Protein AF-A0A016TBE2-F1 (afdb_monomer_lite)

Structure (mmCIF, N/CA/C/O backbone):
data_AF-A0A016TBE2-F1
#
_entry.id   AF-A0A016TBE2-F1
#
loop_
_atom_site.group_PDB
_atom_site.id
_atom_site.type_symbol
_atom_site.label_atom_id
_atom_site.label_alt_id
_atom_site.label_comp_id
_atom_site.label_asym_id
_atom_site.label_entity_id
_atom_site.label_seq_id
_atom_site.pdbx_PDB_ins_code
_atom_site.Cartn_x
_atom_site.Cartn_y
_atom_site.Cartn_z
_atom_site.occupancy
_atom_site.B_iso_or_equiv
_atom_site.auth_seq_id
_atom_site.auth_comp_id
_atom_site.auth_asym_id
_atom_site.auth_atom_id
_atom_site.pdbx_PDB_model_num
ATOM 1 N N . MET A 1 1 ? -23.961 20.433 48.826 1.00 43.41 1 MET A N 1
ATOM 2 C CA . MET A 1 1 ? -22.671 21.119 48.580 1.00 43.41 1 MET A CA 1
ATOM 3 C C . MET A 1 1 ? -21.741 20.121 47.909 1.00 43.41 1 MET A C 1
ATOM 5 O O . MET A 1 1 ? -21.790 18.956 48.281 1.00 43.41 1 MET A O 1
ATOM 9 N N . ALA A 1 2 ? -20.971 20.507 46.887 1.00 52.72 2 ALA A N 1
ATOM 10 C CA . ALA A 1 2 ? -19.989 19.587 46.312 1.00 52.72 2 ALA A CA 1
ATOM 11 C C . ALA A 1 2 ? -18.922 19.296 47.379 1.00 52.72 2 ALA A C 1
ATOM 13 O O . ALA A 1 2 ? -18.329 20.234 47.903 1.00 52.72 2 ALA A O 1
ATOM 14 N N . ASN A 1 3 ? -18.729 18.026 47.743 1.00 71.00 3 ASN A N 1
ATOM 15 C CA . ASN A 1 3 ? -17.717 17.625 48.718 1.00 71.00 3 ASN A CA 1
ATOM 16 C C . ASN A 1 3 ? -16.329 17.760 48.063 1.00 71.00 3 ASN A C 1
ATOM 18 O O . ASN A 1 3 ? -15.950 16.919 47.237 1.00 71.00 3 ASN A O 1
ATOM 22 N N . VAL A 1 4 ? -15.658 18.886 48.324 1.00 76.12 4 VAL A N 1
ATOM 23 C CA . VAL A 1 4 ? -14.344 19.240 47.766 1.00 76.12 4 VAL A CA 1
ATOM 24 C C . VAL A 1 4 ? -13.253 18.628 48.637 1.00 76.12 4 VAL A C 1
ATOM 26 O O . VAL A 1 4 ? -13.302 18.733 49.856 1.00 76.12 4 VAL A O 1
ATOM 29 N N . ILE A 1 5 ? -12.263 18.017 47.994 1.00 81.62 5 ILE A N 1
ATOM 30 C CA . ILE A 1 5 ? -11.104 17.381 48.618 1.00 81.62 5 ILE A CA 1
ATOM 31 C C . ILE A 1 5 ? -9.812 18.018 48.101 1.00 81.62 5 ILE A C 1
ATOM 33 O O . ILE A 1 5 ? -9.724 18.401 46.927 1.00 81.62 5 ILE A O 1
ATOM 37 N N . SER A 1 6 ? -8.810 18.091 48.975 1.00 83.62 6 SER A N 1
ATOM 38 C CA . SER A 1 6 ? -7.465 18.580 48.664 1.00 83.62 6 SER A CA 1
ATOM 39 C C . SER A 1 6 ? -6.491 17.404 48.554 1.00 83.62 6 SER A C 1
ATOM 41 O O . SER A 1 6 ? -6.481 16.520 49.407 1.00 83.62 6 SER A O 1
ATOM 43 N N . LEU A 1 7 ? -5.665 17.392 47.510 1.00 86.62 7 LEU A N 1
ATOM 44 C CA . LEU A 1 7 ? -4.663 16.364 47.216 1.00 86.62 7 LEU A CA 1
ATOM 45 C C . LEU A 1 7 ? -3.291 17.020 47.092 1.00 86.62 7 LEU A C 1
ATOM 47 O O . LEU A 1 7 ? -3.152 17.977 46.340 1.00 86.62 7 LEU A O 1
ATOM 51 N N . ASN A 1 8 ? -2.277 16.507 47.774 1.00 87.19 8 ASN A N 1
ATOM 52 C CA . ASN A 1 8 ? -0.891 16.929 47.616 1.00 87.19 8 ASN A CA 1
ATOM 53 C C . ASN A 1 8 ? -0.120 15.842 46.857 1.00 87.19 8 ASN A C 1
ATOM 55 O O . ASN A 1 8 ? 0.224 14.822 47.440 1.00 87.19 8 ASN A O 1
ATOM 59 N N . VAL A 1 9 ? 0.135 16.055 45.567 1.00 89.94 9 VAL A N 1
ATOM 60 C CA . VAL A 1 9 ? 0.862 15.116 44.701 1.00 89.94 9 VAL A CA 1
ATOM 61 C C . VAL A 1 9 ? 2.299 15.605 44.568 1.00 89.94 9 VAL A C 1
ATOM 63 O O . VAL A 1 9 ? 2.527 16.668 43.989 1.00 89.94 9 VAL A O 1
ATOM 66 N N . GLY A 1 10 ? 3.255 14.894 45.167 1.00 86.25 10 GLY A N 1
ATOM 67 C CA . GLY A 1 10 ? 4.686 15.212 45.067 1.00 86.25 10 GLY A CA 1
ATOM 68 C C . GLY A 1 10 ? 5.055 16.637 45.497 1.00 86.25 10 GLY A C 1
ATOM 69 O O . GLY A 1 10 ? 5.975 17.230 44.942 1.00 86.25 10 GLY A O 1
ATOM 70 N N . GLY A 1 11 ? 4.303 17.228 46.433 1.00 82.88 11 GLY A N 1
ATOM 71 C CA . GLY A 1 11 ? 4.500 18.601 46.913 1.00 82.88 11 GLY A CA 1
ATOM 72 C C . GLY A 1 11 ? 3.591 19.656 46.268 1.00 82.88 11 GLY A C 1
ATOM 73 O O . GLY A 1 11 ? 3.589 20.804 46.717 1.00 82.88 11 GLY A O 1
ATOM 74 N N . LYS A 1 12 ? 2.793 19.308 45.246 1.00 89.38 12 LYS A N 1
ATOM 75 C CA . LYS A 1 12 ? 1.852 20.227 44.585 1.00 89.38 12 LYS A CA 1
ATOM 76 C C . LYS A 1 12 ? 0.410 19.954 45.007 1.00 89.38 12 LYS A C 1
ATOM 78 O O . LYS A 1 12 ? -0.087 18.839 44.876 1.00 89.38 12 LYS A O 1
ATOM 83 N N . ILE A 1 13 ? -0.280 20.998 45.469 1.00 89.31 13 ILE A N 1
ATOM 84 C CA . ILE A 1 13 ? -1.655 20.901 45.974 1.00 89.31 13 ILE A CA 1
ATOM 85 C C . ILE A 1 13 ? -2.671 21.075 44.834 1.00 89.31 13 ILE A C 1
ATOM 87 O O . ILE A 1 13 ? -2.607 22.029 44.057 1.00 89.31 13 ILE A O 1
ATOM 91 N N . PHE A 1 14 ? -3.640 20.168 44.769 1.00 88.69 14 PHE A N 1
ATOM 92 C CA . PHE A 1 14 ? -4.756 20.135 43.832 1.00 88.69 14 PHE A CA 1
ATOM 93 C C . PHE A 1 14 ? -6.081 20.039 44.589 1.00 88.69 14 PHE A C 1
ATOM 95 O O . PHE A 1 14 ? -6.171 19.343 45.593 1.00 88.69 14 PHE A O 1
ATOM 102 N N . ALA A 1 15 ? -7.130 20.685 44.078 1.00 87.44 15 ALA A N 1
ATOM 103 C CA . ALA A 1 15 ? -8.483 20.578 44.621 1.00 87.44 15 ALA A CA 1
ATOM 104 C C . ALA A 1 15 ? -9.436 19.955 43.591 1.00 87.44 15 ALA A C 1
ATOM 106 O O . ALA A 1 15 ? -9.433 20.314 42.406 1.00 87.44 15 ALA A O 1
ATOM 107 N N . THR A 1 16 ? -10.260 19.004 44.029 1.00 86.19 16 THR A N 1
ATOM 108 C CA . THR A 1 16 ? -11.259 18.334 43.182 1.00 86.19 16 THR A CA 1
ATOM 109 C C . THR A 1 16 ? -12.462 17.873 44.008 1.00 86.19 16 THR A C 1
ATOM 111 O O . THR A 1 16 ? -12.522 18.143 45.200 1.00 86.19 16 THR A O 1
ATOM 114 N N . THR A 1 17 ? -13.452 17.217 43.400 1.00 82.50 17 THR A N 1
ATOM 115 C CA . THR A 1 17 ? -14.609 16.667 44.131 1.00 82.50 17 THR A CA 1
ATOM 116 C C . THR A 1 17 ? -14.521 15.150 44.245 1.00 82.50 17 THR A C 1
ATOM 118 O O . THR A 1 17 ? -13.990 14.496 43.346 1.00 82.50 17 THR A O 1
ATOM 121 N N . VAL A 1 18 ? -15.114 14.574 45.297 1.00 75.06 18 VAL A N 1
ATOM 122 C CA . VAL A 1 18 ? -15.222 13.106 45.449 1.00 75.06 18 VAL A CA 1
ATOM 123 C C . VAL A 1 18 ? -15.906 12.465 44.234 1.00 75.06 18 VAL A C 1
ATOM 125 O O . VAL A 1 18 ? -15.514 11.389 43.794 1.00 75.06 18 VAL A O 1
ATOM 128 N N . GLY A 1 19 ? -16.894 13.148 43.639 1.00 76.31 19 GLY A N 1
ATOM 129 C CA . GLY A 1 19 ? -17.583 12.683 42.431 1.00 76.31 19 GLY A CA 1
ATOM 130 C C . GLY A 1 19 ? -16.652 12.519 41.227 1.00 76.31 19 GLY A C 1
ATOM 131 O O . GLY A 1 19 ? -16.790 11.552 40.488 1.00 76.31 19 GLY A O 1
ATOM 132 N N . THR A 1 20 ? -15.669 13.410 41.072 1.00 79.69 20 THR A N 1
ATOM 133 C CA . THR A 1 20 ? -14.668 13.356 39.993 1.00 79.69 20 THR A CA 1
ATOM 134 C C . THR A 1 20 ? -13.714 12.167 40.139 1.00 79.69 20 THR A C 1
ATOM 136 O O . THR A 1 20 ? -13.262 11.630 39.138 1.00 79.69 20 THR A O 1
ATOM 139 N N . LEU A 1 21 ? -13.405 11.730 41.364 1.00 77.44 21 LEU A N 1
ATOM 140 C CA . LEU A 1 21 ? -12.461 10.628 41.596 1.00 77.44 21 LEU A CA 1
ATOM 141 C C . LEU A 1 21 ? -13.093 9.231 41.550 1.00 77.44 21 LEU A C 1
ATOM 143 O O . LEU A 1 21 ? -12.370 8.247 41.670 1.00 77.44 21 LEU A O 1
ATOM 147 N N . ARG A 1 22 ? -14.416 9.116 41.365 1.00 72.56 22 ARG A N 1
ATOM 148 C CA . ARG A 1 22 ? -15.119 7.818 41.360 1.00 72.56 22 ARG A CA 1
ATOM 149 C C . ARG A 1 22 ? -14.589 6.843 40.308 1.00 72.56 22 ARG A C 1
ATOM 151 O O . ARG A 1 22 ? -14.518 5.651 40.579 1.00 72.56 22 ARG A O 1
ATOM 158 N N . GLU A 1 23 ? -14.183 7.361 39.153 1.00 66.31 23 GLU A N 1
ATOM 159 C CA . GLU A 1 23 ? -13.631 6.575 38.040 1.00 66.31 23 GLU A CA 1
ATOM 160 C C . GLU A 1 23 ? -12.141 6.224 38.229 1.00 66.31 23 GLU A C 1
ATOM 162 O O . GLU A 1 23 ? -11.585 5.423 37.481 1.00 66.31 23 GLU A O 1
ATOM 167 N N . ALA A 1 24 ? -11.473 6.799 39.236 1.00 76.38 24 ALA A N 1
ATOM 168 C CA . ALA A 1 24 ? -10.087 6.500 39.577 1.00 76.38 24 ALA A CA 1
ATOM 169 C C . ALA A 1 24 ? -10.041 5.423 40.672 1.00 76.38 24 ALA A C 1
ATOM 171 O O . ALA A 1 24 ? -9.925 5.704 41.864 1.00 76.38 24 ALA A O 1
ATOM 172 N N . THR A 1 25 ? -10.173 4.165 40.256 1.00 68.94 25 THR A N 1
ATOM 173 C CA . THR A 1 25 ? -10.414 3.011 41.143 1.00 68.94 25 THR A CA 1
ATOM 174 C C . THR A 1 25 ? -9.348 2.789 42.221 1.00 68.94 25 THR A C 1
ATOM 176 O O . THR A 1 25 ? -9.684 2.334 43.315 1.00 68.94 25 THR A O 1
ATOM 179 N N . LYS A 1 26 ? -8.080 3.140 41.960 1.00 71.50 26 LYS A N 1
ATOM 180 C CA . LYS A 1 26 ? -6.995 3.033 42.951 1.00 71.50 26 LYS A CA 1
ATOM 181 C C . LYS A 1 26 ? -6.896 4.276 43.832 1.00 71.50 26 LYS A C 1
ATOM 183 O O . LYS A 1 26 ? -6.633 4.139 45.022 1.00 71.50 26 LYS A O 1
ATOM 188 N N . LEU A 1 27 ? -7.208 5.465 43.301 1.00 68.62 27 LEU A N 1
ATOM 189 C CA . LEU A 1 27 ? -7.395 6.662 44.131 1.00 68.62 27 LEU A CA 1
ATOM 190 C C . LEU A 1 27 ? -8.544 6.470 45.120 1.00 68.62 27 LEU A C 1
ATOM 192 O O . LEU A 1 27 ? -8.386 6.809 46.284 1.00 68.62 27 LEU A O 1
ATOM 196 N N . ALA A 1 28 ? -9.648 5.847 44.701 1.00 61.91 28 ALA A N 1
ATOM 197 C CA . ALA A 1 28 ? -10.775 5.507 45.567 1.00 61.91 28 ALA A CA 1
ATOM 198 C C . ALA A 1 28 ? -10.374 4.636 46.776 1.00 61.91 28 ALA A C 1
ATOM 200 O O . ALA A 1 28 ? -11.021 4.714 47.818 1.00 61.91 28 ALA A O 1
ATOM 201 N N . HIS A 1 29 ? -9.305 3.837 46.664 1.00 60.16 29 HIS A N 1
ATOM 202 C CA . HIS A 1 29 ? -8.814 2.986 47.751 1.00 60.16 29 HIS A CA 1
ATOM 203 C C . HIS A 1 29 ? -8.109 3.781 48.860 1.00 60.16 29 HIS A C 1
ATOM 205 O O . HIS A 1 29 ? -8.282 3.457 50.032 1.00 60.16 29 HIS A O 1
ATOM 211 N N . TYR A 1 30 ? -7.419 4.877 48.519 1.00 60.06 30 TYR A N 1
ATOM 212 C CA . TYR A 1 30 ? -6.847 5.805 49.507 1.00 60.06 30 TYR A CA 1
ATOM 213 C C . TYR A 1 30 ? -7.919 6.475 50.385 1.00 60.06 30 TYR A C 1
ATOM 215 O O . TYR A 1 30 ? -7.615 6.913 51.491 1.00 60.06 30 TYR A O 1
ATOM 223 N N . PHE A 1 31 ? -9.173 6.506 49.920 1.00 58.25 31 PHE A N 1
ATOM 224 C CA . PHE A 1 31 ? -10.325 7.024 50.666 1.00 58.25 31 PHE A CA 1
ATOM 225 C C . PHE A 1 31 ? -11.161 5.933 51.355 1.00 58.25 31 PHE A C 1
ATOM 227 O O . PHE A 1 31 ? -12.145 6.266 52.010 1.00 58.25 31 PHE A O 1
ATOM 234 N N . LYS A 1 32 ? -10.824 4.643 51.186 1.00 49.00 32 LYS A N 1
ATOM 235 C CA . LYS A 1 32 ? -11.495 3.527 51.880 1.00 49.00 32 LYS A CA 1
ATOM 236 C C . LYS A 1 32 ? -10.867 3.203 53.237 1.00 49.00 32 LYS A C 1
ATOM 238 O O . LYS A 1 32 ? -11.600 2.784 54.124 1.00 49.00 32 LYS A O 1
ATOM 243 N N . ASP A 1 33 ? -9.555 3.404 53.384 1.00 43.91 33 ASP A N 1
ATOM 244 C CA . ASP A 1 33 ? -8.801 3.087 54.612 1.00 43.91 33 ASP A CA 1
ATOM 245 C C . ASP A 1 33 ? -8.558 4.299 55.526 1.00 43.91 33 ASP A C 1
ATOM 247 O O . ASP A 1 33 ? -8.036 4.158 56.631 1.00 43.91 33 ASP A O 1
ATOM 251 N N . THR A 1 34 ? -8.967 5.502 55.114 1.00 44.91 34 THR A N 1
ATOM 252 C CA . THR A 1 34 ? -9.189 6.588 56.073 1.00 44.91 34 THR A CA 1
ATOM 253 C C . THR A 1 34 ? -10.508 6.303 56.778 1.00 44.91 34 THR A C 1
ATOM 255 O O . THR A 1 34 ? -11.500 6.019 56.115 1.00 44.91 34 THR A O 1
ATOM 258 N N . SER A 1 35 ? -10.527 6.377 58.105 1.00 43.69 35 SER A N 1
ATOM 259 C CA . SER A 1 35 ? -11.679 6.212 59.002 1.00 43.69 35 SER A CA 1
ATOM 260 C C . SER A 1 35 ? -12.803 7.236 58.739 1.00 43.69 35 SER A C 1
ATOM 262 O O . SER A 1 35 ? -13.146 8.043 59.594 1.00 43.69 35 SER A O 1
ATOM 264 N N . LEU A 1 36 ? -13.368 7.242 57.534 1.00 43.12 36 LEU A N 1
ATOM 265 C CA . LEU A 1 36 ? -14.383 8.163 57.038 1.00 43.12 36 LEU A CA 1
ATOM 266 C C . LEU A 1 36 ? -15.653 7.366 56.774 1.00 43.12 36 LEU A C 1
ATOM 268 O O . LEU A 1 36 ? -16.112 7.198 55.643 1.00 43.12 36 LEU A O 1
ATOM 272 N N . ASN A 1 37 ? -16.237 6.875 57.862 1.00 39.12 37 ASN A N 1
ATOM 273 C CA . ASN A 1 37 ? -17.635 6.501 57.862 1.00 39.12 37 ASN A CA 1
ATOM 274 C C . ASN A 1 37 ? -18.431 7.763 57.457 1.00 39.12 37 ASN A C 1
ATOM 276 O O . ASN A 1 37 ? -18.272 8.807 58.094 1.00 39.12 37 ASN A O 1
ATOM 280 N N . PRO A 1 38 ? -19.274 7.742 56.408 1.00 42.81 38 PRO A N 1
ATOM 281 C CA . PRO A 1 38 ? -19.990 8.941 55.963 1.00 42.81 38 PRO A CA 1
ATOM 282 C C . PRO A 1 38 ? -20.936 9.532 57.024 1.00 42.81 38 PRO A C 1
ATOM 284 O O . PRO A 1 38 ? -21.397 10.659 56.846 1.00 42.81 38 PRO A O 1
ATOM 287 N N . PHE A 1 39 ? -21.186 8.796 58.112 1.00 42.41 39 PHE A N 1
ATOM 288 C CA . PHE A 1 39 ? -22.150 9.088 59.171 1.00 42.41 39 PHE A CA 1
ATOM 289 C C . PHE A 1 39 ? -21.576 9.726 60.450 1.00 42.41 39 PHE A C 1
ATOM 291 O O . PHE A 1 39 ? -22.379 10.122 61.287 1.00 42.41 39 PHE A O 1
ATOM 298 N N . ASP A 1 40 ? -20.256 9.902 60.595 1.00 39.84 40 ASP A N 1
ATOM 299 C CA . ASP A 1 40 ? -19.678 10.488 61.821 1.00 39.84 40 ASP A CA 1
ATOM 300 C C . ASP A 1 40 ? -19.294 11.967 61.633 1.00 39.84 40 ASP A C 1
ATOM 302 O O . ASP A 1 40 ? -18.354 12.294 60.913 1.00 39.84 40 ASP A O 1
ATOM 306 N N . ASP A 1 41 ? -20.101 12.848 62.234 1.00 41.38 41 ASP A N 1
ATOM 307 C CA . ASP A 1 41 ? -19.972 14.299 62.476 1.00 41.38 41 ASP A CA 1
ATOM 308 C C . ASP A 1 41 ? -19.501 15.238 61.342 1.00 41.38 41 ASP A C 1
ATOM 310 O O . ASP A 1 41 ? -18.435 15.105 60.736 1.00 41.38 41 ASP A O 1
ATOM 314 N N . GLU A 1 42 ? -20.331 16.248 61.058 1.00 46.59 42 GLU A N 1
ATOM 315 C CA . GLU A 1 42 ? -20.157 17.236 59.980 1.00 46.59 42 GLU A CA 1
ATOM 316 C C . GLU A 1 42 ? -19.047 18.276 60.237 1.00 46.59 42 GLU A C 1
ATOM 318 O O . GLU A 1 42 ? -18.653 18.974 59.302 1.00 46.59 42 GLU A O 1
ATOM 323 N N . ASP A 1 43 ? -18.491 18.364 61.451 1.00 44.41 43 ASP A N 1
ATOM 324 C CA . ASP A 1 43 ? -17.727 19.553 61.872 1.00 44.41 43 ASP A CA 1
ATOM 325 C C . ASP A 1 43 ? -16.194 19.404 61.920 1.00 44.41 43 ASP A C 1
ATOM 327 O O . ASP A 1 43 ? -15.486 20.387 62.123 1.00 44.41 43 ASP A O 1
ATOM 331 N N . SER A 1 44 ? -15.635 18.214 61.658 1.00 45.19 44 SER A N 1
ATOM 332 C CA . SER A 1 44 ? -14.165 18.010 61.617 1.00 45.19 44 SER A CA 1
ATOM 333 C C . SER A 1 44 ? -13.587 17.806 60.205 1.00 45.19 44 SER A C 1
ATOM 335 O O . SER A 1 44 ? -12.377 17.714 60.023 1.00 45.19 44 SER A O 1
ATOM 337 N N . ARG A 1 45 ? -14.430 17.767 59.166 1.00 48.75 45 ARG A N 1
ATOM 338 C CA . ARG A 1 45 ? -14.080 17.218 57.837 1.00 48.75 45 ARG A CA 1
ATOM 339 C C . ARG A 1 45 ? -13.620 18.235 56.785 1.00 48.75 45 ARG A C 1
ATOM 341 O O . ARG A 1 45 ? -13.787 17.987 55.593 1.00 48.75 45 ARG A O 1
ATOM 348 N N . ARG A 1 46 ? -13.077 19.397 57.167 1.00 45.31 46 ARG A N 1
ATOM 349 C CA . ARG A 1 46 ? -12.850 20.478 56.184 1.00 45.31 46 ARG A CA 1
ATOM 350 C C . ARG A 1 46 ? -11.465 20.621 55.566 1.00 45.31 46 ARG A C 1
ATOM 352 O O . ARG A 1 46 ? -11.409 21.340 54.582 1.00 45.31 46 ARG A O 1
ATOM 359 N N . ASN A 1 47 ? -10.389 19.984 56.038 1.00 49.28 47 ASN A N 1
ATOM 360 C CA . ASN A 1 47 ? -9.050 20.343 55.529 1.00 49.28 47 ASN A CA 1
ATOM 361 C C . ASN A 1 47 ? -7.962 19.248 55.566 1.00 49.28 47 ASN A C 1
ATOM 363 O O . ASN A 1 47 ? -6.779 19.583 55.514 1.00 49.28 47 ASN A O 1
ATOM 367 N N . GLU A 1 48 ? -8.290 17.955 55.615 1.00 62.31 48 GLU A N 1
ATOM 368 C CA . GLU A 1 48 ? -7.237 16.940 55.459 1.00 62.31 48 GLU A CA 1
ATOM 369 C C . GLU A 1 48 ? -6.836 16.804 53.984 1.00 62.31 48 GLU A C 1
ATOM 371 O O . GLU A 1 48 ? -7.620 16.402 53.124 1.00 62.31 48 GLU A O 1
ATOM 376 N N . THR A 1 49 ? -5.604 17.220 53.686 1.00 73.25 49 THR A N 1
ATOM 377 C CA . THR A 1 49 ? -5.016 17.128 52.348 1.00 73.25 49 THR A CA 1
ATOM 378 C C . THR A 1 49 ? -4.343 15.768 52.199 1.00 73.25 49 THR A C 1
ATOM 380 O O . THR A 1 49 ? -3.375 15.484 52.899 1.00 73.25 49 THR A O 1
ATOM 383 N N . VAL A 1 50 ? -4.828 14.933 51.279 1.00 80.25 50 VAL A N 1
ATOM 384 C CA . VAL A 1 50 ? -4.280 13.585 51.055 1.00 80.25 50 VAL A CA 1
ATOM 385 C C . VAL A 1 50 ? -2.961 13.686 50.298 1.00 80.25 50 VAL A C 1
ATOM 387 O O . VAL A 1 50 ? -2.932 14.205 49.182 1.00 80.25 50 VAL A O 1
ATOM 390 N N . PHE A 1 51 ? -1.875 13.194 50.891 1.00 80.56 51 PHE A N 1
ATOM 391 C CA . PHE A 1 51 ? -0.562 13.167 50.249 1.00 80.56 51 PHE A CA 1
ATOM 392 C C . PHE A 1 51 ? -0.394 11.938 49.347 1.00 80.56 51 PHE A C 1
ATOM 394 O O . PHE A 1 51 ? -0.747 10.822 49.723 1.00 80.56 51 PHE A O 1
ATOM 401 N N . ILE A 1 52 ? 0.166 12.153 48.160 1.00 84.50 52 ILE A N 1
ATOM 402 C CA . ILE A 1 52 ? 0.445 11.148 47.139 1.00 84.50 52 ILE A CA 1
ATOM 403 C C . ILE A 1 52 ? 1.898 11.334 46.701 1.00 84.50 52 ILE A C 1
ATOM 405 O O . ILE A 1 52 ? 2.266 12.373 46.150 1.00 84.50 52 ILE A O 1
ATOM 409 N N . ASP A 1 53 ? 2.711 10.304 46.907 1.00 84.06 53 ASP A N 1
ATOM 410 C CA . ASP A 1 53 ? 4.131 10.301 46.553 1.00 84.06 53 ASP A CA 1
ATOM 411 C C . ASP A 1 53 ? 4.345 9.961 45.066 1.00 84.06 53 ASP A C 1
ATOM 413 O O . ASP A 1 53 ? 4.743 8.856 44.693 1.00 84.06 53 ASP A O 1
ATOM 417 N N . ARG A 1 54 ? 3.966 10.896 44.189 1.00 84.38 54 ARG A N 1
ATOM 418 C CA . ARG A 1 54 ? 4.114 10.798 42.729 1.00 84.38 54 ARG A CA 1
ATOM 419 C C . ARG A 1 54 ? 4.468 12.150 42.134 1.00 84.38 54 ARG A C 1
ATOM 421 O O . ARG A 1 54 ? 4.181 13.192 42.717 1.00 84.38 54 ARG A O 1
ATOM 428 N N . ASP A 1 55 ? 5.048 12.125 40.941 1.00 86.62 55 ASP A N 1
ATOM 429 C CA . ASP A 1 55 ? 5.330 13.335 40.178 1.00 86.62 55 ASP A CA 1
ATOM 430 C C . ASP A 1 55 ? 4.010 14.048 39.788 1.00 86.62 55 ASP A C 1
ATOM 432 O O . ASP A 1 55 ? 3.104 13.419 39.235 1.00 86.62 55 ASP A O 1
ATOM 436 N N . PRO A 1 56 ? 3.852 15.357 40.064 1.00 90.69 56 PRO A N 1
ATOM 437 C CA . PRO A 1 56 ? 2.623 16.085 39.756 1.00 90.69 56 PRO A CA 1
ATOM 438 C C . PRO A 1 56 ? 2.455 16.481 38.281 1.00 90.69 56 PRO A C 1
ATOM 440 O O . PRO A 1 56 ? 1.468 17.147 37.955 1.00 90.69 56 PRO A O 1
ATOM 443 N N . THR A 1 57 ? 3.402 16.154 37.400 1.00 89.94 57 THR A N 1
ATOM 444 C CA . THR A 1 57 ? 3.470 16.651 36.015 1.00 89.94 57 THR A CA 1
ATOM 445 C C . THR A 1 57 ? 2.207 16.333 35.210 1.00 89.94 57 THR A C 1
ATOM 447 O O . THR A 1 57 ? 1.622 17.242 34.613 1.00 89.94 57 THR A O 1
ATOM 450 N N . TYR A 1 58 ? 1.727 15.085 35.235 1.00 90.81 58 TYR A N 1
ATOM 451 C CA . TYR A 1 58 ? 0.583 14.641 34.419 1.00 90.81 58 TYR A CA 1
ATOM 452 C C . TYR A 1 58 ? -0.757 14.634 35.166 1.00 90.81 58 TYR A C 1
ATOM 454 O O . TYR A 1 58 ? -1.827 14.558 34.552 1.00 90.81 58 TYR A O 1
ATOM 462 N N . PHE A 1 59 ? -0.729 14.833 36.484 1.00 90.94 59 PHE A N 1
ATOM 463 C CA . PHE A 1 59 ? -1.919 14.869 37.333 1.00 90.94 59 PHE A CA 1
ATOM 464 C C . PHE A 1 59 ? -3.015 15.874 36.892 1.00 90.94 59 PHE A C 1
ATOM 466 O O . PHE A 1 59 ? -4.199 15.523 36.929 1.00 90.94 59 PHE A O 1
ATOM 473 N N . PRO A 1 60 ? -2.699 17.097 36.404 1.00 90.19 60 PRO A N 1
ATOM 474 C CA . PRO A 1 60 ? -3.715 18.021 35.892 1.00 90.19 60 PRO A CA 1
ATOM 475 C C . PRO A 1 60 ? -4.487 17.474 34.684 1.00 90.19 60 PRO A C 1
ATOM 477 O O . PRO A 1 60 ? -5.690 17.713 34.558 1.00 90.19 60 PRO A O 1
ATOM 480 N N . LEU A 1 61 ? -3.803 16.753 33.789 1.00 88.31 61 LEU A N 1
ATOM 481 C CA . LEU A 1 61 ? -4.412 16.163 32.595 1.00 88.31 61 LEU A CA 1
ATOM 482 C C . LEU A 1 61 ? -5.342 15.013 32.973 1.00 88.31 61 LEU A C 1
ATOM 484 O O . LEU A 1 61 ? -6.436 14.899 32.421 1.00 88.31 61 LEU A O 1
ATOM 488 N N . LEU A 1 62 ? -4.949 14.228 33.973 1.00 88.62 62 LEU A N 1
ATOM 489 C CA . LEU A 1 62 ? -5.768 13.163 34.532 1.00 88.62 62 LEU A CA 1
ATOM 490 C C . LEU A 1 62 ? -7.043 13.713 35.188 1.00 88.62 62 LEU A C 1
ATOM 492 O O . LEU A 1 62 ? -8.140 13.240 34.894 1.00 88.62 62 LEU A O 1
ATOM 496 N N . LEU A 1 63 ? -6.940 14.779 35.992 1.00 88.44 63 LEU A N 1
ATOM 497 C CA . LEU A 1 63 ? -8.118 15.457 36.550 1.00 88.44 63 LEU A CA 1
ATOM 498 C C . LEU A 1 63 ? -9.028 16.036 35.464 1.00 88.44 63 LEU A C 1
ATOM 500 O O . LEU A 1 63 ? -10.251 15.995 35.601 1.00 88.44 63 LEU A O 1
ATOM 504 N N . LYS A 1 64 ? -8.454 16.577 34.387 1.00 88.31 64 LYS A N 1
ATOM 505 C CA . LYS A 1 64 ? -9.232 17.074 33.250 1.00 88.31 64 LYS A CA 1
ATOM 506 C C . LYS A 1 64 ? -10.004 15.945 32.569 1.00 88.31 64 LYS A C 1
ATOM 508 O O . LYS A 1 64 ? -11.197 16.104 32.314 1.00 88.31 64 LYS A O 1
ATOM 513 N N . TYR A 1 65 ? -9.359 14.803 32.341 1.00 88.56 65 TYR A N 1
ATOM 514 C CA . TYR A 1 65 ? -10.018 13.626 31.785 1.00 88.56 65 TYR A CA 1
ATOM 515 C C . TYR A 1 65 ? -11.169 13.147 32.677 1.00 88.56 65 TYR A C 1
ATOM 517 O O . TYR A 1 65 ? -12.275 12.953 32.185 1.00 88.56 65 TYR A O 1
ATOM 525 N N . LEU A 1 66 ? -10.958 13.052 33.991 1.00 85.94 66 LEU A N 1
ATOM 526 C CA . LEU A 1 66 ? -12.001 12.649 34.941 1.00 85.94 66 LEU A CA 1
ATOM 527 C C . LEU A 1 66 ? -13.205 13.613 34.986 1.00 85.94 66 LEU A C 1
ATOM 529 O O . LEU A 1 66 ? -14.305 13.208 35.352 1.00 85.94 66 LEU A O 1
ATOM 533 N N . ARG A 1 67 ? -13.018 14.891 34.630 1.00 85.88 67 ARG A N 1
ATOM 534 C CA . ARG A 1 67 ? -14.097 15.898 34.585 1.00 85.88 67 ARG A CA 1
ATOM 535 C C . ARG A 1 67 ? -14.843 15.920 33.255 1.00 85.88 67 ARG A C 1
ATOM 537 O O . ARG A 1 67 ? -16.054 16.107 33.243 1.00 85.88 67 ARG A O 1
ATOM 544 N N . GLU A 1 68 ? -14.117 15.803 32.146 1.00 84.50 68 GLU A N 1
ATOM 545 C CA . GLU A 1 68 ? -14.633 16.088 30.798 1.00 84.50 68 GLU A CA 1
ATOM 546 C C . GLU A 1 68 ? -14.762 14.840 29.911 1.00 84.50 68 GLU A C 1
ATOM 548 O O . GLU A 1 68 ? -15.353 14.918 28.833 1.00 84.50 68 GLU A O 1
ATOM 553 N N . GLY A 1 69 ? -14.176 13.710 30.318 1.00 80.69 69 GLY A N 1
ATOM 554 C CA . GLY A 1 69 ? -14.082 12.481 29.523 1.00 80.69 69 GLY A CA 1
ATOM 555 C C . GLY A 1 69 ? -13.220 12.624 28.264 1.00 80.69 69 GLY A C 1
ATOM 556 O O . GLY A 1 69 ? -13.379 11.860 27.317 1.00 80.69 69 GLY A O 1
ATOM 557 N N . LYS A 1 70 ? -12.355 13.646 28.197 1.00 74.56 70 LYS A N 1
ATOM 558 C CA . LYS A 1 70 ? -11.566 13.984 27.004 1.00 74.56 70 LYS A CA 1
ATOM 559 C C . LYS A 1 70 ? -10.104 14.221 27.356 1.00 74.56 70 LYS A C 1
ATOM 561 O O . LYS A 1 70 ? -9.793 14.943 28.300 1.00 74.56 70 LYS A O 1
ATOM 566 N N . VAL A 1 71 ? -9.213 13.685 26.528 1.00 77.75 71 VAL A N 1
ATOM 567 C CA . VAL A 1 71 ? -7.768 13.942 26.558 1.00 77.75 71 VAL A CA 1
ATOM 568 C C . VAL A 1 71 ? -7.309 14.381 25.166 1.00 77.75 71 VAL A C 1
ATOM 570 O O . VAL A 1 71 ? -7.884 13.977 24.155 1.00 77.75 71 VAL A O 1
ATOM 573 N N . ARG A 1 72 ? -6.311 15.266 25.090 1.00 70.50 72 ARG A N 1
ATOM 574 C CA . ARG A 1 72 ? -5.711 15.653 23.806 1.00 70.50 72 ARG A CA 1
ATOM 575 C C . ARG A 1 72 ? -4.639 14.634 23.436 1.00 70.50 72 ARG A C 1
ATOM 577 O O . ARG A 1 72 ? -3.626 14.558 24.112 1.00 70.50 72 ARG A O 1
ATOM 584 N N . LEU A 1 73 ? -4.837 13.924 22.330 1.00 64.69 73 LEU A N 1
ATOM 585 C CA . LEU A 1 73 ? -3.911 12.895 21.838 1.00 64.69 73 LEU A CA 1
ATOM 586 C C . LEU A 1 73 ? -2.793 13.442 20.940 1.00 64.69 73 LEU A C 1
ATOM 588 O O . LEU A 1 73 ? -2.113 12.679 20.272 1.00 64.69 73 LEU A O 1
ATOM 592 N N . SER A 1 74 ? -2.574 14.758 20.907 1.00 58.22 74 SER A N 1
ATOM 593 C CA . SER A 1 74 ? -1.496 15.391 20.130 1.00 58.22 74 SER A CA 1
ATOM 594 C C . SER A 1 74 ? -0.169 15.497 20.900 1.00 58.22 74 SER A C 1
ATOM 596 O O . SER A 1 74 ? 0.677 16.303 20.528 1.00 58.22 74 SER A O 1
ATOM 598 N N . MET A 1 75 ? -0.021 14.763 22.007 1.00 66.31 75 MET A N 1
ATOM 599 C CA . MET A 1 75 ? 1.152 14.793 22.893 1.00 66.31 75 MET A CA 1
ATOM 600 C C . MET A 1 75 ? 2.302 13.942 22.330 1.00 66.31 75 MET A C 1
ATOM 602 O O . MET A 1 75 ? 2.074 13.056 21.495 1.00 66.31 75 MET A O 1
ATOM 606 N N . SER A 1 76 ? 3.531 14.212 22.772 1.00 64.50 76 SER A N 1
ATOM 607 C CA . SER A 1 76 ? 4.715 13.404 22.442 1.00 64.50 76 SER A CA 1
ATOM 608 C C . SER A 1 76 ? 4.600 11.981 23.016 1.00 64.50 76 SER A C 1
ATOM 610 O O . SER A 1 76 ? 3.804 11.737 23.922 1.00 64.50 76 SER A O 1
ATOM 612 N N . ALA A 1 77 ? 5.371 11.020 22.492 1.00 62.50 77 ALA A N 1
ATOM 613 C CA . ALA A 1 77 ? 5.340 9.633 22.975 1.00 62.50 77 ALA A CA 1
ATOM 614 C C . ALA A 1 77 ? 5.705 9.526 24.467 1.00 62.50 77 ALA A C 1
ATOM 616 O O . ALA A 1 77 ? 5.013 8.849 25.217 1.00 62.50 77 ALA A O 1
ATOM 617 N N . ARG A 1 78 ? 6.724 10.274 24.915 1.00 70.50 78 ARG A N 1
ATOM 618 C CA . ARG A 1 78 ? 7.140 10.337 26.325 1.00 70.50 78 ARG A CA 1
ATOM 619 C C . ARG A 1 78 ? 6.047 10.891 27.240 1.00 70.50 78 ARG A C 1
ATOM 621 O O . ARG A 1 78 ? 5.878 10.416 28.357 1.00 70.50 78 ARG A O 1
ATOM 628 N N . GLU A 1 79 ? 5.310 11.896 26.775 1.00 75.88 79 GLU A N 1
ATOM 629 C CA . GLU A 1 79 ? 4.205 12.471 27.544 1.00 75.88 79 GLU A CA 1
ATOM 630 C C . GLU A 1 79 ? 2.971 11.556 27.569 1.00 75.88 79 GLU A C 1
ATOM 632 O O . GLU A 1 79 ? 2.251 11.549 28.566 1.00 75.88 79 GLU A O 1
ATOM 637 N N . LEU A 1 80 ? 2.714 10.789 26.499 1.00 78.38 80 LEU A N 1
ATOM 638 C CA . LEU A 1 80 ? 1.659 9.769 26.486 1.00 78.38 80 LEU A CA 1
ATOM 639 C C . LEU A 1 80 ? 1.984 8.622 27.439 1.00 78.38 80 LEU A C 1
ATOM 641 O O . LEU A 1 80 ? 1.128 8.277 28.247 1.00 78.38 80 LEU A O 1
ATOM 645 N N . GLU A 1 81 ? 3.216 8.114 27.390 1.00 80.25 81 GLU A N 1
ATOM 646 C CA . GLU A 1 81 ? 3.694 7.050 28.273 1.00 80.25 81 GLU A CA 1
ATOM 647 C C . GLU A 1 81 ? 3.625 7.497 29.739 1.00 80.25 81 GLU A C 1
ATOM 649 O O . GLU A 1 81 ? 3.024 6.823 30.572 1.00 80.25 81 GLU A O 1
ATOM 654 N N . GLY A 1 82 ? 4.134 8.695 30.054 1.00 84.81 82 GLY A N 1
ATOM 655 C CA . GLY A 1 82 ? 4.059 9.243 31.410 1.00 84.81 82 GLY A CA 1
ATOM 656 C C . GLY A 1 82 ? 2.620 9.441 31.905 1.00 84.81 82 GLY A C 1
ATOM 657 O O . GLY A 1 82 ? 2.307 9.140 33.057 1.00 84.81 82 GLY A O 1
ATOM 658 N N . LEU A 1 83 ? 1.707 9.884 31.032 1.00 88.69 83 LEU A N 1
ATOM 659 C CA . LEU A 1 83 ? 0.286 9.992 31.369 1.00 88.69 83 LEU A CA 1
ATOM 660 C C . LEU A 1 83 ? -0.386 8.614 31.513 1.00 88.69 83 LEU A C 1
ATOM 662 O O . LEU A 1 83 ? -1.282 8.468 32.348 1.00 88.69 83 LEU A O 1
ATOM 666 N N . ARG A 1 84 ? 0.025 7.613 30.725 1.00 90.50 84 ARG A N 1
ATOM 667 C CA . ARG A 1 84 ? -0.466 6.229 30.787 1.00 90.50 84 ARG A CA 1
ATOM 668 C C . ARG A 1 84 ? -0.052 5.569 32.097 1.00 90.50 84 ARG A C 1
ATOM 670 O O . ARG A 1 84 ? -0.912 5.010 32.777 1.00 90.50 84 ARG A O 1
ATOM 677 N N . GLU A 1 85 ? 1.220 5.671 32.476 1.00 88.81 85 GLU A N 1
ATOM 678 C CA . GLU A 1 85 ? 1.732 5.166 33.754 1.00 88.81 85 GLU A CA 1
ATOM 679 C C . GLU A 1 85 ? 0.972 5.769 34.941 1.00 88.81 85 GLU A C 1
ATOM 681 O O . GLU A 1 85 ? 0.560 5.050 35.854 1.00 88.81 85 GLU A O 1
ATOM 686 N N . ASP A 1 86 ? 0.711 7.078 34.908 1.00 90.00 86 ASP A N 1
ATOM 687 C CA . ASP A 1 86 ? -0.104 7.735 35.925 1.00 90.00 86 ASP A CA 1
ATOM 688 C C . ASP A 1 86 ? -1.559 7.251 35.894 1.00 90.00 86 ASP A C 1
ATOM 690 O O . ASP A 1 86 ? -2.115 6.909 36.939 1.00 90.00 86 ASP A O 1
ATOM 694 N N . ALA A 1 87 ? -2.187 7.137 34.721 1.00 90.06 87 ALA A N 1
ATOM 695 C CA . ALA A 1 87 ? -3.544 6.603 34.606 1.00 90.06 87 ALA A CA 1
ATOM 696 C C . ALA A 1 87 ? -3.661 5.186 35.203 1.00 90.06 87 ALA A C 1
ATOM 698 O O . ALA A 1 87 ? -4.633 4.886 35.900 1.00 90.06 87 ALA A O 1
ATOM 699 N N . GLU A 1 88 ? -2.657 4.331 35.007 1.00 88.38 88 GLU A N 1
ATOM 700 C CA . GLU A 1 88 ? -2.586 2.986 35.590 1.00 88.38 88 GLU A CA 1
ATOM 701 C C . GLU A 1 88 ? -2.339 2.995 37.099 1.00 88.38 88 GLU A C 1
ATOM 703 O O . GLU A 1 88 ? -2.928 2.186 37.833 1.00 88.38 88 GLU A O 1
ATOM 708 N N . PHE A 1 89 ? -1.489 3.906 37.572 1.00 88.38 89 PHE A N 1
ATOM 709 C CA . PHE A 1 89 ? -1.205 4.095 38.990 1.00 88.38 89 PHE A CA 1
ATOM 710 C C . PHE A 1 89 ? -2.458 4.546 39.749 1.00 88.38 89 PHE A C 1
ATOM 712 O O . PHE A 1 89 ? -2.823 3.945 40.757 1.00 88.38 89 PHE A O 1
ATOM 719 N N . TYR A 1 90 ? -3.172 5.544 39.227 1.00 87.44 90 TYR A N 1
ATOM 720 C CA . TYR A 1 90 ? -4.387 6.088 39.839 1.00 87.44 90 TYR A CA 1
ATOM 721 C C . TYR A 1 90 ? -5.647 5.247 39.563 1.00 87.44 90 TYR A C 1
ATOM 723 O O . TYR A 1 90 ? -6.699 5.468 40.172 1.00 87.44 90 TYR A O 1
ATOM 731 N N . GLY A 1 91 ? -5.544 4.233 38.698 1.00 84.81 91 GLY A N 1
ATOM 732 C CA . GLY A 1 91 ? -6.624 3.292 38.395 1.00 84.81 91 GLY A CA 1
ATOM 733 C C . GLY A 1 91 ? -7.716 3.874 37.496 1.00 84.81 91 GLY A C 1
ATOM 734 O O . GLY A 1 91 ? -8.876 3.483 37.615 1.00 84.81 91 GLY A O 1
ATOM 735 N N . VAL A 1 92 ? -7.354 4.800 36.607 1.00 88.94 92 VAL A N 1
ATOM 736 C CA . VAL A 1 92 ? -8.218 5.363 35.559 1.00 88.94 92 VAL A CA 1
ATOM 737 C C . VAL A 1 92 ? -8.110 4.480 34.311 1.00 88.94 92 VAL A C 1
ATOM 739 O O . VAL A 1 92 ? -7.560 4.875 33.283 1.00 88.94 92 VAL A O 1
ATOM 742 N N . LEU A 1 93 ? -8.605 3.244 34.416 1.00 84.75 93 LEU A N 1
ATOM 743 C CA . LEU A 1 93 ? -8.427 2.210 33.386 1.00 84.75 93 LEU A CA 1
ATOM 744 C C . LEU A 1 93 ? -8.919 2.627 31.987 1.00 84.75 93 LEU A C 1
ATOM 746 O O . LEU A 1 93 ? -8.170 2.414 31.038 1.00 84.75 93 LEU A O 1
ATOM 750 N N . PRO A 1 94 ? -10.074 3.310 31.824 1.00 84.56 94 PRO A N 1
ATOM 751 C CA . PRO A 1 94 ? -10.515 3.749 30.498 1.00 84.56 94 PRO A CA 1
ATOM 752 C C . PRO A 1 94 ? -9.529 4.700 29.804 1.00 84.56 94 PRO A C 1
ATOM 754 O O . PRO A 1 94 ? -9.391 4.661 28.586 1.00 84.56 94 PRO A O 1
ATOM 757 N N . LEU A 1 95 ? -8.827 5.547 30.571 1.00 85.06 95 LEU A N 1
ATOM 758 C CA . LEU A 1 95 ? -7.789 6.423 30.025 1.00 85.06 95 LEU A CA 1
ATOM 759 C C . LEU A 1 95 ? -6.525 5.632 29.690 1.00 85.06 95 LEU A C 1
ATOM 761 O O . LEU A 1 95 ? -5.951 5.843 28.628 1.00 85.06 95 LEU A O 1
ATOM 765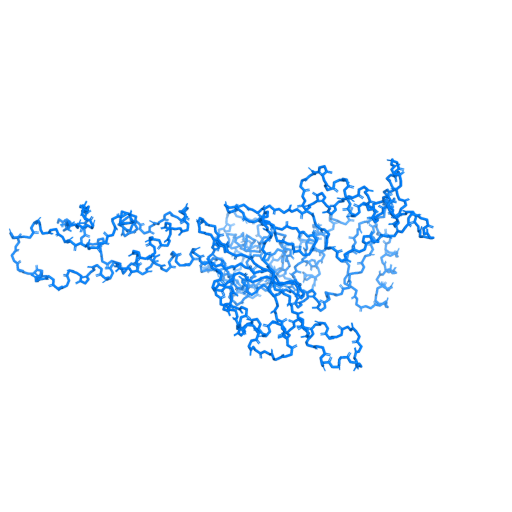 N N . ALA A 1 96 ? -6.108 4.720 30.571 1.00 85.69 96 ALA A N 1
ATOM 766 C CA . ALA A 1 96 ? -4.945 3.870 30.333 1.00 85.69 96 ALA A CA 1
ATOM 767 C C . ALA A 1 96 ? -5.113 3.029 29.058 1.00 85.69 96 ALA A C 1
ATOM 769 O O . ALA A 1 96 ? -4.213 2.994 28.224 1.00 85.69 96 ALA A O 1
ATOM 770 N N . ASP A 1 97 ? -6.282 2.417 28.861 1.00 82.81 97 ASP A N 1
ATOM 771 C CA . ASP A 1 97 ? -6.569 1.607 27.676 1.00 82.81 97 ASP A CA 1
ATOM 772 C C . ASP A 1 97 ? -6.636 2.456 26.399 1.00 82.81 97 ASP A C 1
ATOM 774 O O . ASP A 1 97 ? -6.101 2.056 25.367 1.00 82.81 97 ASP A O 1
ATOM 778 N N . LEU A 1 98 ? -7.208 3.663 26.471 1.00 80.75 98 LEU A N 1
ATOM 779 C CA . LEU A 1 98 ? -7.208 4.616 25.359 1.00 80.75 98 LEU A CA 1
ATOM 780 C C . LEU A 1 98 ? -5.780 5.035 24.972 1.00 80.75 98 LEU A C 1
ATOM 782 O O . LEU A 1 98 ? -5.453 5.064 23.787 1.00 80.75 98 LEU A O 1
ATOM 786 N N . LEU A 1 99 ? -4.919 5.324 25.951 1.00 80.75 99 LEU A N 1
ATOM 787 C CA . LEU A 1 99 ? -3.525 5.713 25.710 1.00 80.75 99 LEU A CA 1
ATOM 788 C C . LEU A 1 99 ? -2.696 4.549 25.146 1.00 80.75 99 LEU A C 1
ATOM 790 O O . LEU A 1 99 ? -1.970 4.755 24.179 1.00 80.75 99 LEU A O 1
ATOM 794 N N . ARG 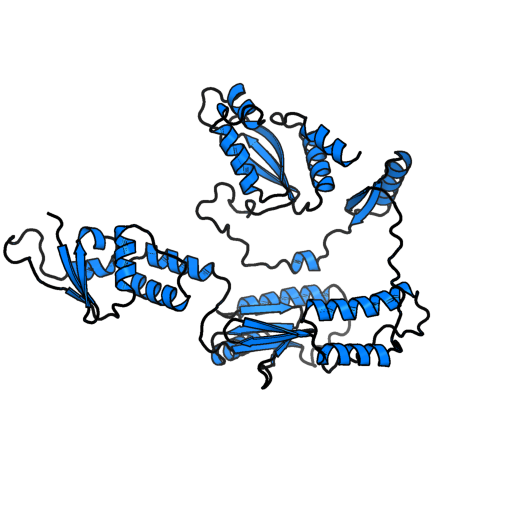A 1 100 ? -2.890 3.319 25.646 1.00 76.56 100 ARG A N 1
ATOM 795 C CA . ARG A 1 100 ? -2.289 2.094 25.078 1.00 76.56 100 ARG A CA 1
ATOM 796 C C . ARG A 1 100 ? -2.709 1.857 23.627 1.00 76.56 100 ARG A C 1
ATOM 798 O O . ARG A 1 100 ? -1.900 1.451 22.796 1.00 76.56 100 ARG A O 1
ATOM 805 N N . LEU A 1 101 ? -3.985 2.087 23.311 1.00 68.31 101 LEU A N 1
ATOM 806 C CA . LEU A 1 101 ? -4.498 1.971 21.944 1.00 68.31 101 LEU A CA 1
ATOM 807 C C . LEU A 1 101 ? -3.883 3.031 21.027 1.00 68.31 101 LEU A C 1
ATOM 809 O O . LEU A 1 101 ? -3.548 2.723 19.886 1.00 68.31 101 LEU A O 1
ATOM 813 N N . GLU A 1 102 ? -3.716 4.260 21.514 1.00 64.31 102 GLU A N 1
ATOM 814 C CA . GLU A 1 102 ? -3.082 5.336 20.752 1.00 64.31 102 GLU A CA 1
ATOM 815 C C . GLU A 1 102 ? -1.582 5.077 20.528 1.00 64.31 102 GLU A C 1
ATOM 817 O O . GLU A 1 102 ? -1.087 5.284 19.421 1.00 64.31 102 GLU A O 1
ATOM 822 N N . GLU A 1 103 ? -0.869 4.544 21.525 1.00 59.34 103 GLU A N 1
ATOM 823 C CA . GLU A 1 103 ? 0.513 4.058 21.387 1.00 59.34 103 GLU A CA 1
ATOM 824 C C . GLU A 1 103 ? 0.627 2.942 20.345 1.00 59.34 103 GLU A C 1
ATOM 826 O O . GLU A 1 103 ? 1.545 2.957 19.530 1.00 59.34 103 GLU A O 1
ATOM 831 N N . GLY A 1 104 ? -0.332 2.012 20.316 1.00 50.03 104 GLY A N 1
ATOM 832 C CA . GLY A 1 104 ? -0.380 0.936 19.323 1.00 50.03 104 GLY A CA 1
ATOM 833 C C . GLY A 1 104 ? -0.793 1.381 17.913 1.00 50.03 104 GLY A C 1
ATOM 834 O O . GLY A 1 104 ? -0.500 0.678 16.945 1.00 50.03 104 GLY A O 1
ATOM 835 N N . ARG A 1 105 ? -1.485 2.523 17.775 1.00 50.81 105 ARG A N 1
ATOM 836 C CA . ARG A 1 105 ? -1.908 3.108 16.485 1.00 50.81 105 ARG A CA 1
ATOM 837 C C . ARG A 1 105 ? -0.846 4.004 15.856 1.00 50.81 105 ARG A C 1
ATOM 839 O O . ARG A 1 105 ? -0.860 4.191 14.638 1.00 50.81 105 ARG A O 1
ATOM 846 N N . ARG A 1 106 ? 0.050 4.580 16.657 1.00 44.28 106 ARG A N 1
ATOM 847 C CA . ARG A 1 106 ? 1.193 5.336 16.145 1.00 44.28 106 ARG A CA 1
ATOM 848 C C . ARG A 1 106 ? 2.170 4.343 15.510 1.00 44.28 106 ARG A C 1
ATOM 850 O O . ARG A 1 106 ? 2.541 3.350 16.128 1.00 44.28 106 ARG A O 1
ATOM 857 N N . GLU A 1 107 ? 2.546 4.583 14.250 1.00 34.44 107 GLU A N 1
ATOM 858 C CA . GLU A 1 107 ? 3.640 3.846 13.600 1.00 34.44 107 GLU A CA 1
ATOM 859 C C . GLU A 1 107 ? 4.862 3.796 14.539 1.00 34.44 107 GLU A C 1
ATOM 861 O O . GLU A 1 107 ? 5.031 4.715 15.347 1.00 34.44 107 GLU A O 1
ATOM 866 N N . PRO A 1 108 ? 5.702 2.745 14.475 1.00 35.72 108 PRO A N 1
ATOM 867 C CA . PRO A 1 108 ? 6.721 2.504 15.484 1.00 35.72 108 PRO A CA 1
ATOM 868 C C . PRO A 1 108 ? 7.664 3.706 15.586 1.00 35.72 108 PRO A C 1
ATOM 870 O O . PRO A 1 108 ? 8.467 3.945 14.691 1.00 35.72 108 PRO A O 1
ATOM 873 N N . PHE A 1 109 ? 7.553 4.399 16.717 1.00 36.25 109 PHE A N 1
ATOM 874 C CA . PHE A 1 109 ? 8.553 5.247 17.358 1.00 36.25 109 PHE A CA 1
ATOM 875 C C . PHE A 1 109 ? 9.053 6.490 16.608 1.00 36.25 109 PHE A C 1
ATOM 877 O O . PHE A 1 109 ? 9.865 6.430 15.692 1.00 36.25 109 PHE A O 1
ATOM 884 N N . PHE A 1 110 ? 8.724 7.646 17.186 1.00 42.31 110 PHE A N 1
ATOM 885 C CA . PHE A 1 110 ? 9.588 8.822 17.180 1.00 42.31 110 PHE A CA 1
ATOM 886 C C . PHE A 1 110 ? 9.590 9.396 18.597 1.00 42.31 110 PHE A C 1
ATOM 888 O O . PHE A 1 110 ? 8.507 9.674 19.110 1.00 42.31 110 PHE A O 1
ATOM 895 N N . ILE A 1 111 ? 10.777 9.521 19.211 1.00 30.98 111 ILE A N 1
ATOM 896 C CA . ILE A 1 111 ? 11.244 10.607 20.105 1.00 30.98 111 ILE A CA 1
ATOM 897 C C . ILE A 1 111 ? 12.416 10.111 20.991 1.00 30.98 111 ILE A C 1
ATOM 899 O O . ILE A 1 111 ? 12.255 9.266 21.862 1.00 30.98 111 ILE A O 1
ATOM 903 N N . GLU A 1 112 ? 13.589 10.688 20.711 1.00 30.05 112 GLU A N 1
ATOM 904 C CA . GLU A 1 112 ? 14.690 11.075 21.620 1.00 30.05 112 GLU A CA 1
ATOM 905 C C . GLU A 1 112 ? 15.551 10.078 22.414 1.00 30.05 112 GLU A C 1
ATOM 907 O O . GLU A 1 112 ? 16.549 10.534 22.969 1.00 30.05 112 GLU A O 1
ATOM 912 N N . ASP A 1 113 ? 15.335 8.764 22.388 1.00 28.88 113 ASP A N 1
ATOM 913 C CA . ASP A 1 113 ? 16.356 7.835 22.908 1.00 28.88 113 ASP A CA 1
ATOM 914 C C . ASP A 1 113 ? 17.168 7.186 21.785 1.00 28.88 113 ASP A C 1
ATOM 916 O O . ASP A 1 113 ? 16.660 6.944 20.692 1.00 28.88 113 ASP A O 1
ATOM 920 N N . LYS A 1 114 ? 18.465 6.951 22.036 1.00 39.19 114 LYS A N 1
ATOM 921 C CA . LYS A 1 114 ? 19.443 6.376 21.094 1.00 39.19 114 LYS A CA 1
ATOM 922 C C . LYS A 1 114 ? 18.952 5.037 20.532 1.00 39.19 114 LYS A C 1
ATOM 924 O O . LYS A 1 114 ? 19.257 3.976 21.070 1.00 39.19 114 LYS A O 1
ATOM 929 N N . VAL A 1 115 ? 18.217 5.098 19.430 1.00 32.81 115 VAL A N 1
ATOM 930 C CA . VAL A 1 115 ? 17.756 3.929 18.690 1.00 32.81 115 VAL A CA 1
ATOM 931 C C . VAL A 1 115 ? 18.967 3.223 18.087 1.00 32.81 115 VAL A C 1
ATOM 933 O O . VAL A 1 115 ? 19.871 3.870 17.560 1.00 32.81 115 VAL A O 1
ATOM 936 N N . VAL A 1 116 ? 18.990 1.894 18.150 1.00 39.41 116 VAL A N 1
ATOM 937 C CA . VAL A 1 116 ? 20.017 1.080 17.495 1.00 39.41 116 VAL A CA 1
ATOM 938 C C . VAL A 1 116 ? 19.348 0.354 16.336 1.00 39.41 116 VAL A C 1
ATOM 940 O O . VAL A 1 116 ? 18.289 -0.249 16.500 1.00 39.41 116 VAL A O 1
ATOM 943 N N . TRP A 1 117 ? 19.941 0.419 15.148 1.00 38.06 117 TRP A N 1
ATOM 944 C CA . TRP A 1 117 ? 19.430 -0.245 13.946 1.00 38.06 117 TRP A CA 1
ATOM 945 C C . TRP A 1 117 ? 20.538 -1.037 13.266 1.00 38.06 117 TRP A C 1
ATOM 947 O O . TRP A 1 117 ? 21.696 -0.619 13.266 1.00 38.06 117 TRP A O 1
ATOM 957 N N . ARG A 1 118 ? 20.194 -2.205 12.720 1.00 42.88 118 ARG A N 1
ATOM 958 C CA . ARG A 1 118 ? 21.147 -3.161 12.146 1.00 42.88 118 ARG A CA 1
ATOM 959 C C . ARG A 1 118 ? 20.508 -3.968 11.011 1.00 42.88 118 ARG A C 1
ATOM 961 O O . ARG A 1 118 ? 19.283 -4.072 10.932 1.00 42.88 118 ARG A O 1
ATOM 968 N N . ILE A 1 119 ? 21.325 -4.543 10.129 1.00 37.44 119 ILE A N 1
ATOM 969 C CA . ILE A 1 119 ? 20.855 -5.439 9.058 1.00 37.44 119 ILE A CA 1
ATOM 970 C C . ILE A 1 119 ? 21.137 -6.880 9.429 1.00 37.44 119 ILE A C 1
ATOM 972 O O . ILE A 1 119 ? 22.245 -7.156 9.871 1.00 37.44 119 ILE A O 1
ATOM 976 N N . LEU A 1 120 ? 20.177 -7.786 9.215 1.00 39.88 120 LEU A N 1
ATOM 977 C CA . LEU A 1 120 ? 20.428 -9.225 9.298 1.00 39.88 120 LEU A CA 1
ATOM 978 C C . LEU A 1 120 ? 20.543 -9.856 7.908 1.00 39.88 120 LEU A C 1
ATOM 980 O O . LEU A 1 120 ? 19.723 -9.572 7.037 1.00 39.88 120 LEU A O 1
ATOM 984 N N . LEU A 1 121 ? 21.533 -10.731 7.722 1.00 42.44 121 LEU A N 1
ATOM 985 C CA . LEU A 1 121 ? 21.679 -11.579 6.534 1.00 4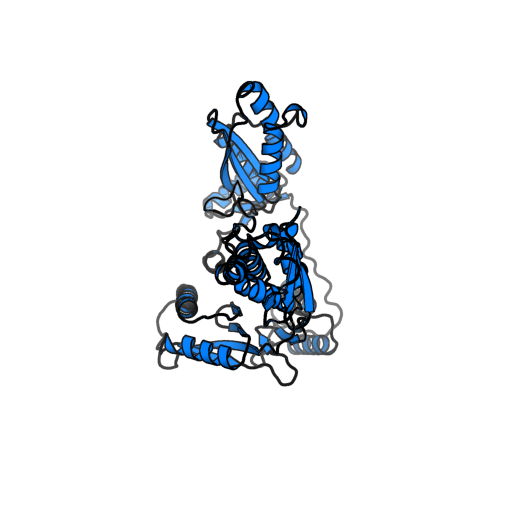2.44 121 LEU A CA 1
ATOM 986 C C . LEU A 1 121 ? 21.515 -13.042 6.935 1.00 42.44 121 LEU A C 1
ATOM 988 O O . LEU A 1 121 ? 22.240 -13.510 7.810 1.00 42.44 121 LEU A O 1
ATOM 992 N N . GLY A 1 122 ? 20.590 -13.760 6.299 1.00 43.22 122 GLY A N 1
ATOM 993 C CA . GLY A 1 122 ? 20.475 -15.213 6.434 1.00 43.22 122 GLY A CA 1
ATOM 994 C C . GLY A 1 122 ? 21.429 -15.929 5.476 1.00 43.22 122 GLY A C 1
ATOM 995 O O . GLY A 1 122 ? 21.305 -15.782 4.262 1.00 43.22 122 GLY A O 1
ATOM 996 N N . ILE A 1 123 ? 22.376 -16.709 5.999 1.00 47.12 123 ILE A N 1
ATOM 997 C CA . ILE A 1 123 ? 23.295 -17.543 5.215 1.00 47.12 123 ILE A CA 1
ATOM 998 C C . ILE A 1 123 ? 23.046 -19.012 5.578 1.00 47.12 123 ILE A C 1
ATOM 1000 O O . ILE A 1 123 ? 23.015 -19.372 6.756 1.00 47.12 123 ILE A O 1
ATOM 1004 N N . PHE A 1 124 ? 22.869 -19.864 4.565 1.00 46.16 124 PHE A N 1
ATOM 1005 C CA . PHE A 1 124 ? 22.821 -21.317 4.743 1.00 46.16 124 PHE A CA 1
ATOM 1006 C C . PHE A 1 124 ? 24.235 -21.866 4.964 1.00 46.16 124 PHE A C 1
ATOM 1008 O O . PHE A 1 124 ? 25.166 -21.486 4.249 1.00 46.16 124 PHE A O 1
ATOM 1015 N N . SER A 1 125 ? 24.396 -22.755 5.947 1.00 36.75 125 SER A N 1
ATOM 1016 C CA . SER A 1 125 ? 25.683 -23.398 6.243 1.00 36.75 125 SER A CA 1
ATOM 1017 C C . SER A 1 125 ? 26.260 -24.123 5.005 1.00 36.75 125 SER A C 1
ATOM 1019 O O . SER A 1 125 ? 25.491 -24.743 4.263 1.00 36.75 125 SER A O 1
ATOM 1021 N N . PRO A 1 126 ? 27.593 -24.103 4.770 1.00 39.12 126 PRO A N 1
ATOM 1022 C CA . PRO A 1 126 ? 28.223 -24.685 3.576 1.00 39.12 126 PRO A CA 1
ATOM 1023 C C . PRO A 1 126 ? 28.008 -26.195 3.383 1.00 39.12 126 PRO A C 1
ATOM 1025 O O . PRO A 1 126 ? 28.260 -26.709 2.295 1.00 39.12 126 PRO A O 1
ATOM 1028 N N . GLU A 1 127 ? 27.570 -26.911 4.421 1.00 40.16 127 GLU A N 1
ATOM 1029 C CA . GLU A 1 127 ? 27.392 -28.369 4.403 1.00 40.16 127 GLU A CA 1
ATOM 1030 C C . GLU A 1 127 ? 26.022 -28.820 3.868 1.00 40.16 127 GLU A C 1
ATOM 1032 O O . GLU A 1 127 ? 25.833 -29.999 3.568 1.00 40.16 127 GLU A O 1
ATOM 1037 N N . ALA A 1 128 ? 25.073 -27.900 3.670 1.00 40.44 128 ALA A N 1
ATOM 1038 C CA . ALA A 1 128 ? 23.776 -28.233 3.094 1.00 40.44 128 ALA A CA 1
ATOM 1039 C C . ALA A 1 128 ? 23.901 -28.414 1.571 1.00 40.44 128 ALA A C 1
ATOM 1041 O O . ALA A 1 128 ? 23.883 -27.454 0.796 1.00 40.44 128 ALA A O 1
ATOM 1042 N N . SER A 1 129 ? 24.032 -29.663 1.116 1.00 36.09 129 SER A N 1
ATOM 1043 C CA . SER A 1 129 ? 24.094 -30.008 -0.305 1.00 36.09 129 SER A CA 1
ATOM 1044 C C . SER A 1 129 ? 22.754 -29.743 -1.005 1.00 36.09 129 SER A C 1
ATOM 1046 O O . SER A 1 129 ? 21.945 -30.643 -1.210 1.00 36.09 129 SER A O 1
ATOM 1048 N N . PHE A 1 130 ? 22.532 -28.502 -1.433 1.00 44.34 130 PHE A N 1
ATOM 1049 C CA . PHE A 1 130 ? 21.430 -28.106 -2.315 1.00 44.34 130 PHE A CA 1
ATOM 1050 C C . PHE A 1 130 ? 21.766 -28.398 -3.789 1.00 44.34 130 PHE A C 1
ATOM 1052 O O . PHE A 1 130 ? 21.687 -27.536 -4.664 1.00 44.34 130 PHE A O 1
ATOM 1059 N N . LYS A 1 131 ? 22.198 -29.629 -4.076 1.00 35.72 131 LYS A N 1
ATOM 1060 C CA . LYS A 1 131 ? 22.284 -30.131 -5.449 1.00 35.72 131 LYS A CA 1
ATOM 1061 C C . LYS A 1 131 ? 21.026 -30.953 -5.702 1.00 35.72 131 LYS A C 1
ATOM 1063 O O . LYS A 1 131 ? 20.723 -31.840 -4.920 1.00 35.72 131 LYS A O 1
ATOM 1068 N N . ASP A 1 132 ? 20.315 -30.605 -6.771 1.00 34.97 132 ASP A N 1
ATOM 1069 C CA . ASP A 1 132 ? 19.232 -31.378 -7.403 1.00 34.97 132 ASP A CA 1
ATOM 1070 C C . ASP A 1 132 ? 17.780 -30.929 -7.188 1.00 34.97 132 ASP A C 1
ATOM 1072 O O . ASP A 1 132 ? 16.900 -31.774 -7.230 1.00 34.97 132 ASP A O 1
ATOM 1076 N N . PHE A 1 133 ? 17.445 -29.633 -7.091 1.00 35.84 133 PHE A N 1
ATOM 1077 C CA . PHE A 1 133 ? 16.040 -29.228 -7.312 1.00 35.84 133 PHE A CA 1
ATOM 1078 C C . PHE A 1 133 ? 15.874 -27.915 -8.097 1.00 35.84 133 PHE A C 1
ATOM 1080 O O . PHE A 1 133 ? 16.503 -26.894 -7.836 1.00 35.84 133 PHE A O 1
ATOM 1087 N N . LEU A 1 134 ? 15.007 -27.990 -9.110 1.00 33.19 134 LEU A N 1
ATOM 1088 C CA . LEU A 1 134 ? 14.691 -26.979 -10.122 1.00 33.19 134 LEU A CA 1
ATOM 1089 C C . LEU A 1 134 ? 14.335 -25.600 -9.518 1.00 33.19 134 LEU A C 1
ATOM 1091 O O . LEU A 1 134 ? 13.611 -25.481 -8.535 1.00 33.19 134 LEU A O 1
ATOM 1095 N N . TYR A 1 135 ? 14.815 -24.541 -10.165 1.00 40.12 135 TYR A N 1
ATOM 1096 C CA . TYR A 1 135 ? 15.150 -23.226 -9.592 1.00 40.12 135 TYR A CA 1
ATOM 1097 C C . TYR A 1 135 ? 13.998 -22.222 -9.319 1.00 40.12 135 TYR A C 1
ATOM 1099 O O . TYR A 1 135 ? 14.245 -21.021 -9.275 1.00 40.12 135 TYR A O 1
ATOM 1107 N N . TYR A 1 136 ? 12.741 -22.644 -9.140 1.00 40.47 136 TYR A N 1
ATOM 1108 C CA . TYR A 1 136 ? 11.618 -21.697 -8.923 1.00 40.47 136 TYR A CA 1
ATOM 1109 C C . TYR A 1 136 ? 10.676 -21.993 -7.736 1.00 40.47 136 TYR A C 1
ATOM 1111 O O . TYR A 1 136 ? 10.237 -21.031 -7.104 1.00 40.47 136 TYR A O 1
ATOM 1119 N N . PRO A 1 137 ? 10.368 -23.250 -7.357 1.00 45.72 137 PRO A N 1
ATOM 1120 C CA . PRO A 1 137 ? 9.519 -23.523 -6.191 1.00 45.72 137 PRO A CA 1
ATOM 1121 C C . PRO A 1 137 ? 10.222 -23.253 -4.852 1.00 45.72 137 PRO A C 1
ATOM 1123 O O . PRO A 1 137 ? 9.584 -22.801 -3.905 1.00 45.72 137 PRO A O 1
ATOM 1126 N N . LEU A 1 138 ? 11.537 -23.486 -4.783 1.00 49.22 138 LEU A N 1
ATOM 1127 C CA . LEU A 1 138 ? 12.331 -23.429 -3.547 1.00 49.22 138 LEU A CA 1
ATOM 1128 C C . LEU A 1 138 ? 12.355 -22.046 -2.894 1.00 49.22 138 LEU A C 1
ATOM 1130 O O . LEU A 1 138 ? 12.332 -21.932 -1.675 1.00 49.22 138 LEU A O 1
ATOM 1134 N N . TYR A 1 139 ? 12.341 -20.992 -3.701 1.00 54.22 139 TYR A N 1
ATOM 1135 C CA . TYR A 1 139 ? 12.396 -19.621 -3.212 1.00 54.22 139 TYR A CA 1
ATOM 1136 C C . TYR A 1 139 ? 11.160 -19.238 -2.379 1.00 54.22 139 TYR A C 1
ATOM 1138 O O . TYR A 1 139 ? 11.271 -18.593 -1.340 1.00 54.22 139 TYR A O 1
ATOM 1146 N N . ASN A 1 140 ? 9.971 -19.683 -2.798 1.00 54.84 140 ASN A N 1
ATOM 1147 C CA . ASN A 1 140 ? 8.746 -19.435 -2.038 1.00 54.84 140 ASN A CA 1
ATOM 1148 C C . ASN A 1 140 ? 8.722 -20.253 -0.741 1.00 54.84 140 ASN A C 1
ATOM 1150 O O . ASN A 1 140 ? 8.270 -19.747 0.282 1.00 54.84 140 ASN A O 1
ATOM 1154 N N . PHE A 1 141 ? 9.244 -21.485 -0.769 1.00 60.62 141 PHE A N 1
ATOM 1155 C CA . PHE A 1 141 ? 9.412 -22.288 0.443 1.00 60.62 141 PHE A CA 1
ATOM 1156 C C . PHE A 1 141 ? 10.389 -21.635 1.422 1.00 60.62 141 PHE A C 1
ATOM 1158 O O . PHE A 1 141 ? 10.072 -21.560 2.603 1.00 60.62 141 PHE A O 1
ATOM 1165 N N . ALA A 1 142 ? 11.504 -21.076 0.945 1.00 64.62 142 ALA A N 1
ATOM 1166 C CA . ALA A 1 142 ? 12.440 -20.327 1.781 1.00 64.62 142 ALA A CA 1
ATOM 1167 C C . ALA A 1 142 ? 11.779 -19.097 2.430 1.00 64.62 142 ALA A C 1
ATOM 1169 O O . ALA A 1 142 ? 11.971 -18.856 3.617 1.00 64.62 142 ALA A O 1
ATOM 1170 N N . ILE A 1 143 ? 10.934 -18.356 1.698 1.00 66.88 143 ILE A N 1
ATOM 1171 C CA . ILE A 1 143 ? 10.186 -17.219 2.264 1.00 66.88 143 ILE A CA 1
ATOM 1172 C C . ILE A 1 143 ? 9.264 -17.659 3.403 1.00 66.88 143 ILE A C 1
ATOM 1174 O O . ILE A 1 143 ? 9.241 -16.989 4.435 1.00 66.88 143 ILE A O 1
ATOM 1178 N N . VAL A 1 144 ? 8.507 -18.743 3.202 1.00 66.88 144 VAL A N 1
ATOM 1179 C CA . VAL A 1 144 ? 7.569 -19.283 4.201 1.00 66.88 144 VAL A CA 1
ATOM 1180 C C . VAL A 1 144 ? 8.320 -19.854 5.404 1.00 66.88 144 VAL A C 1
ATOM 1182 O O . VAL A 1 144 ? 7.887 -19.682 6.538 1.00 66.88 144 VAL A O 1
ATOM 1185 N N . TYR A 1 145 ? 9.459 -20.500 5.167 1.00 75.38 145 TYR A N 1
ATOM 1186 C CA . TYR A 1 145 ? 10.295 -21.049 6.226 1.00 75.38 145 TYR A CA 1
ATOM 1187 C C . TYR A 1 145 ? 10.911 -19.950 7.098 1.00 75.38 145 TYR A C 1
ATOM 1189 O O . TYR A 1 145 ? 10.835 -20.017 8.321 1.00 75.38 145 TYR A O 1
ATOM 1197 N N . LEU A 1 146 ? 11.432 -18.885 6.478 1.00 75.62 146 LEU A N 1
ATOM 1198 C CA . LEU A 1 146 ? 11.921 -17.710 7.201 1.00 75.62 146 LEU A CA 1
ATOM 1199 C C . LEU A 1 146 ? 10.800 -17.030 8.007 1.00 75.62 146 LEU A C 1
ATOM 1201 O O . LEU A 1 146 ? 11.018 -16.699 9.166 1.00 75.62 146 LEU A O 1
ATOM 1205 N N . ASP A 1 147 ? 9.579 -16.922 7.465 1.00 76.69 147 ASP A N 1
ATOM 1206 C CA . ASP A 1 147 ? 8.412 -16.396 8.203 1.00 76.69 147 ASP A CA 1
ATOM 1207 C C . ASP A 1 147 ? 8.072 -17.235 9.454 1.00 76.69 147 ASP A C 1
ATOM 1209 O O . ASP A 1 147 ? 7.688 -16.686 10.488 1.00 76.69 147 ASP A O 1
ATOM 1213 N N . HIS A 1 148 ? 8.253 -18.559 9.401 1.00 77.06 148 HIS A N 1
ATOM 1214 C CA . HIS A 1 148 ? 8.076 -19.430 10.567 1.00 77.06 148 HIS A CA 1
ATOM 1215 C C . HIS A 1 148 ? 9.134 -19.182 11.654 1.00 77.06 148 HIS A C 1
ATOM 1217 O O . HIS A 1 148 ? 8.790 -19.078 12.836 1.00 77.06 148 HIS A O 1
ATOM 1223 N N . ILE A 1 149 ? 10.402 -19.041 11.256 1.00 80.50 149 ILE A N 1
ATOM 1224 C CA . ILE A 1 149 ? 11.508 -18.715 12.170 1.00 80.50 149 ILE A CA 1
ATOM 1225 C C . ILE A 1 149 ? 11.275 -17.346 12.818 1.00 80.50 149 ILE A C 1
ATOM 1227 O O . ILE A 1 149 ? 11.373 -17.207 14.037 1.00 80.50 149 ILE A O 1
ATOM 1231 N N . GLU A 1 150 ? 10.896 -16.351 12.016 1.00 80.38 150 GLU A N 1
ATOM 1232 C CA . GLU A 1 150 ? 10.597 -14.987 12.456 1.00 80.38 150 GLU A CA 1
ATOM 1233 C C . GLU A 1 150 ? 9.487 -14.963 13.512 1.00 80.38 150 GLU A C 1
ATOM 1235 O O . GLU A 1 150 ? 9.681 -14.441 14.609 1.00 80.38 150 GLU A O 1
ATOM 1240 N N . LYS A 1 151 ? 8.339 -15.590 13.238 1.00 75.12 151 LYS A N 1
ATOM 1241 C CA . LYS A 1 151 ? 7.207 -15.629 14.182 1.00 75.12 151 LYS A CA 1
ATOM 1242 C C . LYS A 1 151 ? 7.545 -16.278 15.520 1.00 75.12 151 LYS A C 1
ATOM 1244 O O . LYS A 1 151 ? 6.925 -15.941 16.523 1.00 75.12 151 LYS A O 1
ATOM 1249 N N . SER A 1 152 ? 8.496 -17.204 15.521 1.00 74.12 152 SER A N 1
ATOM 1250 C CA . SER A 1 152 ? 8.909 -17.934 16.720 1.00 74.12 152 SER A CA 1
ATOM 1251 C C . SER A 1 152 ? 9.967 -17.185 17.539 1.00 74.12 152 SER A C 1
ATOM 1253 O O . SER A 1 152 ? 10.178 -17.528 18.698 1.00 74.12 152 SER A O 1
ATOM 1255 N N . SER A 1 153 ? 10.617 -16.168 16.957 1.00 75.50 153 SER A N 1
ATOM 1256 C CA . SER A 1 153 ? 11.823 -15.540 17.526 1.00 75.50 153 SER A CA 1
ATOM 1257 C C . SER A 1 153 ? 11.692 -14.046 17.823 1.00 75.50 153 SER A C 1
ATOM 1259 O O . SER A 1 153 ? 12.441 -13.524 18.649 1.00 75.50 153 SER A O 1
ATOM 1261 N N . LEU A 1 154 ? 10.816 -13.330 17.109 1.00 75.81 154 LEU A N 1
ATOM 1262 C CA . LEU A 1 154 ? 10.765 -11.868 17.156 1.00 75.81 154 LEU A CA 1
ATOM 1263 C C . LEU A 1 154 ? 10.011 -11.342 18.385 1.00 75.81 154 LEU A C 1
ATOM 1265 O O . LEU A 1 154 ? 8.891 -11.758 18.676 1.00 75.81 154 LEU A O 1
ATOM 1269 N N . THR A 1 155 ? 10.625 -10.375 19.068 1.00 67.19 155 THR A N 1
ATOM 1270 C CA . THR A 1 155 ? 10.068 -9.639 20.215 1.00 67.19 155 THR A CA 1
ATOM 1271 C C . THR A 1 155 ? 9.712 -8.195 19.806 1.00 67.19 155 THR A C 1
ATOM 1273 O O . THR A 1 155 ? 9.365 -7.964 18.649 1.00 67.19 155 THR A O 1
ATOM 1276 N N . LYS A 1 156 ? 9.744 -7.211 20.721 1.00 69.50 156 LYS A N 1
ATOM 1277 C CA . LYS A 1 156 ? 9.280 -5.813 20.539 1.00 69.50 156 LYS A CA 1
ATOM 1278 C C . LYS A 1 156 ? 10.139 -4.956 19.575 1.00 69.50 156 LYS A C 1
ATOM 1280 O O . LYS A 1 156 ? 10.203 -3.741 19.722 1.00 69.50 156 LYS A O 1
ATOM 1285 N N . VAL A 1 157 ? 10.752 -5.557 18.556 1.00 75.56 157 VAL A N 1
ATOM 1286 C CA . VAL A 1 157 ? 11.589 -4.878 17.556 1.00 75.56 157 VAL A CA 1
ATOM 1287 C C . VAL A 1 157 ? 10.820 -4.579 16.267 1.00 75.56 157 VAL A C 1
ATOM 1289 O O . VAL A 1 157 ? 9.935 -5.331 15.849 1.00 75.56 157 VAL A O 1
ATOM 1292 N N . LEU A 1 158 ? 11.193 -3.505 15.569 1.00 76.06 158 LEU A N 1
ATOM 1293 C CA . LEU A 1 158 ? 10.748 -3.300 14.194 1.00 76.06 158 LEU A CA 1
ATOM 1294 C C . LEU A 1 158 ? 11.572 -4.197 13.276 1.00 76.06 158 LEU A C 1
ATOM 1296 O O . LEU A 1 158 ? 12.751 -3.943 13.051 1.00 76.06 158 LEU A O 1
ATOM 1300 N N . TYR A 1 159 ? 10.930 -5.205 12.700 1.00 78.88 159 TYR A N 1
ATOM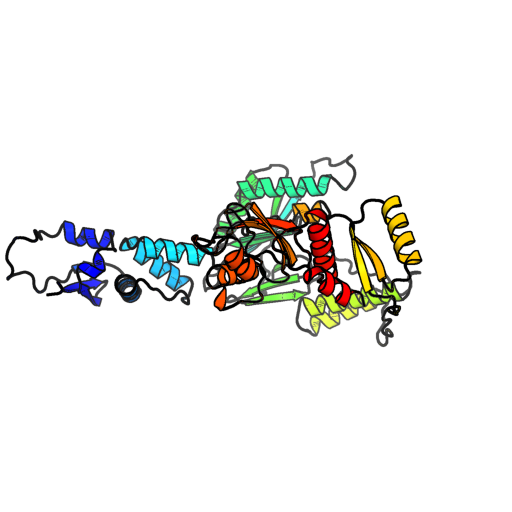 1301 C CA . TYR A 1 159 ? 11.558 -6.146 11.781 1.00 78.88 159 TYR A CA 1
ATOM 1302 C C . TYR A 1 159 ? 10.947 -6.018 10.382 1.00 78.88 159 TYR A C 1
ATOM 1304 O O . TYR A 1 159 ? 9.734 -6.159 10.199 1.00 78.88 159 TYR A O 1
ATOM 1312 N N . LYS A 1 160 ? 11.774 -5.730 9.372 1.00 78.12 160 LYS A N 1
ATOM 1313 C CA . LYS A 1 160 ? 11.360 -5.638 7.964 1.00 78.12 160 LYS A CA 1
ATOM 1314 C C . LYS A 1 160 ? 12.301 -6.448 7.088 1.00 78.12 160 LYS A C 1
ATOM 1316 O O . LYS A 1 160 ? 13.460 -6.091 6.937 1.00 78.12 160 LYS A O 1
ATOM 1321 N N . ARG A 1 161 ? 11.793 -7.496 6.443 1.00 77.94 161 ARG A N 1
ATOM 1322 C CA . ARG A 1 161 ? 12.581 -8.328 5.529 1.00 77.94 161 ARG A CA 1
ATOM 1323 C C . ARG A 1 161 ? 12.242 -8.064 4.068 1.00 77.94 161 ARG A C 1
ATOM 1325 O O . ARG A 1 161 ? 11.076 -7.990 3.684 1.00 77.94 161 ARG A O 1
ATOM 1332 N N . TYR A 1 162 ? 13.278 -7.980 3.245 1.00 72.12 162 TYR A N 1
ATOM 1333 C CA . TYR A 1 162 ? 13.210 -8.073 1.798 1.00 72.12 162 TYR A CA 1
ATOM 1334 C C . TYR A 1 162 ? 14.003 -9.299 1.348 1.00 72.12 162 TYR A C 1
ATOM 1336 O O . TYR A 1 162 ? 15.221 -9.251 1.202 1.00 72.12 162 TYR A O 1
ATOM 1344 N N . ILE A 1 163 ? 13.291 -10.391 1.065 1.00 73.25 163 ILE A N 1
ATOM 1345 C CA . ILE A 1 163 ? 13.906 -11.656 0.647 1.00 73.25 163 ILE A CA 1
ATOM 1346 C C . ILE A 1 163 ? 14.845 -12.181 1.743 1.00 73.25 163 ILE A C 1
ATOM 1348 O O . ILE A 1 163 ? 14.333 -12.639 2.757 1.00 73.25 163 ILE A O 1
ATOM 1352 N N . ASP A 1 164 ? 16.160 -12.077 1.572 1.00 71.88 164 ASP A N 1
ATOM 1353 C CA . ASP A 1 164 ? 17.172 -12.548 2.524 1.00 71.88 164 ASP A CA 1
ATOM 1354 C C . ASP A 1 164 ? 17.779 -11.381 3.328 1.00 71.88 164 ASP A C 1
ATOM 1356 O O . ASP A 1 164 ? 18.418 -11.606 4.353 1.00 71.88 164 ASP A O 1
ATOM 1360 N N . ASP A 1 165 ? 17.564 -10.135 2.876 1.00 75.19 165 ASP A N 1
ATOM 1361 C CA . ASP A 1 165 ? 18.062 -8.914 3.513 1.00 75.19 165 ASP A CA 1
ATOM 1362 C C . ASP A 1 165 ? 17.022 -8.416 4.536 1.00 75.19 165 ASP A C 1
ATOM 1364 O O . ASP A 1 165 ? 15.875 -8.119 4.188 1.00 75.19 165 ASP A O 1
ATOM 1368 N N . VAL A 1 166 ? 17.412 -8.272 5.800 1.00 81.56 166 VAL A N 1
ATOM 1369 C CA . VAL A 1 166 ? 16.530 -7.811 6.882 1.00 81.56 166 VAL A CA 1
ATOM 1370 C C . VAL A 1 166 ? 16.995 -6.459 7.399 1.00 81.56 166 VAL A C 1
ATOM 1372 O O . VAL A 1 166 ? 18.173 -6.270 7.667 1.00 81.56 166 VAL A O 1
ATOM 1375 N N . PHE A 1 167 ? 16.064 -5.538 7.606 1.00 81.69 167 PHE A N 1
ATOM 1376 C CA . PHE A 1 167 ? 16.262 -4.285 8.318 1.00 81.69 167 PHE A CA 1
ATOM 1377 C C . PHE A 1 167 ? 15.591 -4.371 9.692 1.00 81.69 167 PHE A C 1
ATOM 1379 O O . PHE A 1 167 ? 14.377 -4.593 9.770 1.00 81.69 167 PHE A O 1
ATOM 1386 N N . VAL A 1 168 ? 16.368 -4.214 10.766 1.00 81.19 168 VAL A N 1
ATOM 1387 C CA . VAL A 1 168 ? 15.872 -4.309 12.146 1.00 81.19 168 VAL A CA 1
ATOM 1388 C C . VAL A 1 168 ? 16.184 -3.033 12.918 1.00 81.19 168 VAL A C 1
ATOM 1390 O O . VAL A 1 168 ? 17.299 -2.513 12.851 1.00 81.19 168 VAL A O 1
ATOM 1393 N N . ILE A 1 169 ? 15.203 -2.546 13.677 1.00 81.06 169 ILE A N 1
ATOM 1394 C CA . ILE A 1 169 ? 15.347 -1.426 14.609 1.00 81.06 169 ILE A CA 1
ATOM 1395 C C . ILE A 1 169 ? 14.890 -1.880 15.996 1.00 81.06 169 ILE A C 1
ATOM 1397 O O . ILE A 1 169 ? 13.804 -2.444 16.130 1.00 81.06 169 ILE A O 1
ATOM 1401 N N . GLY A 1 170 ? 15.713 -1.628 17.013 1.00 75.69 170 GLY A N 1
ATOM 1402 C CA . GLY A 1 170 ? 15.414 -1.923 18.414 1.00 75.69 170 GLY A CA 1
ATOM 1403 C C . GLY A 1 170 ? 15.696 -0.725 19.317 1.00 75.69 170 GLY A C 1
ATOM 1404 O O . GLY A 1 170 ? 16.385 0.224 18.931 1.00 75.69 170 GLY A O 1
ATOM 1405 N N . SER A 1 171 ? 15.175 -0.779 20.538 1.00 71.44 171 SER A N 1
ATOM 1406 C CA . SER A 1 171 ? 15.367 0.251 21.561 1.00 71.44 171 SER A CA 1
ATOM 1407 C C . SER A 1 171 ? 16.765 0.208 22.182 1.00 71.44 171 SER A C 1
ATOM 1409 O O . SER A 1 171 ? 17.203 1.190 22.775 1.00 71.44 171 SER A O 1
ATOM 1411 N N . SER A 1 172 ? 17.493 -0.908 22.057 1.00 76.62 172 SER A N 1
ATOM 1412 C CA . SER A 1 172 ? 18.875 -1.021 22.538 1.00 76.62 172 SER A CA 1
ATOM 1413 C C . SER A 1 172 ? 19.709 -2.038 21.748 1.00 76.62 172 SER A C 1
ATOM 1415 O O . SER A 1 172 ? 19.180 -2.950 21.112 1.00 76.62 172 SER A O 1
ATOM 1417 N N . CYS A 1 173 ? 21.043 -1.936 21.839 1.00 79.75 173 CYS A N 1
ATOM 1418 C CA . CYS A 1 173 ? 21.954 -2.953 21.295 1.00 79.75 173 CYS A CA 1
ATOM 1419 C C . CYS A 1 173 ? 21.706 -4.341 21.909 1.00 79.75 173 CYS A C 1
ATOM 1421 O O . CYS A 1 173 ? 21.856 -5.348 21.215 1.00 79.75 173 CYS A O 1
ATOM 1423 N N . ALA A 1 174 ? 21.357 -4.399 23.199 1.00 82.19 174 ALA A N 1
ATOM 1424 C CA . ALA A 1 174 ? 21.128 -5.653 23.913 1.00 82.19 174 ALA A CA 1
ATOM 1425 C C . ALA A 1 174 ? 19.912 -6.395 23.344 1.00 82.19 174 ALA A C 1
ATOM 1427 O O . ALA A 1 174 ? 20.024 -7.569 23.009 1.00 82.19 174 ALA A O 1
ATOM 1428 N N . GLU A 1 175 ? 18.809 -5.678 23.119 1.00 82.31 175 GLU A N 1
ATOM 1429 C CA . GLU A 1 175 ? 17.583 -6.225 22.524 1.00 82.31 175 GLU A CA 1
ATOM 1430 C C . GLU A 1 175 ? 17.820 -6.785 21.111 1.00 82.31 175 GLU A C 1
ATOM 1432 O O . GLU A 1 175 ? 17.35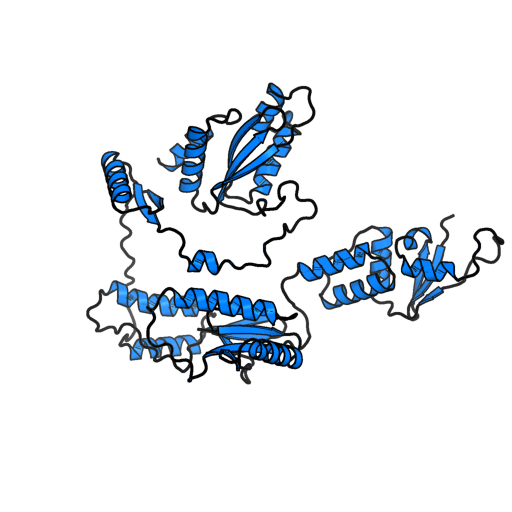2 -7.873 20.771 1.00 82.31 175 GLU A O 1
ATOM 1437 N N . LEU A 1 176 ? 18.600 -6.083 20.282 1.00 83.56 176 LEU A N 1
ATOM 1438 C CA . LEU A 1 176 ? 18.959 -6.581 18.950 1.00 83.56 176 LEU A CA 1
ATOM 1439 C C . LEU A 1 176 ? 19.854 -7.822 19.007 1.00 83.56 176 LEU A C 1
ATOM 1441 O O . LEU A 1 176 ? 19.723 -8.716 18.172 1.00 83.56 176 LEU A O 1
ATOM 1445 N N . THR A 1 177 ? 20.765 -7.877 19.978 1.00 85.94 177 THR A N 1
ATOM 1446 C CA . THR A 1 177 ? 21.667 -9.021 20.168 1.00 85.94 177 THR A CA 1
ATOM 1447 C C . THR A 1 177 ? 20.897 -10.246 20.657 1.00 85.94 177 THR A C 1
ATOM 1449 O O . THR A 1 177 ? 21.125 -11.348 20.165 1.00 85.94 177 THR A O 1
ATOM 1452 N N . GLU A 1 178 ? 19.943 -10.053 21.567 1.00 87.44 178 GLU A N 1
ATOM 1453 C CA . GLU A 1 178 ? 19.021 -11.095 22.021 1.00 87.44 178 GLU A CA 1
ATOM 1454 C C . GLU A 1 178 ? 18.141 -11.595 20.869 1.00 87.44 178 GLU A C 1
ATOM 1456 O O . GLU A 1 178 ? 18.058 -12.797 20.632 1.00 87.44 178 GLU A O 1
ATOM 1461 N N . THR A 1 179 ? 17.571 -10.684 20.075 1.00 85.38 179 THR A N 1
ATOM 1462 C CA . THR A 1 179 ? 16.785 -11.043 18.882 1.00 85.38 179 THR A CA 1
ATOM 1463 C C . THR A 1 179 ? 17.609 -11.880 17.899 1.00 85.38 179 THR A C 1
ATOM 1465 O O . THR A 1 179 ? 17.122 -12.876 17.364 1.00 85.38 179 THR A O 1
ATOM 1468 N N . LEU A 1 180 ? 18.874 -11.510 17.673 1.00 88.44 180 LEU A N 1
ATOM 1469 C CA . LEU A 1 180 ? 19.794 -12.270 16.828 1.00 88.44 180 LEU A CA 1
ATOM 1470 C C . LEU A 1 180 ? 20.077 -13.670 17.386 1.00 88.44 180 LEU A C 1
ATOM 1472 O O . LEU A 1 180 ? 20.110 -14.636 16.623 1.00 88.44 180 LEU A O 1
ATOM 1476 N N . ALA A 1 181 ? 20.292 -13.781 18.697 1.00 89.31 181 ALA A N 1
ATOM 1477 C CA . ALA A 1 181 ? 20.512 -15.062 19.358 1.00 89.31 181 ALA A CA 1
ATOM 1478 C C . ALA A 1 181 ? 19.280 -15.969 19.227 1.00 89.31 181 ALA A C 1
ATOM 1480 O O . ALA A 1 181 ? 19.426 -17.130 18.852 1.00 89.31 181 ALA A O 1
ATOM 1481 N N . ASN A 1 182 ? 18.079 -15.419 19.432 1.00 88.81 182 ASN A N 1
ATOM 1482 C CA . ASN A 1 182 ? 16.817 -16.145 19.290 1.00 88.81 182 ASN A CA 1
ATOM 1483 C C . ASN A 1 182 ? 16.628 -16.667 17.861 1.00 88.81 182 ASN A C 1
ATOM 1485 O O . ASN A 1 182 ? 16.376 -17.853 17.674 1.00 88.81 182 ASN A O 1
ATOM 1489 N N . LEU A 1 183 ? 16.835 -15.816 16.849 1.00 86.44 183 LEU A N 1
ATOM 1490 C CA . LEU A 1 183 ? 16.736 -16.212 15.438 1.00 86.44 183 LEU A CA 1
ATOM 1491 C C . LEU A 1 183 ? 17.710 -17.346 15.080 1.00 86.44 183 LEU A C 1
ATOM 1493 O O . LEU A 1 183 ? 17.348 -18.271 14.357 1.00 86.44 183 LEU A O 1
ATOM 1497 N N . ASN A 1 184 ? 18.935 -17.292 15.605 1.00 89.38 184 ASN A N 1
ATOM 1498 C CA . ASN A 1 184 ? 19.968 -18.306 15.379 1.00 89.38 184 ASN A CA 1
ATOM 1499 C C . ASN A 1 184 ? 19.785 -19.596 16.193 1.00 89.38 184 ASN A C 1
ATOM 1501 O O . ASN A 1 184 ? 20.500 -20.568 15.932 1.00 89.38 184 ASN A O 1
ATOM 1505 N N . ALA A 1 185 ? 18.879 -19.600 17.175 1.00 89.06 185 ALA A N 1
ATOM 1506 C CA . ALA A 1 185 ? 18.577 -20.757 18.012 1.00 89.06 185 ALA A CA 1
ATOM 1507 C C . ALA A 1 185 ? 17.483 -21.659 17.420 1.00 89.06 185 ALA A C 1
ATOM 1509 O O . ALA A 1 185 ? 17.390 -22.820 17.807 1.00 89.06 185 ALA A O 1
ATOM 1510 N N . VAL A 1 186 ? 16.660 -21.149 16.494 1.00 85.06 186 VAL A N 1
ATOM 1511 C CA . VAL A 1 186 ? 15.537 -21.914 15.921 1.00 85.06 186 VAL A CA 1
ATOM 1512 C C . VAL A 1 186 ? 16.000 -23.014 14.969 1.00 85.06 186 VAL A C 1
ATOM 1514 O O . VAL A 1 186 ? 15.410 -24.091 14.957 1.00 85.06 186 VAL A O 1
ATOM 1517 N N . ASP A 1 187 ? 17.036 -22.759 14.168 1.00 81.56 187 ASP A N 1
ATOM 1518 C CA . ASP A 1 187 ? 17.528 -23.711 13.170 1.00 81.56 187 ASP A CA 1
ATOM 1519 C C . ASP A 1 187 ? 19.062 -23.728 13.124 1.00 81.56 187 ASP A C 1
ATOM 1521 O O . ASP A 1 187 ? 19.733 -22.693 13.089 1.00 81.56 187 ASP A O 1
ATOM 1525 N N . GLU A 1 188 ? 19.641 -24.925 13.111 1.00 82.50 188 GLU A N 1
ATOM 1526 C CA . GLU A 1 188 ? 21.091 -25.115 13.071 1.00 82.50 188 GLU A CA 1
ATOM 1527 C C . GLU A 1 188 ? 21.700 -24.769 11.700 1.00 82.50 188 GLU A C 1
ATOM 1529 O O . GLU A 1 188 ? 22.842 -24.308 11.634 1.00 82.50 188 GLU A O 1
ATOM 1534 N N . ASN A 1 189 ? 20.932 -24.928 10.618 1.00 78.38 189 ASN A N 1
ATOM 1535 C CA . ASN A 1 189 ? 21.364 -24.773 9.227 1.00 78.38 189 ASN A CA 1
ATOM 1536 C C . ASN A 1 189 ? 21.247 -23.338 8.701 1.00 78.38 189 ASN A C 1
ATOM 1538 O O . ASN A 1 189 ? 21.848 -23.020 7.668 1.00 78.38 189 ASN A O 1
ATOM 1542 N N . ILE A 1 190 ? 20.481 -22.480 9.381 1.00 79.31 190 ILE A N 1
ATOM 1543 C CA . ILE A 1 190 ? 20.291 -21.073 9.015 1.00 79.31 190 ILE A CA 1
ATOM 1544 C C . ILE A 1 190 ? 21.003 -20.193 10.031 1.00 79.31 190 ILE A C 1
ATOM 1546 O O . ILE A 1 190 ? 20.750 -20.274 11.231 1.00 79.31 190 ILE A O 1
ATOM 1550 N N . LYS A 1 191 ? 21.888 -19.324 9.538 1.00 80.31 191 LYS A N 1
ATOM 1551 C CA . LYS A 1 191 ? 22.599 -18.357 10.372 1.00 80.31 191 LYS A CA 1
ATOM 1552 C C . LYS A 1 191 ? 22.301 -16.935 9.932 1.00 80.31 191 LYS A C 1
ATOM 1554 O O . LYS A 1 191 ? 22.588 -16.550 8.805 1.00 80.31 191 LYS A O 1
ATOM 1559 N N . PHE A 1 192 ? 21.746 -16.160 10.850 1.00 83.38 192 PHE A N 1
ATOM 1560 C CA . PHE A 1 192 ? 21.575 -14.723 10.755 1.00 83.38 192 PHE A CA 1
ATOM 1561 C C . PHE A 1 192 ? 22.859 -14.035 11.227 1.00 83.38 192 PHE A C 1
ATOM 1563 O O . PHE A 1 192 ? 23.351 -14.295 12.328 1.00 83.38 192 PHE A O 1
ATOM 1570 N N . THR A 1 193 ? 23.396 -13.136 10.409 1.00 81.50 193 THR A N 1
ATOM 1571 C CA . THR A 1 193 ? 24.547 -12.283 10.747 1.00 81.50 193 THR A CA 1
ATOM 1572 C C . THR A 1 193 ? 24.129 -10.832 10.782 1.00 81.50 193 THR A C 1
ATOM 1574 O O . THR A 1 193 ? 23.241 -10.468 10.024 1.00 81.50 193 THR A O 1
ATOM 1577 N N . ILE A 1 194 ? 24.790 -10.000 11.584 1.00 82.44 194 ILE A N 1
ATOM 1578 C CA . ILE A 1 194 ? 24.379 -8.614 11.792 1.00 82.44 194 ILE A CA 1
ATOM 1579 C C . ILE A 1 194 ? 25.393 -7.598 11.258 1.00 82.44 194 ILE A C 1
ATOM 1581 O O . ILE A 1 194 ? 26.584 -7.713 11.535 1.00 82.44 194 ILE A O 1
ATOM 1585 N N . GLU A 1 195 ? 24.922 -6.595 10.519 1.00 83.69 195 GLU A N 1
ATOM 1586 C CA . GLU A 1 195 ? 25.715 -5.439 10.092 1.00 83.69 195 GLU A CA 1
ATOM 1587 C C . GLU A 1 195 ? 25.299 -4.191 10.875 1.00 83.69 195 GLU A C 1
ATOM 1589 O O . GLU A 1 195 ? 24.109 -3.896 11.026 1.00 83.69 195 GLU A O 1
ATOM 1594 N N . GLU A 1 196 ? 26.291 -3.451 11.366 1.00 83.25 196 GLU A N 1
ATOM 1595 C CA . GLU A 1 196 ? 26.101 -2.213 12.120 1.00 83.25 196 GLU A CA 1
ATOM 1596 C C . GLU A 1 196 ? 26.274 -0.974 11.227 1.00 83.25 196 GLU A C 1
ATOM 1598 O O . GLU A 1 196 ? 26.971 -1.036 10.205 1.00 83.25 196 GLU A O 1
ATOM 1603 N N . PRO A 1 197 ? 25.654 0.167 11.585 1.00 83.69 197 PRO A N 1
ATOM 1604 C CA . PRO A 1 197 ? 25.861 1.417 10.871 1.00 83.69 197 PRO A CA 1
ATOM 1605 C C . PRO A 1 197 ? 27.344 1.790 10.870 1.00 83.69 197 PRO A C 1
ATOM 1607 O O . PRO A 1 197 ? 28.059 1.594 11.852 1.00 83.69 197 PRO A O 1
ATOM 1610 N N . SER A 1 198 ? 27.811 2.339 9.752 1.00 82.69 198 SER A N 1
ATOM 1611 C CA . SER A 1 198 ? 29.175 2.855 9.644 1.00 82.69 198 SER A CA 1
ATOM 1612 C C . SER A 1 198 ? 29.373 4.082 10.545 1.00 82.69 198 SER A C 1
ATOM 1614 O O . SER A 1 198 ? 28.419 4.645 11.080 1.00 82.69 198 SER A O 1
ATOM 1616 N N . SER A 1 199 ? 30.619 4.533 10.705 1.00 81.56 199 SER A N 1
ATOM 1617 C CA . SER A 1 199 ? 30.964 5.694 11.545 1.00 81.56 199 SER A CA 1
ATOM 1618 C C . SER A 1 199 ? 30.285 7.008 11.127 1.00 81.56 199 SER A C 1
ATOM 1620 O O . SER A 1 199 ? 30.174 7.922 11.936 1.00 81.56 199 SER A O 1
ATOM 1622 N N . ASP A 1 200 ? 29.810 7.102 9.883 1.00 81.19 200 ASP A N 1
ATOM 1623 C CA . ASP A 1 200 ? 29.010 8.210 9.342 1.00 81.19 200 ASP A CA 1
ATOM 1624 C C . ASP A 1 200 ? 27.507 8.122 9.703 1.00 81.19 200 ASP A C 1
ATOM 1626 O O . ASP A 1 200 ? 26.717 8.999 9.334 1.00 81.19 200 ASP A O 1
ATOM 1630 N N . GLY A 1 201 ? 27.107 7.067 10.423 1.00 82.50 201 GLY A N 1
ATOM 1631 C CA . GLY A 1 201 ? 25.733 6.757 10.812 1.00 82.50 201 GLY A CA 1
ATOM 1632 C C . GLY A 1 201 ? 24.908 6.079 9.715 1.00 82.50 201 GLY A C 1
ATOM 1633 O O . GLY A 1 201 ? 23.725 5.811 9.929 1.00 82.50 201 GLY A O 1
ATOM 1634 N N . PHE A 1 202 ? 25.491 5.796 8.543 1.00 84.88 202 PHE A N 1
ATOM 1635 C CA . PHE A 1 202 ? 24.779 5.155 7.440 1.00 84.88 202 PHE A CA 1
ATOM 1636 C C . PHE A 1 202 ? 24.911 3.636 7.475 1.00 84.88 202 PHE A C 1
ATOM 1638 O O . PHE A 1 202 ? 26.001 3.077 7.605 1.00 84.88 202 PHE A O 1
ATOM 1645 N N . LEU A 1 203 ? 23.789 2.963 7.243 1.00 86.56 203 LEU A N 1
ATOM 1646 C CA . LEU A 1 203 ? 23.702 1.519 7.102 1.00 86.56 203 LEU A CA 1
ATOM 1647 C C . LEU A 1 203 ? 23.301 1.155 5.659 1.00 86.56 203 LEU A C 1
ATOM 1649 O O . LEU A 1 203 ? 22.260 1.623 5.183 1.00 86.56 203 LEU A O 1
ATOM 1653 N N . PRO A 1 204 ? 24.106 0.372 4.917 1.00 86.25 204 PRO A N 1
ATOM 1654 C CA . PRO A 1 204 ? 23.777 -0.004 3.545 1.00 86.25 204 PRO A CA 1
ATOM 1655 C C . PRO A 1 204 ? 22.653 -1.043 3.471 1.00 86.25 204 PRO A C 1
ATOM 1657 O O . PRO A 1 204 ? 22.871 -2.194 3.806 1.00 86.25 204 PRO A O 1
ATOM 1660 N N . PHE A 1 205 ? 21.484 -0.689 2.937 1.00 84.31 205 PHE A N 1
ATOM 1661 C CA . PHE A 1 205 ? 20.370 -1.611 2.699 1.00 84.31 205 PHE A CA 1
ATOM 1662 C C . PHE A 1 205 ? 19.989 -1.629 1.212 1.00 84.31 205 PHE A C 1
ATOM 1664 O O . PHE A 1 205 ? 19.582 -0.612 0.642 1.00 84.31 205 PHE A O 1
ATOM 1671 N N . LEU A 1 206 ? 20.106 -2.791 0.560 1.00 83.50 206 LEU A N 1
ATOM 1672 C CA . LEU A 1 206 ? 19.870 -2.962 -0.882 1.00 83.50 206 LEU A CA 1
ATOM 1673 C C . LEU A 1 206 ? 20.686 -1.970 -1.741 1.00 83.50 206 LEU A C 1
ATOM 1675 O O . LEU A 1 206 ? 21.915 -1.991 -1.715 1.00 83.50 206 LEU A O 1
ATOM 1679 N N . ASN A 1 207 ? 20.002 -1.129 -2.525 1.00 82.94 207 ASN A N 1
ATOM 1680 C CA . ASN A 1 207 ? 20.597 -0.087 -3.369 1.00 82.94 207 ASN A CA 1
ATOM 1681 C C . ASN A 1 207 ? 20.591 1.289 -2.678 1.00 82.94 207 ASN A C 1
ATOM 1683 O O . ASN A 1 207 ? 20.582 2.330 -3.341 1.00 82.94 207 ASN A O 1
ATOM 1687 N N . THR A 1 208 ? 20.515 1.301 -1.349 1.00 85.81 208 THR A N 1
ATOM 1688 C CA . THR A 1 208 ? 20.434 2.517 -0.541 1.00 85.81 208 THR A CA 1
ATOM 1689 C C . THR A 1 208 ? 21.359 2.438 0.665 1.00 85.81 208 THR A C 1
ATOM 1691 O O . THR A 1 208 ? 21.774 1.362 1.086 1.00 85.81 208 THR A O 1
ATOM 1694 N N . LYS A 1 209 ? 21.709 3.594 1.207 1.00 87.25 209 LYS A N 1
ATOM 1695 C CA . LYS A 1 209 ? 22.296 3.771 2.527 1.00 87.25 209 LYS A CA 1
ATOM 1696 C C . LYS A 1 209 ? 21.310 4.588 3.337 1.00 87.25 209 LYS A C 1
ATOM 1698 O O . LYS A 1 209 ? 20.901 5.658 2.892 1.00 87.25 209 LYS A O 1
ATOM 1703 N N . VAL A 1 210 ? 20.931 4.079 4.498 1.00 85.38 210 VAL A N 1
ATOM 1704 C CA . VAL A 1 210 ? 19.930 4.697 5.363 1.00 85.38 210 VAL A CA 1
ATOM 1705 C C . VAL A 1 210 ? 20.617 5.176 6.629 1.00 85.38 210 VAL A C 1
ATOM 1707 O O . VAL A 1 210 ? 21.368 4.424 7.248 1.00 85.38 210 VAL A O 1
ATOM 1710 N N . ARG A 1 211 ? 20.366 6.424 7.006 1.00 83.62 211 ARG A N 1
ATOM 1711 C CA . ARG A 1 211 ? 20.759 6.996 8.290 1.00 83.62 211 ARG A CA 1
ATOM 1712 C C . ARG A 1 211 ? 19.516 7.519 8.982 1.00 83.62 211 ARG A C 1
ATOM 1714 O O . ARG A 1 211 ? 18.696 8.183 8.353 1.00 83.62 211 ARG A O 1
ATOM 1721 N N . ILE A 1 212 ? 19.387 7.217 10.264 1.00 78.44 212 ILE A N 1
ATOM 1722 C CA . ILE A 1 212 ? 18.290 7.701 11.092 1.00 78.44 212 ILE A CA 1
ATOM 1723 C C . ILE A 1 212 ? 18.918 8.587 12.163 1.00 78.44 212 ILE A C 1
ATOM 1725 O O . ILE A 1 212 ? 19.712 8.117 12.970 1.00 78.44 212 ILE A O 1
ATOM 1729 N N . CYS A 1 213 ? 18.615 9.881 12.144 1.00 70.06 213 CYS A N 1
ATOM 1730 C CA . CYS A 1 213 ? 19.103 10.839 13.137 1.00 70.06 213 CYS A CA 1
ATOM 1731 C C . CYS A 1 213 ? 17.940 11.718 13.585 1.00 70.06 213 CYS A C 1
ATOM 1733 O O . CYS A 1 213 ? 17.233 12.267 12.742 1.00 70.06 213 CYS A O 1
ATOM 1735 N N . ASP A 1 214 ? 17.731 11.835 14.896 1.00 61.78 214 ASP A N 1
ATOM 1736 C CA . ASP A 1 214 ? 16.735 12.731 15.503 1.00 61.78 214 ASP A CA 1
ATOM 1737 C C . ASP A 1 214 ? 15.324 12.590 14.899 1.00 61.78 214 ASP A C 1
ATOM 1739 O O . ASP A 1 214 ? 14.628 13.561 14.615 1.00 61.78 214 ASP A O 1
ATOM 1743 N N . GLY A 1 215 ? 14.916 11.346 14.626 1.00 58.88 215 GLY A N 1
ATOM 1744 C CA . GLY A 1 215 ? 13.621 11.029 14.014 1.00 58.88 215 GLY A CA 1
ATOM 1745 C C . GLY A 1 215 ? 13.507 11.357 12.521 1.00 58.88 215 GLY A C 1
ATOM 1746 O O . GLY A 1 215 ? 12.472 11.100 11.911 1.00 58.88 215 GLY A O 1
ATOM 1747 N N . THR A 1 216 ? 14.564 11.870 11.895 1.00 67.25 216 THR A N 1
ATOM 1748 C CA . THR A 1 216 ? 14.628 12.080 10.447 1.00 67.25 216 THR A CA 1
ATOM 1749 C C . THR A 1 216 ? 15.371 10.936 9.770 1.00 67.25 216 THR A C 1
ATOM 1751 O O . THR A 1 216 ? 16.406 10.463 10.244 1.00 67.25 216 THR A O 1
ATOM 1754 N N . THR A 1 217 ? 14.819 10.460 8.653 1.00 77.38 217 THR A N 1
ATOM 1755 C CA . THR A 1 217 ? 15.470 9.442 7.825 1.00 77.38 217 THR A CA 1
ATOM 1756 C C . THR A 1 217 ? 16.151 10.122 6.651 1.00 77.38 217 THR A C 1
ATOM 1758 O O . THR A 1 217 ? 15.498 10.762 5.829 1.00 77.38 217 THR A O 1
ATOM 1761 N N . GLU A 1 218 ? 17.458 9.936 6.542 1.00 82.25 218 GLU A N 1
ATOM 1762 C CA . GLU A 1 218 ? 18.225 10.318 5.369 1.00 82.25 218 GLU A CA 1
ATOM 1763 C C . GLU A 1 218 ? 18.549 9.076 4.538 1.00 82.25 218 GLU A C 1
ATOM 1765 O O . GLU A 1 218 ? 19.135 8.107 5.028 1.00 82.25 218 GLU A O 1
ATOM 1770 N N . ILE A 1 219 ? 18.167 9.108 3.261 1.00 85.69 219 ILE A N 1
ATOM 1771 C CA . ILE A 1 219 ? 18.355 7.997 2.328 1.00 85.69 219 ILE A CA 1
ATOM 1772 C C . ILE A 1 219 ? 19.271 8.451 1.199 1.00 85.69 219 ILE A C 1
ATOM 1774 O O . ILE A 1 219 ? 18.983 9.404 0.473 1.00 85.69 219 ILE A O 1
ATOM 1778 N N . ARG A 1 220 ? 20.377 7.730 1.029 1.00 85.88 220 ARG A N 1
ATOM 1779 C CA . ARG A 1 220 ? 21.346 7.943 -0.045 1.00 85.88 220 ARG A CA 1
ATOM 1780 C C . ARG A 1 220 ? 21.337 6.775 -1.016 1.00 85.88 220 ARG A C 1
ATOM 1782 O O . ARG A 1 220 ? 21.276 5.620 -0.601 1.00 85.88 220 ARG A O 1
ATOM 1789 N N . TRP A 1 221 ? 21.428 7.054 -2.309 1.00 87.56 221 TRP A N 1
ATOM 1790 C CA . TRP A 1 221 ? 21.638 6.025 -3.314 1.00 87.56 221 TRP A CA 1
ATOM 1791 C C . TRP A 1 221 ? 22.983 5.340 -3.066 1.00 87.56 221 TRP A C 1
ATOM 1793 O O . TRP A 1 221 ? 23.998 5.995 -2.828 1.00 87.56 221 TRP A O 1
ATOM 1803 N N . TYR A 1 222 ? 22.990 4.011 -3.097 1.00 85.31 222 TYR A N 1
ATOM 1804 C CA . TYR A 1 222 ? 24.177 3.222 -2.802 1.00 85.31 222 TYR A CA 1
ATOM 1805 C C . TYR A 1 222 ? 24.287 2.022 -3.735 1.00 85.31 222 TYR A C 1
ATOM 1807 O O . TYR A 1 222 ? 23.305 1.359 -4.066 1.00 85.31 222 TYR A O 1
ATOM 1815 N N . ARG A 1 223 ? 25.518 1.698 -4.127 1.00 82.31 223 ARG A N 1
ATOM 1816 C CA . ARG A 1 223 ? 25.846 0.449 -4.814 1.00 82.31 223 ARG A CA 1
ATOM 1817 C C . ARG A 1 223 ? 26.673 -0.423 -3.883 1.00 82.31 223 ARG A C 1
ATOM 1819 O O . ARG A 1 223 ? 27.739 0.003 -3.441 1.00 82.31 223 ARG A O 1
ATOM 1826 N N . LYS A 1 224 ? 26.199 -1.651 -3.626 1.00 78.69 224 LYS A N 1
ATOM 1827 C CA . LYS A 1 224 ? 26.962 -2.670 -2.885 1.00 78.69 224 LYS A CA 1
ATOM 1828 C C . LYS A 1 224 ? 28.363 -2.786 -3.496 1.00 78.69 224 LYS A C 1
ATOM 1830 O O . LYS A 1 224 ? 28.492 -2.807 -4.718 1.00 78.69 224 LYS A O 1
ATOM 1835 N N . ARG A 1 225 ? 29.406 -2.899 -2.665 1.00 76.38 225 ARG A N 1
ATOM 1836 C CA . ARG A 1 225 ? 30.806 -3.006 -3.138 1.00 76.38 225 ARG A CA 1
ATOM 1837 C C . ARG A 1 225 ? 31.035 -4.195 -4.079 1.00 76.38 225 ARG A C 1
ATOM 1839 O O . ARG A 1 225 ? 31.896 -4.133 -4.944 1.00 76.38 225 ARG A O 1
ATOM 1846 N N . SER A 1 226 ? 30.243 -5.256 -3.932 1.00 72.75 226 SER A N 1
ATOM 1847 C CA . SER A 1 226 ? 30.247 -6.434 -4.808 1.00 72.75 226 SER A CA 1
ATOM 1848 C C . SER A 1 226 ? 29.620 -6.191 -6.189 1.00 72.75 226 SER A C 1
ATOM 1850 O O . SER A 1 226 ? 29.766 -7.021 -7.088 1.00 72.75 226 SER A O 1
ATOM 1852 N N . SER A 1 227 ? 28.923 -5.068 -6.391 1.00 79.75 227 SER A N 1
ATOM 1853 C CA . SER A 1 227 ? 28.370 -4.687 -7.689 1.00 79.75 227 SER A CA 1
ATOM 1854 C C . SER A 1 227 ? 29.505 -4.404 -8.665 1.00 79.75 227 SER A C 1
ATOM 1856 O O . SER A 1 227 ? 30.236 -3.430 -8.519 1.00 79.75 227 SER A O 1
ATOM 1858 N N . LYS A 1 228 ? 29.589 -5.199 -9.735 1.00 81.19 228 LYS A N 1
ATOM 1859 C CA . LYS A 1 228 ? 30.530 -4.953 -10.841 1.00 81.19 228 LYS A CA 1
ATOM 1860 C C . LYS A 1 228 ? 30.164 -3.729 -11.690 1.00 81.19 228 LYS A C 1
ATOM 1862 O O . LYS A 1 228 ? 30.876 -3.418 -12.633 1.00 81.19 228 LYS A O 1
ATOM 1867 N N . ASN A 1 229 ? 29.032 -3.079 -11.397 1.00 85.56 229 ASN A N 1
ATOM 1868 C CA . ASN A 1 229 ? 28.501 -1.926 -12.134 1.00 85.56 229 ASN A CA 1
ATOM 1869 C C . ASN A 1 229 ? 28.361 -2.164 -13.648 1.00 85.56 229 ASN A C 1
ATOM 1871 O O . ASN A 1 229 ? 28.401 -1.231 -14.445 1.00 85.56 229 ASN A O 1
ATOM 1875 N N . ILE A 1 230 ? 28.153 -3.421 -14.041 1.00 84.69 230 ILE A N 1
ATOM 1876 C CA . ILE A 1 230 ? 27.959 -3.813 -15.434 1.00 84.69 230 ILE A CA 1
ATOM 1877 C C . ILE A 1 230 ? 26.537 -3.436 -15.850 1.00 84.69 230 ILE A C 1
ATOM 1879 O O . ILE A 1 230 ? 25.557 -3.858 -15.231 1.00 84.69 230 ILE A O 1
ATOM 1883 N N . LEU A 1 231 ? 26.439 -2.651 -16.914 1.00 87.12 231 LEU A N 1
ATOM 1884 C CA . LEU A 1 231 ? 25.210 -2.323 -17.620 1.00 87.12 231 LEU A CA 1
ATOM 1885 C C . LEU A 1 231 ? 25.236 -2.971 -19.007 1.00 87.12 231 LEU A C 1
ATOM 1887 O O . LEU A 1 231 ? 26.231 -3.548 -19.446 1.00 87.12 231 LEU A O 1
ATOM 1891 N N . LEU A 1 232 ? 24.129 -2.848 -19.737 1.00 87.12 232 LEU A N 1
ATOM 1892 C CA . LEU A 1 232 ? 24.137 -3.150 -21.161 1.00 87.12 232 LEU A CA 1
ATOM 1893 C C . LEU A 1 232 ? 25.126 -2.207 -21.856 1.00 87.12 232 LEU A C 1
ATOM 1895 O O . LEU A 1 232 ? 24.883 -1.004 -21.887 1.00 87.12 232 LEU A O 1
ATOM 1899 N N . HIS A 1 233 ? 26.216 -2.728 -22.416 1.00 87.62 233 HIS A N 1
ATOM 1900 C CA . HIS A 1 233 ? 27.227 -1.889 -23.060 1.00 87.62 233 HIS A CA 1
ATOM 1901 C C . HIS A 1 233 ? 26.643 -1.161 -24.282 1.00 87.62 233 HIS A C 1
ATOM 1903 O O . HIS A 1 233 ? 25.898 -1.747 -25.080 1.00 87.62 233 HIS A O 1
ATOM 1909 N N . SER A 1 234 ? 27.036 0.099 -24.480 1.00 85.12 234 SER A N 1
ATOM 1910 C CA . SER A 1 234 ? 26.631 0.932 -25.626 1.00 85.12 234 SER A CA 1
ATOM 1911 C C . SER A 1 234 ? 26.854 0.285 -27.009 1.00 85.12 234 SER A C 1
ATOM 1913 O O . SER A 1 234 ? 26.040 0.461 -27.920 1.00 85.12 234 SER A O 1
ATOM 1915 N N . ARG A 1 235 ? 27.906 -0.533 -27.163 1.00 81.94 235 ARG A N 1
ATOM 1916 C CA . ARG A 1 235 ? 28.289 -1.228 -28.406 1.00 81.94 235 ARG A CA 1
ATOM 1917 C C . ARG A 1 235 ? 27.583 -2.568 -28.625 1.00 81.94 235 ARG A C 1
ATOM 1919 O O . ARG A 1 235 ? 27.826 -3.223 -29.631 1.00 81.94 235 ARG A O 1
ATOM 1926 N N . SER A 1 236 ? 26.723 -2.996 -27.703 1.00 85.44 236 SER A N 1
ATOM 1927 C CA . SER A 1 236 ? 25.986 -4.256 -27.846 1.00 85.44 236 SER A CA 1
ATOM 1928 C C . SER A 1 236 ? 25.045 -4.237 -29.061 1.00 85.44 236 SER A C 1
ATOM 1930 O O . SER A 1 236 ? 24.555 -3.181 -29.458 1.00 85.44 236 SER A O 1
ATOM 1932 N N . ALA A 1 237 ? 24.719 -5.401 -29.627 1.00 85.88 237 ALA A N 1
ATOM 1933 C CA . ALA A 1 237 ? 23.807 -5.525 -30.776 1.00 85.88 237 ALA A CA 1
ATOM 1934 C C . ALA A 1 237 ? 22.313 -5.300 -30.431 1.00 85.88 237 ALA A C 1
ATOM 1936 O O . ALA A 1 237 ? 21.426 -5.650 -31.204 1.00 85.88 237 ALA A O 1
ATOM 1937 N N . HIS A 1 238 ? 22.015 -4.735 -29.259 1.00 83.38 238 HIS A N 1
ATOM 1938 C CA . HIS A 1 238 ? 20.647 -4.488 -28.811 1.00 83.38 238 HIS A CA 1
ATOM 1939 C C . HIS A 1 238 ? 20.069 -3.212 -29.444 1.00 83.38 238 HIS A C 1
ATOM 1941 O O . HIS A 1 238 ? 20.827 -2.284 -29.754 1.00 83.38 238 HIS A O 1
ATOM 1947 N N . PRO A 1 239 ? 18.734 -3.108 -29.574 1.00 84.69 239 PRO A N 1
ATOM 1948 C CA . PRO A 1 239 ? 18.082 -1.886 -30.030 1.00 84.69 239 PRO A CA 1
ATOM 1949 C C . PRO A 1 239 ? 18.476 -0.665 -29.190 1.00 84.69 239 PRO A C 1
ATOM 1951 O O . PRO A 1 239 ? 18.571 -0.743 -27.961 1.00 84.69 239 PRO A O 1
ATOM 1954 N N . THR A 1 240 ? 18.634 0.489 -29.842 1.00 78.38 240 THR A N 1
ATOM 1955 C CA . THR A 1 240 ? 18.980 1.760 -29.180 1.00 78.38 240 THR A CA 1
ATOM 1956 C C . THR A 1 240 ? 18.001 2.111 -28.057 1.00 78.38 240 THR A C 1
ATOM 1958 O O . THR A 1 240 ? 18.418 2.598 -27.010 1.00 78.38 240 THR A O 1
ATOM 1961 N N . SER A 1 241 ? 16.716 1.778 -28.214 1.00 76.50 241 SER A N 1
ATOM 1962 C CA . SER A 1 241 ? 15.684 1.997 -27.193 1.00 76.50 241 SER A CA 1
ATOM 1963 C C . SER A 1 241 ? 15.978 1.281 -25.870 1.00 76.50 241 SER A C 1
ATOM 1965 O O . SER A 1 241 ? 15.765 1.856 -24.804 1.00 76.50 241 SER A O 1
ATOM 1967 N N . MET A 1 242 ? 16.516 0.056 -25.909 1.00 78.44 242 MET A N 1
ATOM 1968 C CA . MET A 1 242 ? 16.900 -0.680 -24.700 1.00 78.44 242 MET A CA 1
ATOM 1969 C C . MET A 1 242 ? 18.099 -0.026 -24.012 1.00 78.44 242 MET A C 1
ATOM 1971 O O . MET A 1 242 ? 18.070 0.161 -22.798 1.00 78.44 242 MET A O 1
ATOM 1975 N N . LYS A 1 243 ? 19.113 0.386 -24.781 1.00 84.19 243 LYS A N 1
ATOM 1976 C CA . LYS A 1 243 ? 20.312 1.068 -24.261 1.00 84.19 243 LYS A CA 1
ATOM 1977 C C . LYS A 1 243 ? 19.951 2.386 -23.574 1.00 84.19 243 LYS A C 1
ATOM 1979 O O . LYS A 1 243 ? 20.315 2.600 -22.422 1.00 84.19 243 LYS A O 1
ATOM 1984 N N . VAL A 1 244 ? 19.138 3.217 -24.232 1.00 82.75 244 VAL A N 1
ATOM 1985 C CA . VAL A 1 244 ? 18.638 4.484 -23.668 1.00 82.75 244 VAL A CA 1
ATOM 1986 C C . VAL A 1 244 ? 17.807 4.237 -22.405 1.00 82.75 244 VAL A C 1
ATOM 1988 O O . VAL A 1 244 ? 17.949 4.962 -21.422 1.00 82.75 244 VAL A O 1
ATOM 1991 N N . ASN A 1 245 ? 16.964 3.199 -22.388 1.00 82.94 245 ASN A N 1
ATOM 1992 C CA . ASN A 1 245 ? 16.160 2.860 -21.212 1.00 82.94 245 ASN A CA 1
ATOM 1993 C C . ASN A 1 245 ? 17.002 2.407 -20.016 1.00 82.94 245 ASN A C 1
ATOM 1995 O O . ASN A 1 245 ? 16.675 2.778 -18.893 1.00 82.94 245 ASN A O 1
ATOM 1999 N N . VAL A 1 246 ? 18.075 1.640 -20.231 1.00 85.56 246 VAL A N 1
ATOM 2000 C CA . VAL A 1 246 ? 18.984 1.219 -19.151 1.00 85.56 246 VAL A CA 1
ATOM 2001 C C . VAL A 1 246 ? 19.607 2.438 -18.471 1.00 85.56 246 VAL A C 1
ATOM 2003 O O . VAL A 1 246 ? 19.546 2.548 -17.247 1.00 85.56 246 VAL A O 1
ATOM 2006 N N . VAL A 1 247 ? 20.121 3.385 -19.259 1.00 85.88 247 VAL A N 1
ATOM 2007 C CA . VAL A 1 247 ? 20.700 4.632 -18.739 1.00 85.88 247 VAL A CA 1
ATOM 2008 C C . VAL A 1 247 ? 19.644 5.469 -18.015 1.00 85.88 247 VAL A C 1
ATOM 2010 O O . VAL A 1 247 ? 19.839 5.863 -16.867 1.00 85.88 247 VAL A O 1
ATOM 2013 N N . ARG A 1 248 ? 18.481 5.675 -18.643 1.00 84.12 248 ARG A N 1
ATOM 2014 C CA . ARG A 1 248 ? 17.368 6.435 -18.057 1.00 84.12 248 ARG A CA 1
ATOM 2015 C C . ARG A 1 248 ? 16.908 5.843 -16.727 1.00 84.12 248 ARG A C 1
ATOM 2017 O O . ARG A 1 248 ? 16.639 6.588 -15.793 1.00 84.12 248 ARG A O 1
ATOM 2024 N N . ASN A 1 249 ? 16.795 4.521 -16.638 1.00 84.88 249 ASN A N 1
ATOM 2025 C CA . ASN A 1 249 ? 16.360 3.850 -15.419 1.00 84.88 249 ASN A CA 1
ATOM 2026 C C . ASN A 1 249 ? 17.380 3.996 -14.290 1.00 84.88 249 ASN A C 1
ATOM 2028 O O . ASN A 1 249 ? 16.963 4.112 -13.141 1.00 84.88 249 ASN A O 1
ATOM 2032 N N . LEU A 1 250 ? 18.681 4.012 -14.596 1.00 86.81 250 LEU A N 1
ATOM 2033 C CA . LEU A 1 250 ? 19.721 4.253 -13.598 1.00 86.81 250 LEU A CA 1
ATOM 2034 C C . LEU A 1 250 ? 19.580 5.657 -12.994 1.00 86.81 250 LEU A C 1
ATOM 2036 O O . LEU A 1 250 ? 19.406 5.765 -11.782 1.00 86.81 250 LEU A O 1
ATOM 2040 N N . VAL A 1 251 ? 19.550 6.687 -13.847 1.00 84.06 251 VAL A N 1
ATOM 2041 C CA . VAL A 1 251 ? 19.432 8.102 -13.446 1.00 84.06 251 VAL A CA 1
ATOM 2042 C C . VAL A 1 251 ? 18.123 8.359 -12.696 1.00 84.06 251 VAL A C 1
ATOM 2044 O O . VAL A 1 251 ? 18.118 8.834 -11.568 1.00 84.06 251 VAL A O 1
ATOM 2047 N N . LYS A 1 252 ? 16.985 7.920 -13.244 1.00 83.19 252 LYS A N 1
ATOM 2048 C CA . LYS A 1 252 ? 15.689 8.095 -12.568 1.00 83.19 252 LYS A CA 1
ATOM 2049 C C . LYS A 1 252 ? 15.581 7.333 -11.251 1.00 83.19 252 LYS A C 1
ATOM 2051 O O . LYS A 1 252 ? 14.705 7.620 -10.438 1.00 83.19 252 LYS A O 1
ATOM 2056 N N . THR A 1 253 ? 16.360 6.273 -11.056 1.00 81.44 253 THR A N 1
ATOM 2057 C CA . THR A 1 253 ? 16.322 5.520 -9.797 1.00 81.44 253 THR A CA 1
ATOM 2058 C C . THR A 1 253 ? 17.148 6.209 -8.725 1.00 81.44 253 THR A C 1
ATOM 2060 O O . THR A 1 253 ? 16.685 6.251 -7.592 1.00 81.44 253 THR A O 1
ATOM 2063 N N . SER A 1 254 ? 18.298 6.798 -9.061 1.00 83.44 254 SER A N 1
ATOM 2064 C CA . SER A 1 254 ? 19.057 7.607 -8.103 1.00 83.44 254 SER A CA 1
ATOM 2065 C C . SER A 1 254 ? 18.302 8.876 -7.708 1.00 83.44 254 SER A C 1
ATOM 2067 O O . SER A 1 254 ? 18.142 9.112 -6.516 1.00 83.44 254 SER A O 1
ATOM 2069 N N . GLU A 1 255 ? 17.738 9.611 -8.673 1.00 82.62 255 GLU A N 1
ATOM 2070 C CA . GLU A 1 255 ? 16.960 10.842 -8.428 1.00 82.62 255 GLU A CA 1
ATOM 2071 C C . GLU A 1 255 ? 15.737 10.614 -7.529 1.00 82.62 255 GLU A C 1
ATOM 2073 O O . GLU A 1 255 ? 15.350 11.478 -6.749 1.00 82.62 255 GLU A O 1
ATOM 2078 N N . ARG A 1 256 ? 15.098 9.440 -7.632 1.00 79.44 256 ARG A N 1
ATOM 2079 C CA . ARG A 1 256 ? 13.959 9.084 -6.770 1.00 79.44 256 ARG A CA 1
ATOM 2080 C C . ARG A 1 256 ? 14.371 8.743 -5.342 1.00 79.44 256 ARG A C 1
ATOM 2082 O O . ARG A 1 256 ? 13.539 8.849 -4.448 1.00 79.44 256 ARG A O 1
ATOM 2089 N N . ILE A 1 257 ? 15.591 8.248 -5.149 1.00 79.56 257 ILE A N 1
ATOM 2090 C CA . ILE A 1 257 ? 16.082 7.763 -3.853 1.00 79.56 257 ILE A CA 1
ATOM 2091 C C . ILE A 1 257 ? 16.737 8.898 -3.063 1.00 79.56 257 ILE A C 1
ATOM 2093 O O . ILE A 1 257 ? 16.626 8.926 -1.841 1.00 79.56 257 ILE A O 1
ATOM 2097 N N . THR A 1 258 ? 17.409 9.829 -3.737 1.00 77.44 258 THR A N 1
ATOM 2098 C CA . THR A 1 258 ? 18.165 10.909 -3.095 1.00 77.44 258 THR A CA 1
ATOM 2099 C C . THR A 1 258 ? 18.043 12.180 -3.914 1.00 77.44 258 THR A C 1
ATOM 2101 O O . THR A 1 258 ? 18.056 12.131 -5.143 1.00 77.44 258 THR A O 1
ATOM 2104 N N . ALA A 1 259 ? 17.956 13.325 -3.235 1.00 66.06 259 ALA A N 1
ATOM 2105 C CA . ALA A 1 259 ? 18.093 14.617 -3.895 1.00 66.06 259 ALA A CA 1
ATOM 2106 C C . ALA A 1 259 ? 19.450 14.694 -4.618 1.00 66.06 259 ALA A C 1
ATOM 2108 O O . ALA A 1 259 ? 20.443 14.165 -4.116 1.00 66.06 259 ALA A O 1
ATOM 2109 N N . SER A 1 260 ? 19.472 15.326 -5.797 1.00 62.41 260 SER A N 1
ATOM 2110 C CA . SER A 1 260 ? 20.683 15.531 -6.606 1.00 62.41 260 SER A CA 1
ATOM 2111 C C . SER A 1 260 ? 21.877 15.926 -5.728 1.00 62.41 260 SER A C 1
ATOM 2113 O O . SER A 1 260 ? 21.817 16.910 -4.990 1.00 62.41 260 SER A O 1
ATOM 2115 N N . SER A 1 261 ? 22.938 15.123 -5.787 1.00 69.94 261 SER A N 1
ATOM 2116 C CA . SER A 1 261 ? 24.200 15.351 -5.086 1.00 69.94 261 SER A CA 1
ATOM 2117 C C . SER A 1 261 ? 25.345 15.112 -6.061 1.00 69.94 261 SER A C 1
ATOM 2119 O O . SER A 1 261 ? 25.359 14.087 -6.747 1.00 69.94 261 SER A O 1
ATOM 2121 N N . SER A 1 262 ? 26.329 16.018 -6.065 1.00 73.56 262 SER A N 1
ATOM 2122 C CA . SER A 1 262 ? 27.501 15.969 -6.954 1.00 73.56 262 SER A CA 1
ATOM 2123 C C . SER A 1 262 ? 28.210 14.610 -6.917 1.00 73.56 262 SER A C 1
ATOM 2125 O O . SER A 1 262 ? 28.607 14.083 -7.951 1.00 73.56 262 SER A O 1
ATOM 2127 N N . GLU A 1 263 ? 28.308 13.988 -5.739 1.00 75.94 263 GLU A N 1
ATOM 2128 C CA . GLU A 1 263 ? 28.972 12.688 -5.566 1.00 75.94 263 GLU A CA 1
ATOM 2129 C C . GLU A 1 263 ? 28.226 11.537 -6.264 1.00 75.94 263 GLU A C 1
ATOM 2131 O O . GLU A 1 263 ? 28.834 10.615 -6.825 1.00 75.94 263 GLU A O 1
ATOM 2136 N N . VAL A 1 264 ? 26.889 11.570 -6.227 1.00 79.12 264 VAL A N 1
ATOM 2137 C CA . VAL A 1 264 ? 26.037 10.557 -6.864 1.00 79.12 264 VAL A CA 1
ATOM 2138 C C . VAL A 1 264 ? 26.110 10.712 -8.378 1.00 79.12 264 VAL A C 1
ATOM 2140 O O . VAL A 1 264 ? 26.265 9.714 -9.086 1.00 79.12 264 VAL A O 1
ATOM 2143 N N . ASP A 1 265 ? 26.077 11.953 -8.856 1.00 80.56 265 ASP A N 1
ATOM 2144 C CA . ASP A 1 265 ? 26.145 12.274 -10.277 1.00 80.56 265 ASP A CA 1
ATOM 2145 C C . ASP A 1 265 ? 27.494 11.839 -10.871 1.00 80.56 265 ASP A C 1
ATOM 2147 O O . ASP A 1 265 ? 27.521 11.118 -11.871 1.00 80.56 265 ASP A O 1
ATOM 2151 N N . GLU A 1 266 ? 28.617 12.137 -10.209 1.00 84.50 266 GLU A N 1
ATOM 2152 C CA . GLU A 1 266 ? 29.952 11.664 -10.612 1.00 84.50 266 GLU A CA 1
ATOM 2153 C C . GLU A 1 266 ? 30.053 10.135 -10.663 1.00 84.50 266 GLU A C 1
ATOM 2155 O O . GLU A 1 266 ? 30.644 9.561 -11.586 1.00 84.50 266 GLU A O 1
ATOM 2160 N N . THR A 1 267 ? 29.463 9.453 -9.680 1.00 85.94 267 THR A N 1
ATOM 2161 C CA . THR A 1 267 ? 29.461 7.988 -9.630 1.00 85.94 267 THR A CA 1
ATOM 2162 C C . THR A 1 267 ? 28.666 7.404 -10.796 1.00 85.94 267 THR A C 1
ATOM 2164 O O . THR A 1 267 ? 29.123 6.465 -11.449 1.00 85.94 267 THR A O 1
ATOM 2167 N N . ILE A 1 268 ? 27.494 7.965 -11.099 1.00 87.12 268 ILE A N 1
ATOM 2168 C CA . ILE A 1 268 ? 26.676 7.544 -12.241 1.00 87.12 268 ILE A CA 1
ATOM 2169 C C . ILE A 1 268 ? 27.411 7.814 -13.549 1.00 87.12 268 ILE A C 1
ATOM 2171 O O . ILE A 1 268 ? 27.460 6.927 -14.400 1.00 87.12 268 ILE A O 1
ATOM 2175 N N . HIS A 1 269 ? 28.033 8.985 -13.696 1.00 85.44 269 HIS A N 1
ATOM 2176 C CA . HIS A 1 269 ? 28.836 9.319 -14.867 1.00 85.44 269 HIS A CA 1
ATOM 2177 C C . HIS A 1 269 ? 29.963 8.316 -15.095 1.00 85.44 269 HIS A C 1
ATOM 2179 O O . HIS A 1 269 ? 30.127 7.845 -16.218 1.00 85.44 269 HIS A O 1
ATOM 2185 N N . ARG A 1 270 ? 30.678 7.920 -14.038 1.00 87.81 270 ARG A N 1
ATOM 2186 C CA . ARG A 1 270 ? 31.730 6.900 -14.120 1.00 87.81 270 ARG A CA 1
ATOM 2187 C C . ARG A 1 270 ? 31.182 5.546 -14.560 1.00 87.81 270 ARG A C 1
ATOM 2189 O O . ARG A 1 270 ? 31.694 4.960 -15.503 1.00 87.81 270 ARG A O 1
ATOM 2196 N N . ILE A 1 271 ? 30.086 5.090 -13.949 1.00 88.88 271 ILE A N 1
ATOM 2197 C CA . ILE A 1 271 ? 29.434 3.826 -14.324 1.00 88.88 271 ILE A CA 1
ATOM 2198 C C . ILE A 1 271 ? 29.009 3.849 -15.797 1.00 88.88 271 ILE A C 1
ATOM 2200 O O . ILE A 1 271 ? 29.192 2.870 -16.517 1.00 88.88 271 ILE A O 1
ATOM 2204 N N . LEU A 1 272 ? 28.420 4.951 -16.258 1.00 88.25 272 LEU A N 1
ATOM 2205 C CA . LEU A 1 272 ? 28.002 5.103 -17.647 1.00 88.25 272 LEU A CA 1
ATOM 2206 C C . LEU A 1 272 ? 29.208 5.095 -18.594 1.00 88.25 272 LEU A C 1
ATOM 2208 O O . LEU A 1 272 ? 29.198 4.355 -19.579 1.00 88.25 272 LEU A O 1
ATOM 2212 N N . PHE A 1 273 ? 30.254 5.843 -18.259 1.00 86.12 273 PHE A N 1
ATOM 2213 C CA . PHE A 1 273 ? 31.498 5.905 -19.018 1.00 86.12 273 PHE A CA 1
ATOM 2214 C C . PHE A 1 273 ? 32.156 4.525 -19.161 1.00 86.12 273 PHE A C 1
ATOM 2216 O O . PHE A 1 273 ? 32.434 4.092 -20.278 1.00 86.12 273 PHE A O 1
ATOM 2223 N N . ASP A 1 274 ? 32.283 3.777 -18.062 1.00 87.50 274 ASP A N 1
ATOM 2224 C CA . ASP A 1 274 ? 32.870 2.430 -18.049 1.00 87.50 274 ASP A CA 1
ATOM 2225 C C . ASP A 1 274 ? 32.073 1.430 -18.911 1.00 87.50 274 ASP A C 1
ATOM 2227 O O . ASP A 1 274 ? 32.618 0.457 -19.428 1.00 87.50 274 ASP A O 1
ATOM 2231 N N . ASN A 1 275 ? 30.775 1.683 -19.118 1.00 88.81 275 ASN A N 1
ATOM 2232 C CA . ASN A 1 275 ? 29.903 0.894 -19.996 1.00 88.81 275 ASN A CA 1
ATOM 2233 C C . ASN A 1 275 ? 29.793 1.465 -21.431 1.00 88.81 275 ASN A C 1
ATOM 2235 O O . ASN A 1 275 ? 28.939 1.041 -22.227 1.00 88.81 275 ASN A O 1
ATOM 2239 N N . GLY A 1 276 ? 30.665 2.416 -21.774 1.00 84.44 276 GLY A N 1
ATOM 2240 C CA . GLY A 1 276 ? 30.821 3.009 -23.098 1.00 84.44 276 GLY A CA 1
ATOM 2241 C C . GLY A 1 276 ? 29.815 4.108 -23.439 1.00 84.44 276 GLY A C 1
ATOM 2242 O O . GLY A 1 276 ? 29.556 4.330 -24.625 1.00 84.44 276 GLY A O 1
ATOM 2243 N N . TYR A 1 277 ? 29.205 4.753 -22.443 1.00 83.81 277 TYR A N 1
ATOM 2244 C CA . TYR A 1 277 ? 28.276 5.872 -22.621 1.00 83.81 277 TYR A CA 1
ATOM 2245 C C . TYR A 1 277 ? 28.996 7.211 -22.379 1.00 83.81 277 TYR A C 1
ATOM 2247 O O . TYR A 1 277 ? 28.994 7.749 -21.274 1.00 83.81 277 TYR A O 1
ATOM 2255 N N . ASN A 1 278 ? 29.596 7.762 -23.436 1.00 70.62 278 ASN A N 1
ATOM 2256 C CA . ASN A 1 278 ? 30.464 8.944 -23.386 1.00 70.62 278 ASN A CA 1
ATOM 2257 C C . ASN A 1 278 ? 29.685 10.238 -23.720 1.00 70.62 278 ASN A C 1
ATOM 2259 O O . ASN A 1 278 ? 29.854 10.779 -24.802 1.00 70.62 278 ASN A O 1
ATOM 2263 N N . SER A 1 279 ? 28.807 10.684 -22.810 1.00 62.41 279 SER A N 1
ATOM 2264 C CA . SER A 1 279 ? 28.177 12.028 -22.693 1.00 62.41 279 SER A CA 1
ATOM 2265 C C . SER A 1 279 ? 27.507 12.728 -23.901 1.00 62.41 279 SER A C 1
ATOM 2267 O O . SER A 1 279 ? 28.068 12.854 -24.982 1.00 62.41 279 SER A O 1
ATOM 2269 N N . GLY A 1 280 ? 26.349 13.353 -23.633 1.00 52.94 280 GLY A N 1
ATOM 2270 C CA . GLY A 1 280 ? 25.849 14.522 -24.371 1.00 52.94 280 GLY A CA 1
ATOM 2271 C C . GLY A 1 280 ? 24.387 14.425 -24.788 1.00 52.94 280 GLY A C 1
ATOM 2272 O O . GLY A 1 280 ? 23.493 14.851 -24.067 1.00 52.94 280 GLY A O 1
ATOM 2273 N N . GLU A 1 281 ? 24.132 13.845 -25.953 1.00 47.53 281 GLU A N 1
ATOM 2274 C CA . GLU A 1 281 ? 22.808 13.862 -26.570 1.00 47.53 281 GLU A CA 1
ATOM 2275 C C . GLU A 1 281 ? 22.338 12.441 -26.848 1.00 47.53 281 GLU A C 1
ATOM 2277 O O . GLU A 1 281 ? 22.375 11.933 -27.968 1.00 47.53 281 GLU A O 1
ATOM 2282 N N . MET A 1 282 ? 21.846 11.765 -25.814 1.00 51.06 282 MET A N 1
ATOM 2283 C CA . MET A 1 282 ? 20.913 10.681 -26.086 1.00 51.06 282 MET A CA 1
ATOM 2284 C C . MET A 1 282 ? 19.596 11.336 -26.468 1.00 51.06 282 MET A C 1
ATOM 2286 O O . MET A 1 282 ? 18.800 11.688 -25.594 1.00 51.06 282 MET A O 1
ATOM 2290 N N . THR A 1 283 ? 19.393 11.537 -27.773 1.00 45.66 283 THR A N 1
ATOM 2291 C CA . THR A 1 283 ? 18.100 11.946 -28.321 1.00 45.66 283 THR A CA 1
ATOM 2292 C C . THR A 1 283 ? 17.023 11.136 -27.620 1.00 45.66 283 THR A C 1
ATOM 2294 O O . THR A 1 283 ? 17.072 9.903 -27.544 1.00 45.66 283 THR A O 1
ATOM 2297 N N . THR A 1 284 ? 16.111 11.858 -26.976 1.00 40.84 284 THR A N 1
ATOM 2298 C CA . THR A 1 284 ? 15.083 11.260 -26.139 1.00 40.84 284 THR A CA 1
ATOM 2299 C C . THR A 1 284 ? 14.187 10.451 -27.061 1.00 40.84 284 THR A C 1
ATOM 2301 O O . THR A 1 284 ? 13.242 10.975 -27.638 1.00 40.84 284 THR A O 1
ATOM 2304 N N . TRP A 1 285 ? 14.487 9.163 -27.233 1.00 41.50 285 TRP A N 1
ATOM 2305 C CA . TRP A 1 285 ? 13.559 8.259 -27.883 1.00 41.50 285 TRP A CA 1
ATOM 2306 C C . TRP A 1 285 ? 12.424 8.040 -26.888 1.00 41.50 285 TRP A C 1
ATOM 2308 O O . TRP A 1 285 ? 12.538 7.289 -25.907 1.00 41.50 285 TRP A O 1
ATOM 2318 N N . ILE A 1 286 ? 11.373 8.827 -27.081 1.00 45.31 286 ILE A N 1
ATOM 2319 C CA . ILE A 1 286 ? 10.047 8.570 -26.551 1.00 45.31 286 ILE A CA 1
ATOM 2320 C C . ILE A 1 286 ? 9.490 7.492 -27.482 1.00 45.31 286 ILE A C 1
ATOM 2322 O O . ILE A 1 286 ? 9.503 7.703 -28.698 1.00 45.31 286 ILE A O 1
ATOM 2326 N N . PRO A 1 287 ? 9.050 6.330 -26.970 1.00 39.06 287 PRO A N 1
ATOM 2327 C CA . PRO A 1 287 ? 8.291 5.410 -27.796 1.00 39.06 287 PRO A CA 1
ATOM 2328 C C . PRO A 1 287 ? 7.177 6.218 -28.442 1.00 39.06 287 PRO A C 1
ATOM 2330 O O . PRO A 1 287 ? 6.446 6.912 -27.735 1.00 39.06 287 PRO A O 1
ATOM 2333 N N . HIS A 1 288 ? 7.071 6.174 -29.767 1.00 37.19 288 HIS A N 1
ATOM 2334 C CA . HIS A 1 288 ? 5.891 6.693 -30.427 1.00 37.19 288 HIS A CA 1
ATOM 2335 C C . HIS A 1 288 ? 4.710 5.926 -29.827 1.00 37.19 288 HIS A C 1
ATOM 2337 O O . HIS A 1 288 ? 4.520 4.743 -30.110 1.00 37.19 288 HIS A O 1
ATOM 2343 N N . SER A 1 289 ? 3.976 6.560 -28.912 1.00 43.06 289 SER A N 1
ATOM 2344 C CA . SER A 1 289 ? 2.672 6.066 -28.508 1.00 43.06 289 SER A CA 1
ATOM 2345 C C . SER A 1 289 ? 1.845 6.162 -29.773 1.00 43.06 289 SER A C 1
ATOM 2347 O O . SER A 1 289 ? 1.495 7.266 -30.195 1.00 43.06 289 SER A O 1
ATOM 2349 N N . ALA A 1 290 ? 1.635 5.028 -30.438 1.00 41.06 290 ALA A N 1
ATOM 2350 C CA . ALA A 1 290 ? 0.638 4.956 -31.485 1.00 41.06 290 ALA A CA 1
ATOM 2351 C C . ALA A 1 290 ? -0.669 5.510 -30.891 1.00 41.06 290 ALA A C 1
ATOM 2353 O O . ALA A 1 290 ? -0.965 5.218 -29.722 1.00 41.06 290 ALA A O 1
ATOM 2354 N N . PRO A 1 291 ? -1.431 6.327 -31.632 1.00 48.72 291 PRO A N 1
ATOM 2355 C CA . PRO A 1 291 ? -2.759 6.760 -31.225 1.00 48.72 291 PRO A CA 1
ATOM 2356 C C . PRO A 1 291 ? -3.730 5.576 -31.350 1.00 48.72 291 PRO A C 1
ATOM 2358 O O . PRO A 1 291 ? -4.692 5.608 -32.105 1.00 48.72 291 PRO A O 1
ATOM 2361 N N . ASP A 1 292 ? -3.448 4.492 -30.636 1.00 57.91 292 ASP A N 1
ATOM 2362 C CA . ASP A 1 292 ? -4.312 3.331 -30.572 1.00 57.91 292 ASP A CA 1
ATOM 2363 C C . ASP A 1 292 ? -5.250 3.536 -29.393 1.00 57.91 292 ASP A C 1
ATOM 2365 O O . ASP A 1 292 ? -4.808 3.891 -28.298 1.00 57.91 292 ASP A O 1
ATOM 2369 N N . GLY A 1 293 ? -6.541 3.347 -29.659 1.00 62.50 293 GLY A N 1
ATOM 2370 C CA . GLY A 1 293 ? -7.649 3.713 -28.787 1.00 62.50 293 GLY A CA 1
ATOM 2371 C C . GLY A 1 293 ? -7.618 3.168 -27.351 1.00 62.50 293 GLY A C 1
ATOM 2372 O O . GLY A 1 293 ? -6.653 2.587 -26.856 1.00 62.50 293 GLY A O 1
ATOM 2373 N N . ILE A 1 294 ? -8.720 3.377 -26.640 1.00 72.12 294 ILE A N 1
ATOM 2374 C CA . ILE A 1 294 ? -8.854 3.183 -25.195 1.00 72.12 294 ILE A CA 1
ATOM 2375 C C . ILE A 1 294 ? -8.334 1.799 -24.766 1.00 72.12 294 ILE A C 1
ATOM 2377 O O . ILE A 1 294 ? -8.789 0.758 -25.243 1.00 72.12 294 ILE A O 1
ATOM 2381 N N . ALA A 1 295 ? -7.359 1.770 -23.853 1.00 75.19 295 ALA A N 1
ATOM 2382 C CA . ALA A 1 295 ? -6.785 0.523 -23.358 1.00 75.19 295 ALA A CA 1
ATOM 2383 C C . ALA A 1 295 ? -7.774 -0.208 -22.434 1.00 75.19 295 ALA A C 1
ATOM 2385 O O . ALA A 1 295 ? -8.076 0.260 -21.335 1.00 75.19 295 ALA A O 1
ATOM 2386 N N . LEU A 1 296 ? -8.230 -1.389 -22.853 1.00 76.06 296 LEU A N 1
ATOM 2387 C CA . LEU A 1 296 ? -9.072 -2.276 -22.057 1.00 76.06 296 LEU A CA 1
ATOM 2388 C C . LEU A 1 296 ? -8.235 -3.441 -21.522 1.00 76.06 296 LEU A C 1
ATOM 2390 O O . LEU A 1 296 ? -7.806 -4.322 -22.270 1.00 76.06 296 LEU A O 1
ATOM 2394 N N . VAL A 1 297 ? -8.008 -3.442 -20.208 1.00 76.81 297 VAL A N 1
ATOM 2395 C CA . VAL A 1 297 ? -7.240 -4.484 -19.517 1.00 76.81 297 VAL A CA 1
ATOM 2396 C C . VAL A 1 297 ? -8.171 -5.621 -19.099 1.00 76.81 297 VAL A C 1
ATOM 2398 O O . VAL A 1 297 ? -9.108 -5.401 -18.337 1.00 76.81 297 VAL A O 1
ATOM 2401 N N . LEU A 1 298 ? -7.898 -6.837 -19.567 1.00 76.12 298 LEU A N 1
ATOM 2402 C CA . LEU A 1 298 ? -8.644 -8.055 -19.250 1.00 76.12 298 LEU A CA 1
ATOM 2403 C C . LEU A 1 298 ? -7.736 -9.080 -18.557 1.00 76.12 298 LEU A C 1
ATOM 2405 O O . LEU A 1 298 ? -6.537 -9.107 -18.829 1.00 76.12 298 LEU A O 1
ATOM 2409 N N . PRO A 1 299 ? -8.263 -9.955 -17.686 1.00 74.06 299 PRO A N 1
ATOM 2410 C CA . PRO A 1 299 ? -7.479 -11.058 -17.142 1.00 74.06 299 PRO A CA 1
ATOM 2411 C C . PRO A 1 299 ? -7.086 -12.042 -18.253 1.00 74.06 299 PRO A C 1
ATOM 2413 O O . PRO A 1 299 ? -7.915 -12.446 -19.072 1.00 74.06 299 PRO A O 1
ATOM 2416 N N . TYR A 1 300 ? -5.818 -12.445 -18.275 1.00 83.81 300 TYR A N 1
ATOM 2417 C CA . TYR A 1 300 ? -5.342 -13.539 -19.110 1.00 83.81 300 TYR A CA 1
ATOM 2418 C C . TYR A 1 300 ? -5.774 -14.863 -18.481 1.00 83.81 300 TYR A C 1
ATOM 2420 O O . TYR A 1 300 ? -5.363 -15.191 -17.370 1.00 83.81 300 TYR A O 1
ATOM 2428 N N . LEU A 1 301 ? -6.608 -15.615 -19.197 1.00 76.62 301 LEU A N 1
ATOM 2429 C CA . LEU A 1 301 ? -7.020 -16.962 -18.795 1.00 76.62 301 LEU A CA 1
ATOM 2430 C C . LEU A 1 301 ? -6.243 -18.018 -19.582 1.00 76.62 301 LEU A C 1
ATOM 2432 O O . LEU A 1 301 ? -5.615 -18.895 -19.004 1.00 76.62 301 LEU A O 1
ATOM 2436 N N . ASN A 1 302 ? -6.291 -17.926 -20.910 1.00 82.38 302 ASN A N 1
ATOM 2437 C CA . ASN A 1 302 ? -5.502 -18.735 -21.829 1.00 82.38 302 ASN A CA 1
ATOM 2438 C C . ASN A 1 302 ? -5.471 -18.088 -23.221 1.00 82.38 302 ASN A C 1
ATOM 2440 O O . ASN A 1 302 ? -6.281 -17.212 -23.545 1.00 82.38 302 ASN A O 1
ATOM 2444 N N . GLU A 1 303 ? -4.557 -18.577 -24.055 1.00 82.50 303 GLU A N 1
ATOM 2445 C CA . GLU A 1 303 ? -4.303 -18.075 -25.405 1.00 82.50 303 GLU A CA 1
ATOM 2446 C C . GLU A 1 303 ? -5.536 -18.137 -26.319 1.00 82.50 303 GLU A C 1
ATOM 2448 O O . GLU A 1 303 ? -5.817 -17.209 -27.077 1.00 82.50 303 GLU A O 1
ATOM 2453 N N . HIS A 1 304 ? -6.310 -19.220 -26.234 1.00 88.38 304 HIS A N 1
ATOM 2454 C CA . HIS A 1 304 ? -7.476 -19.424 -27.089 1.00 88.38 304 HIS A CA 1
ATOM 2455 C C . HIS A 1 304 ? -8.588 -18.403 -26.798 1.00 88.38 304 HIS A C 1
ATOM 2457 O O . HIS A 1 304 ? -9.139 -17.795 -27.719 1.00 88.38 304 HIS A O 1
ATOM 2463 N N . LEU A 1 305 ? -8.896 -18.161 -25.519 1.00 85.50 305 LEU A N 1
ATOM 2464 C CA . LEU A 1 305 ? -9.862 -17.142 -25.104 1.00 85.50 305 LEU A CA 1
ATOM 2465 C C . LEU A 1 305 ? -9.372 -15.735 -25.451 1.00 85.50 305 LEU A C 1
ATOM 2467 O O . LEU A 1 305 ? -10.147 -14.951 -25.997 1.00 85.50 305 LEU A O 1
ATOM 2471 N N . ALA A 1 306 ? -8.092 -15.438 -25.207 1.00 85.38 306 ALA A N 1
ATOM 2472 C CA . ALA A 1 306 ? -7.504 -14.149 -25.557 1.00 85.38 306 ALA A CA 1
ATOM 2473 C C . ALA A 1 306 ? -7.653 -13.858 -27.061 1.00 85.38 306 ALA A C 1
ATOM 2475 O O . ALA A 1 306 ? -8.159 -12.799 -27.438 1.00 85.38 306 ALA A O 1
ATOM 2476 N N . LYS A 1 307 ? -7.330 -14.830 -27.929 1.00 85.56 307 LYS A N 1
ATOM 2477 C CA . LYS A 1 307 ? -7.509 -14.722 -29.389 1.00 85.56 307 LYS A CA 1
ATOM 2478 C C . LYS A 1 307 ? -8.966 -14.522 -29.800 1.00 85.56 307 LYS A C 1
ATOM 2480 O O . LYS A 1 307 ? -9.247 -13.674 -30.653 1.00 85.56 307 LYS A O 1
ATOM 2485 N N . ARG A 1 308 ? -9.905 -15.260 -29.198 1.00 90.69 308 ARG A N 1
ATOM 2486 C CA . ARG A 1 308 ? -11.345 -15.120 -29.484 1.00 90.69 308 ARG A CA 1
ATOM 2487 C C . ARG A 1 308 ? -11.857 -13.724 -29.140 1.00 90.69 308 ARG A C 1
ATOM 2489 O O . ARG A 1 308 ? -12.507 -13.102 -29.975 1.00 90.69 308 ARG A O 1
ATOM 2496 N N . VAL A 1 309 ? -11.527 -13.214 -27.954 1.00 87.38 309 VAL A N 1
ATOM 2497 C CA . VAL A 1 309 ? -11.929 -11.864 -27.525 1.00 87.38 309 VAL A CA 1
ATOM 2498 C C . VAL A 1 309 ? -11.300 -10.802 -28.428 1.00 87.38 309 VAL A C 1
ATOM 2500 O O . VAL A 1 309 ? -11.992 -9.891 -28.873 1.00 87.38 309 VAL A O 1
ATOM 2503 N N . ASN A 1 310 ? -10.025 -10.964 -28.788 1.00 83.62 310 ASN A N 1
ATOM 2504 C CA . ASN A 1 310 ? -9.332 -10.048 -29.695 1.00 83.62 310 ASN A CA 1
ATOM 2505 C C . ASN A 1 310 ? -9.965 -10.020 -31.094 1.00 83.62 310 ASN A C 1
ATOM 2507 O O . ASN A 1 310 ? -10.119 -8.961 -31.695 1.00 83.62 310 ASN A O 1
ATOM 2511 N N . THR A 1 311 ? -10.424 -11.172 -31.584 1.00 86.06 311 THR A N 1
ATOM 2512 C CA . THR A 1 311 ? -11.159 -11.264 -32.854 1.00 86.06 311 THR A CA 1
ATOM 2513 C C . THR A 1 311 ? -12.504 -10.539 -32.786 1.00 86.06 311 THR A C 1
ATOM 2515 O O . THR A 1 311 ? -12.859 -9.837 -33.728 1.00 86.06 311 THR A O 1
ATOM 2518 N N . ILE A 1 312 ? -13.243 -10.674 -31.678 1.00 87.88 312 ILE A N 1
ATOM 2519 C CA . ILE A 1 312 ? -14.525 -9.980 -31.476 1.00 87.88 312 ILE A CA 1
ATOM 2520 C C . ILE A 1 312 ? -14.308 -8.466 -31.469 1.00 87.88 312 ILE A C 1
ATOM 2522 O O . ILE A 1 312 ? -14.959 -7.768 -32.236 1.00 87.88 312 ILE A O 1
ATOM 2526 N N . VAL A 1 313 ? -13.356 -7.963 -30.678 1.00 83.56 313 VAL A N 1
ATOM 2527 C CA . VAL A 1 313 ? -13.098 -6.516 -30.572 1.00 83.56 313 VAL A CA 1
ATOM 2528 C C . VAL A 1 313 ? -12.666 -5.916 -31.910 1.00 83.56 313 VAL A C 1
ATOM 2530 O O . VAL A 1 313 ? -13.194 -4.877 -32.299 1.00 83.56 313 VAL A O 1
ATOM 2533 N N . LYS A 1 314 ? -11.794 -6.604 -32.663 1.00 80.25 314 LYS A N 1
ATOM 2534 C CA . LYS A 1 314 ? -11.402 -6.174 -34.016 1.00 80.25 314 LYS A CA 1
ATOM 2535 C C . LYS A 1 314 ? -12.589 -6.107 -34.980 1.00 80.25 314 LYS A C 1
ATOM 2537 O O . LYS A 1 314 ? -12.663 -5.185 -35.784 1.00 80.25 314 LYS A O 1
ATOM 2542 N N . ARG A 1 315 ? -13.521 -7.063 -34.901 1.00 84.81 315 ARG A N 1
ATOM 2543 C CA . ARG A 1 315 ? -14.742 -7.071 -35.729 1.00 84.81 315 ARG A CA 1
ATOM 2544 C C . ARG A 1 315 ? -15.731 -5.980 -35.331 1.00 84.81 315 ARG A C 1
ATOM 2546 O O . ARG A 1 315 ? -16.441 -5.485 -36.196 1.00 84.81 315 ARG A O 1
ATOM 2553 N N . SER A 1 316 ? -15.764 -5.597 -34.058 1.00 81.75 316 SER A N 1
ATOM 2554 C CA . SER A 1 316 ? -16.661 -4.553 -33.555 1.00 81.75 316 SER A CA 1
ATOM 2555 C C . SER A 1 316 ? -16.256 -3.130 -33.956 1.00 81.75 316 SER A C 1
ATOM 2557 O O . SER A 1 316 ? -17.008 -2.212 -33.655 1.00 81.75 316 SER A O 1
ATOM 2559 N N . GLN A 1 317 ? -15.083 -2.933 -34.581 1.00 77.88 317 GLN A N 1
ATOM 2560 C CA . GLN A 1 317 ? -14.536 -1.616 -34.963 1.00 77.88 317 GLN A CA 1
ATOM 2561 C C . GLN A 1 317 ? -14.470 -0.598 -33.808 1.00 77.88 317 GLN A C 1
ATOM 2563 O O . GLN A 1 317 ? -14.438 0.610 -34.025 1.00 77.88 317 GLN A O 1
ATOM 2568 N N . LEU A 1 318 ? -14.436 -1.080 -32.564 1.00 75.75 318 LEU A N 1
ATOM 2569 C CA . LEU A 1 318 ? -14.310 -0.216 -31.398 1.00 75.75 318 LEU A CA 1
ATOM 2570 C C . LEU A 1 318 ? -12.874 0.323 -31.322 1.00 75.75 318 LEU A C 1
ATOM 2572 O O . LEU A 1 318 ? -11.937 -0.455 -31.536 1.00 75.75 318 LEU A O 1
ATOM 2576 N N . PRO A 1 319 ? -12.667 1.602 -30.958 1.00 75.56 319 PRO A N 1
ATOM 2577 C CA . PRO A 1 319 ? -11.342 2.177 -30.750 1.00 75.56 319 PRO A CA 1
ATOM 2578 C C . PRO A 1 319 ? -10.778 1.688 -29.409 1.00 75.56 319 PRO A C 1
ATOM 2580 O O . PRO A 1 319 ? -10.590 2.463 -28.478 1.00 75.56 319 PRO A O 1
ATOM 2583 N N . VAL A 1 320 ? -10.567 0.377 -29.274 1.00 75.62 320 VAL A N 1
ATOM 2584 C CA . VAL A 1 320 ? -10.183 -0.276 -28.019 1.00 75.62 320 VAL A CA 1
ATOM 2585 C C . VAL A 1 320 ? -8.984 -1.186 -28.246 1.00 75.62 320 VAL A C 1
ATOM 2587 O O . VAL A 1 320 ? -9.022 -2.103 -29.068 1.00 75.62 320 VAL A O 1
ATOM 2590 N N . ARG A 1 321 ? -7.930 -0.984 -27.451 1.00 78.50 321 ARG A N 1
ATOM 2591 C CA . ARG A 1 321 ? -6.753 -1.856 -27.420 1.00 78.50 321 ARG A CA 1
ATOM 2592 C C . ARG A 1 321 ? -6.855 -2.828 -26.252 1.00 78.50 321 ARG A C 1
ATOM 2594 O O . ARG A 1 321 ? -6.839 -2.417 -25.095 1.00 78.50 321 ARG A O 1
ATOM 2601 N N . LEU A 1 322 ? -6.914 -4.125 -26.541 1.00 81.56 322 LEU A N 1
ATOM 2602 C CA . LEU A 1 322 ? -6.929 -5.154 -25.503 1.00 81.56 322 LEU A CA 1
ATOM 2603 C C . LEU A 1 322 ? -5.538 -5.387 -24.913 1.00 81.56 322 LEU A C 1
ATOM 2605 O O . LEU A 1 322 ? -4.568 -5.598 -25.641 1.00 81.56 322 LEU A O 1
ATOM 2609 N N . ILE A 1 323 ? -5.462 -5.420 -23.586 1.00 81.94 323 ILE A N 1
ATOM 2610 C CA . ILE A 1 323 ? -4.270 -5.805 -22.829 1.00 81.94 323 ILE A CA 1
ATOM 2611 C C . ILE A 1 323 ? -4.659 -6.965 -21.919 1.00 81.94 323 ILE A C 1
ATOM 2613 O O . ILE A 1 323 ? -5.544 -6.814 -21.084 1.00 81.94 323 ILE A O 1
ATOM 2617 N N . PHE A 1 324 ? -4.001 -8.116 -22.046 1.00 80.75 324 PHE A N 1
ATOM 2618 C CA . PHE A 1 324 ? -4.256 -9.254 -21.164 1.00 80.75 324 PHE A CA 1
ATOM 2619 C C . PHE A 1 324 ? -3.257 -9.262 -20.006 1.00 80.75 324 PHE A C 1
ATOM 2621 O O . PHE A 1 324 ? -2.054 -9.393 -20.222 1.00 80.75 324 PHE A O 1
ATOM 2628 N N . LYS A 1 325 ? -3.750 -9.100 -18.776 1.00 77.50 325 LYS A N 1
ATOM 2629 C CA . LYS A 1 325 ? -2.941 -9.117 -17.554 1.00 77.50 325 LYS A CA 1
ATOM 2630 C C . LYS A 1 325 ? -2.897 -10.542 -16.984 1.00 77.50 325 LYS A C 1
ATOM 2632 O O . LYS A 1 325 ? -3.969 -11.089 -16.721 1.00 77.50 325 LYS A O 1
ATOM 2637 N N . PRO A 1 326 ? -1.715 -11.147 -16.773 1.00 74.00 326 PRO A N 1
ATOM 2638 C CA . PRO A 1 326 ? -1.616 -12.445 -16.108 1.00 74.00 326 PRO A CA 1
ATOM 2639 C C . PRO A 1 326 ? -2.182 -12.385 -14.679 1.00 74.00 326 PRO A C 1
ATOM 2641 O O . PRO A 1 326 ? -2.214 -11.301 -14.082 1.00 74.00 326 PRO A O 1
ATOM 2644 N N . PRO A 1 327 ? -2.660 -13.517 -14.127 1.00 68.31 327 PRO A N 1
ATOM 2645 C CA . PRO A 1 327 ? -3.074 -13.577 -12.730 1.00 68.31 327 PRO A CA 1
ATOM 2646 C C . PRO A 1 327 ? -1.920 -13.161 -11.799 1.00 68.31 327 PRO A C 1
ATOM 2648 O O . PRO A 1 327 ? -0.756 -13.292 -12.194 1.00 68.31 327 PRO A O 1
ATOM 2651 N N . PRO A 1 328 ? -2.226 -12.661 -10.582 1.00 60.09 328 PRO A N 1
ATOM 2652 C CA . PRO A 1 328 ? -1.203 -12.296 -9.613 1.00 60.09 328 PRO A CA 1
ATOM 2653 C C . PRO A 1 328 ? -0.233 -13.452 -9.394 1.00 60.09 328 PRO A C 1
ATOM 2655 O O . PRO A 1 328 ? -0.644 -14.610 -9.287 1.00 60.09 328 PRO A O 1
ATOM 2658 N N . THR A 1 329 ? 1.057 -13.145 -9.347 1.00 62.91 329 THR A N 1
ATOM 2659 C CA . THR A 1 329 ? 2.063 -14.183 -9.105 1.00 62.91 329 THR A CA 1
ATOM 2660 C C . THR A 1 329 ? 1.953 -14.698 -7.670 1.00 62.91 329 THR A C 1
ATOM 2662 O O . THR A 1 329 ? 1.543 -13.965 -6.771 1.00 62.91 329 THR A O 1
ATOM 2665 N N . LEU A 1 330 ? 2.384 -15.941 -7.420 1.00 52.28 330 LEU A N 1
ATOM 2666 C CA . LEU A 1 330 ? 2.503 -16.462 -6.051 1.00 52.28 330 LEU A CA 1
ATOM 2667 C C . LEU A 1 330 ? 3.307 -15.512 -5.156 1.00 52.28 330 LEU A C 1
ATOM 2669 O O . LEU A 1 330 ? 2.935 -15.309 -4.012 1.00 52.28 330 LEU A O 1
ATOM 2673 N N . LYS A 1 331 ? 4.345 -14.860 -5.694 1.00 50.78 331 LYS A N 1
ATOM 2674 C CA . LYS A 1 331 ? 5.104 -13.828 -4.983 1.00 50.78 331 LYS A CA 1
ATOM 2675 C C . LYS A 1 331 ? 4.204 -12.678 -4.529 1.00 50.78 331 LYS A C 1
ATOM 2677 O O . LYS A 1 331 ? 4.195 -12.372 -3.350 1.00 50.78 331 LYS A O 1
ATOM 2682 N N . GLU A 1 332 ? 3.420 -12.078 -5.422 1.00 49.44 332 GLU A N 1
ATOM 2683 C CA . GLU A 1 332 ? 2.504 -10.976 -5.072 1.00 49.44 332 GLU A CA 1
ATOM 2684 C C . GLU A 1 332 ? 1.461 -11.392 -4.026 1.00 49.44 332 GLU A C 1
ATOM 2686 O O . GLU A 1 332 ? 1.148 -10.609 -3.133 1.00 49.44 332 GLU A O 1
ATOM 2691 N N . ILE A 1 333 ? 0.968 -12.631 -4.105 1.00 52.78 333 ILE A N 1
ATOM 2692 C CA . ILE A 1 333 ? 0.012 -13.190 -3.140 1.00 52.78 333 ILE A CA 1
ATOM 2693 C C . ILE A 1 333 ? 0.681 -13.410 -1.772 1.00 52.78 333 ILE A C 1
ATOM 2695 O O . ILE A 1 333 ? 0.119 -13.034 -0.747 1.00 52.78 333 ILE A O 1
ATOM 2699 N N . LEU A 1 334 ? 1.886 -13.986 -1.750 1.00 47.06 334 LEU A N 1
ATOM 2700 C CA . LEU A 1 334 ? 2.587 -14.405 -0.531 1.00 47.06 334 LEU A CA 1
ATOM 2701 C C . LEU A 1 334 ? 3.375 -13.272 0.149 1.00 47.06 334 LEU A C 1
ATOM 2703 O O . LEU A 1 334 ? 3.541 -13.297 1.361 1.00 47.06 334 LEU A O 1
ATOM 2707 N N . THR A 1 335 ? 3.822 -12.250 -0.590 1.00 43.94 335 THR A N 1
ATOM 2708 C CA . THR A 1 335 ? 4.471 -11.048 -0.016 1.00 43.94 335 THR A CA 1
ATOM 2709 C C . THR A 1 335 ? 3.474 -10.016 0.511 1.00 43.94 335 THR A C 1
ATOM 2711 O O . THR A 1 335 ? 3.870 -8.990 1.057 1.00 43.94 335 THR A O 1
ATOM 2714 N N . SER A 1 336 ? 2.172 -10.280 0.382 1.00 42.34 336 SER A N 1
ATOM 2715 C CA . SER A 1 336 ? 1.114 -9.483 1.005 1.00 42.34 336 SER A CA 1
ATOM 2716 C C . SER A 1 336 ? 0.901 -9.880 2.477 1.00 42.34 336 SER A C 1
ATOM 2718 O O . SER A 1 336 ? -0.228 -9.932 2.961 1.00 42.34 336 SER A O 1
ATOM 2720 N N . SER A 1 337 ? 1.971 -10.168 3.219 1.00 38.12 337 SER A N 1
ATOM 2721 C CA . SER A 1 337 ? 1.933 -10.433 4.660 1.00 38.12 337 SER A CA 1
ATOM 2722 C C . SER A 1 337 ? 1.960 -9.120 5.447 1.00 38.12 337 SER A C 1
ATOM 2724 O O . SER A 1 337 ? 2.870 -8.824 6.216 1.00 38.12 337 SER A O 1
ATOM 2726 N N . ARG A 1 338 ? 0.924 -8.293 5.274 1.00 47.50 338 ARG A N 1
ATOM 2727 C CA . ARG A 1 338 ? 0.683 -7.153 6.167 1.00 47.50 338 ARG A CA 1
ATOM 2728 C C . ARG A 1 338 ? -0.133 -7.624 7.369 1.00 47.50 338 ARG A C 1
ATOM 2730 O O . ARG A 1 338 ? -1.320 -7.338 7.475 1.00 47.50 338 ARG A O 1
ATOM 2737 N N . LEU A 1 339 ? 0.524 -8.357 8.272 1.00 38.16 339 LEU A N 1
ATOM 2738 C CA . LEU A 1 339 ? -0.040 -8.849 9.543 1.00 38.16 339 LEU A CA 1
ATOM 2739 C C . LEU A 1 339 ? -0.735 -7.741 10.369 1.00 38.16 339 LEU A C 1
ATOM 2741 O O . LEU A 1 339 ? -1.670 -8.027 11.109 1.00 38.16 339 LEU A O 1
ATOM 2745 N N . TYR A 1 340 ? -0.330 -6.480 10.185 1.00 42.91 340 TYR A N 1
ATOM 2746 C CA . TYR A 1 340 ? -0.800 -5.312 10.938 1.00 42.91 340 TYR A CA 1
ATOM 2747 C C . TYR A 1 340 ? -2.031 -4.597 10.349 1.00 42.91 340 TYR A C 1
ATOM 2749 O O . TYR A 1 340 ? -2.533 -3.658 10.955 1.00 42.91 340 TYR A O 1
ATOM 2757 N N . GLU A 1 341 ? -2.553 -5.007 9.187 1.00 45.78 341 GLU A N 1
ATOM 2758 C CA . GLU A 1 341 ? -3.687 -4.314 8.541 1.00 45.78 341 GLU A CA 1
ATOM 2759 C C . GLU A 1 341 ? -5.063 -4.939 8.834 1.00 45.78 341 GLU A C 1
ATOM 2761 O O . GLU A 1 341 ? -6.075 -4.459 8.321 1.00 45.78 341 GLU A O 1
ATOM 2766 N N . ASN A 1 342 ? -5.124 -5.981 9.670 1.00 48.66 342 ASN A N 1
ATOM 2767 C CA . ASN A 1 342 ? -6.339 -6.778 9.890 1.00 48.66 342 ASN A CA 1
ATOM 2768 C C . ASN A 1 342 ? -7.365 -6.151 10.857 1.00 48.66 342 ASN A C 1
ATOM 2770 O O . ASN A 1 342 ? -8.473 -6.668 10.975 1.00 48.66 342 ASN A O 1
ATOM 2774 N N . GLY A 1 343 ? -7.045 -5.029 11.509 1.00 53.34 343 GLY A N 1
ATOM 2775 C CA . GLY A 1 343 ? -7.995 -4.256 12.314 1.00 53.34 343 GLY A CA 1
ATOM 2776 C C . GLY A 1 343 ? -8.696 -3.168 11.497 1.00 53.34 343 GLY A C 1
ATOM 2777 O O . GLY A 1 343 ? -8.081 -2.516 10.652 1.00 53.34 343 GLY A O 1
ATOM 2778 N N . CYS A 1 344 ? -9.991 -2.953 11.731 1.00 60.81 344 CYS A N 1
ATOM 2779 C CA . CYS A 1 344 ? -10.637 -1.702 11.344 1.00 60.81 344 CYS A CA 1
ATOM 2780 C C . CYS A 1 344 ? -10.198 -0.621 12.339 1.00 60.81 344 CYS A C 1
ATOM 2782 O O . CYS A 1 344 ? -10.425 -0.789 13.532 1.00 60.81 344 CYS A O 1
ATOM 2784 N N . ASP A 1 345 ? -9.616 0.483 11.866 1.00 61.84 345 ASP A N 1
ATOM 2785 C CA . ASP A 1 345 ? -9.029 1.541 12.715 1.00 61.84 345 ASP A CA 1
ATOM 2786 C C . ASP A 1 345 ? -10.090 2.321 13.530 1.00 61.84 345 ASP A C 1
ATOM 2788 O O . ASP A 1 345 ? -9.780 3.268 14.247 1.00 61.84 345 ASP A O 1
ATOM 2792 N N . GLU A 1 346 ? -11.361 1.941 13.398 1.00 62.88 346 GLU A N 1
ATOM 2793 C CA . GLU A 1 346 ? -12.518 2.641 13.931 1.00 62.88 346 GLU A CA 1
ATOM 2794 C C . GLU A 1 346 ? -13.327 1.735 14.856 1.00 62.88 346 GLU A C 1
ATOM 2796 O O . GLU A 1 346 ? -13.852 0.695 14.440 1.00 62.88 346 GLU A O 1
ATOM 2801 N N . GLU A 1 347 ? -13.439 2.164 16.111 1.00 61.16 347 GLU A N 1
ATOM 2802 C CA . GLU A 1 347 ? -14.241 1.511 17.141 1.00 61.16 347 GLU A CA 1
ATOM 2803 C C . GLU A 1 347 ? -15.717 1.461 16.727 1.00 61.16 347 GLU A C 1
ATOM 2805 O O . GLU A 1 347 ? -16.328 2.475 16.389 1.00 61.16 347 GLU A O 1
ATOM 2810 N N . GLY A 1 348 ? -16.296 0.257 16.724 1.00 66.75 348 GLY A N 1
ATOM 2811 C CA . GLY A 1 348 ? -17.709 0.055 16.393 1.00 66.75 348 GLY A CA 1
ATOM 2812 C C . GLY A 1 348 ? -18.055 0.230 14.909 1.00 66.75 348 GLY A C 1
ATOM 2813 O O . GLY A 1 348 ? -19.177 0.626 14.585 1.00 66.75 348 GLY A O 1
ATOM 2814 N N . CYS A 1 349 ? -17.123 -0.042 13.987 1.00 73.69 349 CYS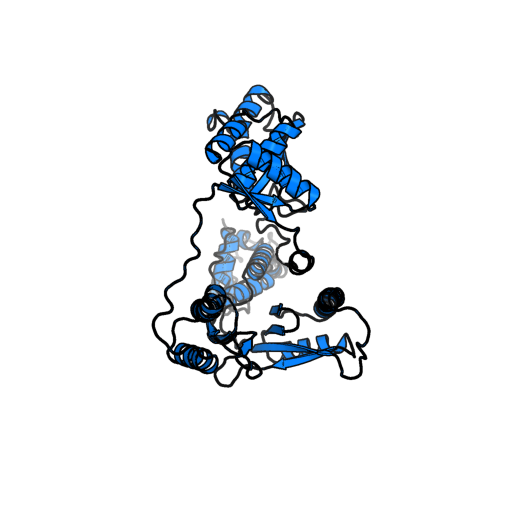 A N 1
ATOM 2815 C CA . CYS A 1 349 ? -17.405 0.038 12.553 1.00 73.69 349 CYS A CA 1
ATOM 2816 C C . CYS A 1 349 ? -18.606 -0.838 12.151 1.00 73.69 349 CYS A C 1
ATOM 2818 O O . CYS A 1 349 ? -18.533 -2.062 12.148 1.00 73.69 349 CYS A O 1
ATOM 2820 N N . ARG A 1 350 ? -19.698 -0.200 11.709 1.00 73.19 350 ARG A N 1
ATOM 2821 C CA . ARG A 1 350 ? -20.957 -0.873 11.340 1.00 73.19 350 ARG A CA 1
ATOM 2822 C C . ARG A 1 350 ? -20.835 -1.874 10.183 1.00 73.19 350 ARG A C 1
ATOM 2824 O O . ARG A 1 350 ? -21.699 -2.728 10.015 1.00 73.19 350 ARG A O 1
ATOM 2831 N N . TYR A 1 351 ? -19.815 -1.724 9.341 1.00 77.88 351 TYR A N 1
ATOM 2832 C CA . TYR A 1 351 ? -19.688 -2.483 8.094 1.00 77.88 351 TYR A CA 1
ATOM 2833 C C . TYR A 1 351 ? -18.641 -3.594 8.163 1.00 77.88 351 TYR A C 1
ATOM 2835 O O . TYR A 1 351 ? -18.702 -4.529 7.370 1.00 77.88 351 TYR A O 1
ATOM 2843 N N . CYS A 1 352 ? -17.668 -3.481 9.065 1.00 73.06 352 CYS A N 1
ATOM 2844 C CA . CYS A 1 352 ? -16.613 -4.472 9.213 1.00 73.06 352 CYS A CA 1
ATOM 2845 C C . CYS A 1 352 ? -17.011 -5.455 10.307 1.00 73.06 352 CYS A C 1
ATOM 2847 O O . CYS A 1 352 ? -17.049 -5.085 11.475 1.00 73.06 352 CYS A O 1
ATOM 2849 N N . THR A 1 353 ? -17.304 -6.691 9.911 1.00 65.25 353 THR A N 1
ATOM 2850 C CA . THR A 1 353 ? -17.355 -7.833 10.827 1.00 65.25 353 THR A CA 1
ATOM 2851 C C . THR A 1 353 ? -15.960 -8.465 10.882 1.00 65.25 353 THR A C 1
ATOM 2853 O O . THR A 1 353 ? -15.079 -7.916 11.534 1.00 65.25 353 THR A O 1
ATOM 2856 N N . ASP A 1 354 ? -15.706 -9.511 10.090 1.00 54.41 354 ASP A N 1
ATOM 2857 C CA . ASP A 1 354 ? -14.447 -10.278 10.092 1.00 54.41 354 ASP A CA 1
ATOM 2858 C C . ASP A 1 354 ? -13.489 -9.875 8.956 1.00 54.41 354 ASP A C 1
ATOM 2860 O O . ASP A 1 354 ? -12.328 -10.275 8.918 1.00 54.41 354 ASP A O 1
ATOM 2864 N N . GLN A 1 355 ? -13.975 -9.096 7.982 1.00 57.19 355 GLN A N 1
ATOM 2865 C CA . GLN A 1 355 ? -13.195 -8.643 6.829 1.00 57.19 355 GLN A CA 1
ATOM 2866 C C . GLN A 1 355 ? -13.195 -7.112 6.754 1.00 57.19 355 GLN A C 1
ATOM 2868 O O . GLN A 1 355 ? -14.256 -6.484 6.739 1.00 57.19 355 GLN A O 1
ATOM 2873 N N . LYS A 1 356 ? -12.003 -6.502 6.651 1.00 73.12 356 LYS A N 1
ATOM 2874 C CA . LYS A 1 356 ? -11.805 -5.044 6.527 1.00 73.12 356 LYS A CA 1
ATOM 2875 C C . LYS A 1 356 ? -12.321 -4.526 5.180 1.00 73.12 356 LYS A C 1
ATOM 2877 O O . LYS A 1 356 ? -11.555 -4.308 4.243 1.00 73.12 356 LYS A O 1
ATOM 2882 N N . ILE A 1 357 ? -13.634 -4.319 5.064 1.00 76.44 357 ILE A N 1
ATOM 2883 C CA . ILE A 1 357 ? -14.249 -3.814 3.827 1.00 76.44 357 ILE A CA 1
ATOM 2884 C C . ILE A 1 357 ? -14.323 -2.283 3.766 1.00 76.44 357 ILE A C 1
ATOM 2886 O O . ILE A 1 357 ? -14.373 -1.720 2.675 1.00 76.44 357 ILE A O 1
ATOM 2890 N N . CYS A 1 358 ? -14.299 -1.592 4.910 1.00 78.31 358 CYS A N 1
ATOM 2891 C CA . CYS A 1 358 ? -14.546 -0.148 5.009 1.00 78.31 358 CYS A CA 1
ATOM 2892 C C . CYS A 1 358 ? -13.529 0.716 4.233 1.00 78.31 358 CYS A C 1
ATOM 2894 O O . CYS A 1 358 ? -13.925 1.689 3.583 1.00 78.31 358 CYS A O 1
ATOM 2896 N N . HIS A 1 359 ? -12.244 0.342 4.251 1.00 78.88 359 HIS A N 1
ATOM 2897 C CA . HIS A 1 359 ? -11.162 1.074 3.579 1.00 78.88 359 HIS A CA 1
ATOM 2898 C C . HIS A 1 359 ? -10.917 0.628 2.135 1.00 78.88 359 HIS A C 1
ATOM 2900 O O . HIS A 1 359 ? -10.118 1.261 1.439 1.00 78.88 359 HIS A O 1
ATOM 2906 N N . LEU A 1 360 ? -11.604 -0.417 1.657 1.00 77.06 360 LEU A N 1
ATOM 2907 C CA . LEU A 1 360 ? -11.411 -0.897 0.293 1.00 77.06 360 LEU A CA 1
ATOM 2908 C C . LEU A 1 360 ? -11.756 0.204 -0.716 1.00 77.06 360 LEU A C 1
ATOM 2910 O O . LEU A 1 360 ? -12.777 0.886 -0.601 1.00 77.06 360 LEU A O 1
ATOM 2914 N N . ARG A 1 361 ? -10.890 0.357 -1.717 1.00 81.75 361 ARG A N 1
ATOM 2915 C CA . ARG A 1 361 ? -11.052 1.273 -2.850 1.00 81.75 361 ARG A CA 1
ATOM 2916 C C . ARG A 1 361 ? -11.127 0.481 -4.147 1.00 81.75 361 ARG A C 1
ATOM 2918 O O . ARG A 1 361 ? -10.618 -0.637 -4.227 1.00 81.75 361 ARG A O 1
ATOM 2925 N N . GLY A 1 362 ? -11.745 1.074 -5.164 1.00 82.50 362 GLY A N 1
ATOM 2926 C CA . GLY A 1 362 ? -11.899 0.430 -6.464 1.00 82.50 362 GLY A CA 1
ATOM 2927 C C . GLY A 1 362 ? -12.716 -0.857 -6.357 1.00 82.50 362 GLY A C 1
ATOM 2928 O O . GLY A 1 362 ? -12.280 -1.909 -6.820 1.00 82.50 362 GLY A O 1
ATOM 2929 N N . THR A 1 363 ? -13.863 -0.801 -5.684 1.00 84.00 363 THR A N 1
ATOM 2930 C CA . THR A 1 363 ? -14.703 -1.975 -5.428 1.00 84.00 363 THR A CA 1
ATOM 2931 C C . THR A 1 363 ? -15.981 -1.945 -6.247 1.00 84.00 363 THR A C 1
ATOM 2933 O O . THR A 1 363 ? -16.523 -0.881 -6.541 1.00 84.00 363 THR A O 1
ATOM 2936 N N . VAL A 1 364 ? -16.473 -3.137 -6.583 1.00 82.88 364 VAL A N 1
ATOM 2937 C CA . VAL A 1 364 ? -17.869 -3.361 -6.977 1.00 82.88 364 VAL A CA 1
ATOM 2938 C C . VAL A 1 364 ? -18.492 -4.203 -5.878 1.00 82.88 364 VAL A C 1
ATOM 2940 O O . VAL A 1 364 ? -17.921 -5.215 -5.464 1.00 82.88 364 VAL A O 1
ATOM 2943 N N . TYR A 1 365 ? -19.633 -3.766 -5.371 1.00 88.81 365 TYR A N 1
ATOM 2944 C CA . TYR A 1 365 ? -20.265 -4.341 -4.195 1.00 88.81 365 TYR A CA 1
ATOM 2945 C C . TYR A 1 365 ? -21.767 -4.519 -4.422 1.00 88.81 365 TYR A C 1
ATOM 2947 O O . TYR A 1 365 ? -22.384 -3.822 -5.228 1.00 88.81 365 TYR A O 1
ATOM 2955 N N . MET A 1 366 ? -22.346 -5.468 -3.695 1.00 91.75 366 MET A N 1
ATOM 2956 C CA . MET A 1 366 ? -23.774 -5.736 -3.647 1.00 91.75 366 MET A CA 1
ATOM 2957 C C . MET A 1 366 ? -24.300 -5.410 -2.256 1.00 91.75 366 MET A C 1
ATOM 2959 O O . MET A 1 366 ? -23.708 -5.796 -1.251 1.00 91.75 366 MET A O 1
ATOM 2963 N N . ILE A 1 367 ? -25.424 -4.710 -2.208 1.00 93.44 367 ILE A N 1
ATOM 2964 C CA . ILE A 1 367 ? -26.188 -4.450 -0.997 1.00 93.44 367 ILE A CA 1
ATOM 2965 C C . ILE A 1 367 ? -27.485 -5.248 -1.082 1.00 93.44 367 ILE A C 1
ATOM 2967 O O . ILE A 1 367 ? -28.197 -5.164 -2.082 1.00 93.44 367 ILE A O 1
ATOM 2971 N N . LYS A 1 368 ? -27.802 -5.999 -0.030 1.00 92.44 368 LYS A N 1
ATOM 2972 C CA . LYS A 1 368 ? -29.067 -6.716 0.125 1.00 92.44 368 LYS A CA 1
ATOM 2973 C C . LYS A 1 368 ? -29.849 -6.114 1.287 1.00 92.44 368 LYS A C 1
ATOM 2975 O O . LYS A 1 368 ? -29.340 -6.017 2.403 1.00 92.44 368 LYS A O 1
ATOM 2980 N N . CYS A 1 369 ? -31.085 -5.703 1.025 1.00 92.69 369 CYS A N 1
ATOM 2981 C CA . CYS A 1 369 ? -31.991 -5.216 2.059 1.00 92.69 369 CYS A CA 1
ATOM 2982 C C . CYS A 1 369 ? -32.409 -6.374 2.972 1.00 92.69 369 CYS A C 1
ATOM 2984 O O . CYS A 1 369 ? -32.955 -7.364 2.484 1.00 92.69 369 CYS A O 1
ATOM 2986 N N . ARG A 1 370 ? -32.203 -6.259 4.290 1.00 88.62 370 ARG A N 1
ATOM 2987 C CA . ARG A 1 370 ? -32.667 -7.286 5.241 1.00 88.62 370 ARG A CA 1
ATOM 2988 C C . ARG A 1 370 ? -34.186 -7.288 5.416 1.00 88.62 370 ARG A C 1
ATOM 2990 O O . ARG A 1 370 ? -34.742 -8.326 5.745 1.00 88.62 370 ARG A O 1
ATOM 2997 N N . GLY A 1 371 ? -34.851 -6.161 5.154 1.00 87.06 371 GLY A N 1
ATOM 2998 C CA . GLY A 1 371 ? -36.305 -6.032 5.298 1.00 87.06 371 GLY A CA 1
ATOM 2999 C C . GLY A 1 371 ? -37.117 -6.695 4.180 1.00 87.06 371 GLY A C 1
ATOM 3000 O O . GLY A 1 371 ? -38.188 -7.223 4.444 1.00 87.06 371 GLY A O 1
ATOM 3001 N N . CYS A 1 372 ? -36.632 -6.678 2.934 1.00 90.69 372 CYS A N 1
ATOM 3002 C CA . CYS A 1 372 ? -37.382 -7.204 1.778 1.00 90.69 372 CYS A CA 1
ATOM 3003 C C . CYS A 1 372 ? -36.562 -8.083 0.821 1.00 90.69 372 CYS A C 1
ATOM 3005 O O . CYS A 1 372 ? -37.094 -8.580 -0.166 1.00 90.69 372 CYS A O 1
ATOM 3007 N N . GLY A 1 373 ? -35.258 -8.254 1.056 1.00 91.06 373 GLY A N 1
ATOM 3008 C CA . GLY A 1 373 ? -34.381 -9.084 0.226 1.00 91.06 373 GLY A CA 1
ATOM 3009 C C . GLY A 1 373 ? -33.947 -8.475 -1.112 1.00 91.06 373 GLY A C 1
ATOM 3010 O O . GLY A 1 373 ? -33.080 -9.063 -1.764 1.00 91.06 373 GLY A O 1
ATOM 3011 N N . GLN A 1 374 ? -34.488 -7.314 -1.501 1.00 94.38 374 GLN A N 1
ATOM 3012 C CA . GLN A 1 374 ? -34.119 -6.620 -2.739 1.00 94.38 374 GLN A CA 1
ATOM 3013 C C . GLN A 1 374 ? -32.646 -6.215 -2.750 1.00 94.38 374 GLN A C 1
ATOM 3015 O O . GLN A 1 374 ? -32.037 -5.954 -1.702 1.00 94.38 374 GLN A O 1
ATOM 3020 N N . ARG A 1 375 ? -32.075 -6.160 -3.952 1.00 95.00 375 ARG A N 1
ATOM 3021 C CA . ARG A 1 375 ? -30.636 -6.002 -4.159 1.00 95.00 375 ARG A CA 1
ATOM 3022 C C . ARG A 1 375 ? -30.312 -4.703 -4.877 1.00 95.00 375 ARG A C 1
ATOM 3024 O O . ARG A 1 375 ? -31.079 -4.211 -5.699 1.00 95.00 375 ARG A O 1
ATOM 3031 N N . TYR A 1 376 ? -29.131 -4.183 -4.577 1.00 94.75 376 TYR A N 1
ATOM 3032 C CA . TYR A 1 376 ? -28.485 -3.068 -5.255 1.00 94.75 376 TYR A CA 1
ATOM 3033 C C . TYR A 1 376 ? -27.048 -3.460 -5.583 1.00 94.75 376 TYR A C 1
ATOM 3035 O O . TYR A 1 376 ? -26.371 -4.056 -4.747 1.00 94.75 376 TYR A O 1
ATOM 3043 N N . ILE A 1 377 ? -26.560 -3.095 -6.762 1.00 93.00 377 ILE A N 1
ATOM 3044 C CA . ILE A 1 377 ? -25.153 -3.232 -7.141 1.00 93.00 377 ILE A CA 1
ATOM 3045 C C . ILE A 1 377 ? -24.599 -1.849 -7.442 1.00 93.00 377 ILE A C 1
ATOM 3047 O O . ILE A 1 377 ? -25.232 -1.065 -8.145 1.00 93.00 377 ILE A O 1
ATOM 3051 N N . GLY A 1 378 ? -23.420 -1.549 -6.905 1.00 91.75 378 GLY A N 1
ATOM 3052 C CA . GLY A 1 378 ? -22.749 -0.282 -7.156 1.00 91.75 378 GLY A CA 1
ATOM 3053 C C . GLY A 1 378 ? -21.234 -0.398 -7.148 1.00 91.75 378 GLY A C 1
ATOM 3054 O O . GLY A 1 378 ? -20.668 -1.375 -6.651 1.00 91.75 378 GLY A O 1
ATOM 3055 N N . GLU A 1 379 ? -20.576 0.634 -7.665 1.00 92.12 379 GLU A N 1
ATOM 3056 C CA . GLU A 1 379 ? -19.130 0.811 -7.559 1.00 92.12 379 GLU A CA 1
ATOM 3057 C C . GLU A 1 379 ? -18.705 1.940 -6.612 1.00 92.12 379 GLU A C 1
ATOM 3059 O O . GLU A 1 379 ? -19.452 2.886 -6.333 1.00 92.12 379 GLU A O 1
ATOM 3064 N N . SER A 1 380 ? -17.474 1.830 -6.103 1.00 87.31 380 SER A N 1
ATOM 3065 C CA . SER A 1 380 ? -16.784 2.945 -5.462 1.00 87.31 380 SER A CA 1
ATOM 3066 C C . SER A 1 380 ? -15.291 2.969 -5.789 1.00 87.31 380 SER A C 1
ATOM 3068 O O . SER A 1 380 ? -14.537 2.064 -5.431 1.00 87.31 380 SER A O 1
ATOM 3070 N N . GLY A 1 381 ? -14.823 4.070 -6.380 1.00 83.50 381 GLY A N 1
ATOM 3071 C CA . GLY A 1 381 ? -13.395 4.413 -6.425 1.00 83.50 381 GLY A CA 1
ATOM 3072 C C . GLY A 1 381 ? -12.846 4.941 -5.087 1.00 83.50 381 GLY A C 1
ATOM 3073 O O . GLY A 1 381 ? -11.661 4.800 -4.795 1.00 83.50 381 GLY A O 1
ATOM 3074 N N . ARG A 1 382 ? -13.711 5.526 -4.249 1.00 86.81 382 ARG A N 1
ATOM 3075 C CA . ARG A 1 382 ? -13.388 6.050 -2.905 1.00 86.81 382 ARG A CA 1
ATOM 3076 C C . ARG A 1 382 ? -13.491 4.930 -1.852 1.00 86.81 382 ARG A C 1
ATOM 3078 O O . ARG A 1 382 ? -14.052 3.882 -2.175 1.00 86.81 382 ARG A O 1
ATOM 3085 N N . PRO A 1 383 ? -13.000 5.128 -0.608 1.00 86.69 383 PRO A N 1
ATOM 3086 C CA . PRO A 1 383 ? -13.206 4.154 0.465 1.00 86.69 383 PRO A CA 1
ATOM 3087 C C . PRO A 1 383 ? -14.675 3.738 0.564 1.00 86.69 383 PRO A C 1
ATOM 3089 O O . PRO A 1 383 ? -15.552 4.606 0.653 1.00 86.69 383 PRO A O 1
ATOM 3092 N N . LEU A 1 384 ? -14.931 2.429 0.524 1.00 86.19 384 LEU A N 1
ATOM 3093 C CA . LEU A 1 384 ? -16.272 1.852 0.441 1.00 86.19 384 LEU A CA 1
ATOM 3094 C C . LEU A 1 384 ? -17.190 2.371 1.552 1.00 86.19 384 LEU A C 1
ATOM 3096 O O . LEU A 1 384 ? -18.341 2.701 1.278 1.00 86.19 384 LEU A O 1
ATOM 3100 N N . ARG A 1 385 ? -16.666 2.558 2.769 1.00 86.75 385 ARG A N 1
ATOM 3101 C CA . ARG A 1 385 ? -17.411 3.145 3.891 1.00 86.75 385 ARG A CA 1
ATOM 3102 C C . ARG A 1 385 ? -18.107 4.452 3.520 1.00 86.75 385 ARG A C 1
ATOM 3104 O O . ARG A 1 385 ? -19.300 4.586 3.758 1.00 86.75 385 ARG A O 1
ATOM 3111 N N . LYS A 1 386 ? -17.394 5.396 2.892 1.00 85.75 386 LYS A N 1
ATOM 3112 C CA . LYS A 1 386 ? -17.973 6.703 2.533 1.00 85.75 386 LYS A CA 1
ATOM 3113 C C . LYS A 1 386 ? -19.190 6.535 1.628 1.00 85.75 386 LYS A C 1
ATOM 3115 O O . LYS A 1 386 ? -20.170 7.260 1.770 1.00 85.75 386 LYS A O 1
ATOM 3120 N N . ARG A 1 387 ? -19.133 5.562 0.716 1.00 91.06 387 ARG A N 1
ATOM 3121 C CA . ARG A 1 387 ? -20.230 5.252 -0.198 1.00 91.06 387 ARG A CA 1
ATOM 3122 C C . ARG A 1 387 ? -21.400 4.579 0.523 1.00 91.06 387 ARG A C 1
ATOM 3124 O O . ARG A 1 387 ? -22.546 4.935 0.270 1.00 91.06 387 ARG A O 1
ATOM 3131 N N . LEU A 1 388 ? -21.126 3.659 1.445 1.00 90.75 388 LEU A N 1
ATOM 3132 C CA . LEU A 1 388 ? -22.155 3.033 2.283 1.00 90.75 388 LEU A CA 1
ATOM 3133 C C . LEU A 1 388 ? -22.852 4.057 3.193 1.00 90.75 388 LEU A C 1
ATOM 3135 O O . LEU A 1 388 ? -24.075 4.042 3.292 1.00 90.75 388 LEU A O 1
ATOM 3139 N N . ASP A 1 389 ? -22.110 5.011 3.759 1.00 88.88 389 ASP A N 1
ATOM 3140 C CA . ASP A 1 389 ? -22.660 6.097 4.580 1.00 88.88 389 ASP A CA 1
ATOM 3141 C C . ASP A 1 389 ? -23.540 7.065 3.773 1.00 88.88 389 ASP A C 1
ATOM 3143 O O . ASP A 1 389 ? -24.504 7.624 4.298 1.00 88.88 389 ASP A O 1
ATOM 3147 N N . GLU A 1 390 ? -23.227 7.300 2.495 1.00 91.19 390 GLU A N 1
ATOM 3148 C CA . GLU A 1 390 ? -24.105 8.040 1.575 1.00 91.19 390 GLU A CA 1
ATOM 3149 C C . GLU A 1 390 ? -25.442 7.309 1.382 1.00 91.19 390 GLU A C 1
ATOM 3151 O O . GLU A 1 390 ? -26.499 7.922 1.543 1.00 91.19 390 GLU A O 1
ATOM 3156 N N . HIS A 1 391 ? -25.403 6.000 1.116 1.00 92.06 391 HIS A N 1
ATOM 3157 C CA . HIS A 1 391 ? -26.613 5.183 0.964 1.00 92.06 391 HIS A CA 1
ATOM 3158 C C . HIS A 1 391 ? -27.424 5.128 2.260 1.00 92.06 391 HIS A C 1
ATOM 3160 O O . HIS A 1 391 ? -28.629 5.368 2.245 1.00 92.06 391 HIS A O 1
ATOM 3166 N N . HIS A 1 392 ? -26.769 4.911 3.402 1.00 89.69 392 HIS A N 1
ATOM 3167 C CA . HIS A 1 392 ? -27.424 4.892 4.707 1.00 89.69 392 HIS A CA 1
ATOM 3168 C C . HIS A 1 392 ? -28.103 6.231 5.038 1.00 89.69 392 HIS A C 1
ATOM 3170 O O . HIS A 1 392 ? -29.253 6.257 5.475 1.00 89.69 392 HIS A O 1
ATOM 3176 N N . ARG A 1 393 ? -27.446 7.368 4.771 1.00 90.69 393 ARG A N 1
ATOM 3177 C CA . ARG A 1 393 ? -28.072 8.691 4.949 1.00 90.69 393 ARG A CA 1
ATOM 3178 C C . ARG A 1 393 ? -29.300 8.873 4.060 1.00 90.69 393 ARG A C 1
ATOM 3180 O O . ARG A 1 393 ? -30.305 9.395 4.539 1.00 90.69 393 ARG A O 1
ATOM 3187 N N . ALA A 1 394 ? -29.243 8.410 2.813 1.00 89.88 394 ALA A N 1
ATOM 3188 C CA . ALA A 1 394 ? -30.371 8.441 1.886 1.00 89.88 394 ALA A CA 1
ATOM 3189 C C . ALA A 1 394 ? -31.568 7.596 2.373 1.00 89.88 394 ALA A C 1
ATOM 3191 O O . ALA A 1 394 ? -32.719 7.965 2.133 1.00 89.88 394 ALA A O 1
ATOM 3192 N N . LEU A 1 395 ? -31.318 6.507 3.106 1.00 88.25 395 LEU A N 1
ATOM 3193 C CA . LEU A 1 395 ? -32.353 5.657 3.713 1.00 88.25 395 LEU A CA 1
ATOM 3194 C C . LEU A 1 395 ? -33.001 6.285 4.940 1.00 88.25 395 LEU A C 1
ATOM 3196 O O . LEU A 1 395 ? -34.217 6.221 5.100 1.00 88.25 395 LEU A O 1
ATOM 3200 N N . VAL A 1 396 ? -32.189 6.879 5.815 1.00 88.06 396 VAL A N 1
ATOM 3201 C CA . VAL A 1 396 ? -32.675 7.505 7.052 1.00 88.06 396 VAL A CA 1
ATOM 3202 C C . VAL A 1 396 ? -33.393 8.819 6.750 1.00 88.06 396 VAL A C 1
ATOM 3204 O O . VAL A 1 396 ? -34.382 9.146 7.401 1.00 88.06 396 VAL A O 1
ATOM 3207 N N . ARG A 1 397 ? -32.917 9.576 5.754 1.00 88.00 397 ARG A N 1
ATOM 3208 C CA . ARG A 1 397 ? -33.447 10.895 5.378 1.00 88.00 397 ARG A CA 1
ATOM 3209 C C . ARG A 1 397 ? -33.850 10.933 3.897 1.00 88.00 397 ARG A C 1
ATOM 3211 O O . ARG A 1 397 ? -33.239 11.672 3.125 1.00 88.00 397 ARG A O 1
ATOM 3218 N N . PRO A 1 398 ? -34.889 10.186 3.478 1.00 87.38 398 PRO A N 1
ATOM 3219 C CA . PRO A 1 398 ? -35.262 10.081 2.066 1.00 87.38 398 PRO A CA 1
ATOM 3220 C C . PRO A 1 398 ? -35.680 11.418 1.439 1.00 87.38 398 PRO A C 1
ATOM 3222 O O . PRO A 1 398 ? -35.443 11.637 0.256 1.00 87.38 398 PRO A O 1
ATOM 3225 N N . GLN A 1 399 ? -36.230 12.344 2.231 1.00 85.75 399 GLN A N 1
ATOM 3226 C CA . GLN A 1 399 ? -36.613 13.682 1.763 1.00 85.75 399 GLN A CA 1
ATOM 3227 C C . GLN A 1 399 ? -35.410 14.560 1.379 1.00 85.75 399 GLN A C 1
ATOM 3229 O O . GLN A 1 399 ? -35.534 15.409 0.504 1.00 85.75 399 GLN A O 1
ATOM 3234 N N . ALA A 1 400 ? -34.242 14.347 1.996 1.00 87.25 400 ALA A N 1
ATOM 3235 C CA . ALA A 1 400 ? -33.033 15.119 1.702 1.00 87.25 400 ALA A CA 1
ATOM 3236 C C . ALA A 1 400 ? -32.303 14.631 0.435 1.00 87.25 400 ALA A C 1
ATOM 3238 O O . ALA A 1 400 ? -31.468 15.352 -0.106 1.00 87.25 400 ALA A O 1
ATOM 3239 N N . TYR A 1 401 ? -32.607 13.416 -0.041 1.00 86.88 401 TYR A N 1
ATOM 3240 C CA . TYR A 1 401 ? -31.933 12.772 -1.176 1.00 86.88 401 TYR A CA 1
ATOM 3241 C C . TYR A 1 401 ? -32.935 12.141 -2.164 1.00 86.88 401 TYR A C 1
ATOM 3243 O O . TYR A 1 401 ? -32.815 10.961 -2.493 1.00 86.88 401 TYR A O 1
ATOM 3251 N N . PRO A 1 402 ? -33.917 12.897 -2.684 1.00 82.12 402 PRO A N 1
ATOM 3252 C CA . PRO A 1 402 ? -35.080 12.339 -3.386 1.00 82.12 402 PRO A CA 1
ATOM 3253 C C . PRO A 1 402 ? -34.733 11.515 -4.639 1.00 82.12 402 PRO A C 1
ATOM 3255 O O . PRO A 1 402 ? -35.450 10.573 -4.973 1.00 82.12 402 PRO A O 1
ATOM 3258 N N . ASN A 1 403 ? -33.611 11.823 -5.299 1.00 83.69 403 ASN A N 1
ATOM 3259 C CA . ASN A 1 403 ? -33.161 11.139 -6.517 1.00 83.69 403 ASN A CA 1
ATOM 3260 C C . ASN A 1 403 ? -32.302 9.891 -6.245 1.00 83.69 403 ASN A C 1
ATOM 3262 O O . ASN A 1 403 ? -31.931 9.184 -7.179 1.00 83.69 403 ASN A O 1
ATOM 3266 N N . ASN A 1 404 ? -31.959 9.601 -4.987 1.00 89.31 404 ASN A N 1
ATOM 3267 C CA . ASN A 1 404 ? -31.145 8.438 -4.652 1.00 89.31 404 ASN A CA 1
ATOM 3268 C C . ASN A 1 404 ? -31.986 7.147 -4.713 1.00 89.31 404 ASN A C 1
ATOM 3270 O O . ASN A 1 404 ? -33.115 7.093 -4.213 1.00 89.31 404 ASN A O 1
ATOM 3274 N N . SER A 1 405 ? -31.421 6.084 -5.295 1.00 90.62 405 SER A N 1
ATOM 3275 C CA . SER A 1 405 ? -32.066 4.769 -5.420 1.00 90.62 405 SER A CA 1
ATOM 3276 C C . SER A 1 405 ? -32.558 4.225 -4.076 1.00 90.62 405 SER A C 1
ATOM 3278 O O . SER A 1 405 ? -33.667 3.691 -3.992 1.00 90.62 405 SER A O 1
ATOM 3280 N N . PHE A 1 406 ? -31.795 4.443 -3.007 1.00 91.25 406 PHE A N 1
ATOM 3281 C CA . PHE A 1 406 ? -32.138 4.006 -1.662 1.00 91.25 406 PHE A CA 1
ATOM 3282 C C . PHE A 1 406 ? -33.234 4.852 -1.005 1.00 91.25 406 PHE A C 1
ATOM 3284 O O . PHE A 1 406 ? -34.082 4.299 -0.308 1.00 91.25 406 PHE A O 1
ATOM 3291 N N . SER A 1 407 ? -33.291 6.163 -1.260 1.00 90.25 407 SER A N 1
ATOM 3292 C CA . SER A 1 407 ? -34.408 7.004 -0.798 1.00 90.25 407 SER A CA 1
ATOM 3293 C C . SER A 1 407 ? -35.717 6.596 -1.463 1.00 90.25 407 SER A C 1
ATOM 3295 O O . SER A 1 407 ? -36.754 6.492 -0.812 1.00 90.25 407 SER A O 1
ATOM 3297 N N . ARG A 1 408 ? -35.666 6.277 -2.757 1.00 90.12 408 ARG A N 1
ATOM 3298 C CA . ARG A 1 408 ? -36.820 5.768 -3.499 1.00 90.12 408 ARG A CA 1
ATOM 3299 C C . ARG A 1 408 ? -37.253 4.388 -3.004 1.00 90.12 408 ARG A C 1
ATOM 3301 O O . ARG A 1 408 ? -38.448 4.157 -2.836 1.00 90.12 408 ARG A O 1
ATOM 3308 N N . HIS A 1 409 ? -36.297 3.496 -2.744 1.00 91.56 409 HIS A N 1
ATOM 3309 C CA . HIS A 1 409 ? -36.553 2.186 -2.143 1.00 91.56 409 HIS A CA 1
ATOM 3310 C C . HIS A 1 409 ? -37.219 2.323 -0.767 1.00 91.56 409 HIS A C 1
ATOM 3312 O O . HIS A 1 409 ? -38.270 1.726 -0.535 1.00 91.56 409 HIS A O 1
ATOM 3318 N N . ARG A 1 410 ? -36.680 3.190 0.102 1.00 89.25 410 ARG A N 1
ATOM 3319 C CA . ARG A 1 410 ? -37.259 3.521 1.410 1.00 89.25 410 ARG A CA 1
ATOM 3320 C C . ARG A 1 410 ? -38.715 3.959 1.288 1.00 89.25 410 ARG A C 1
ATOM 3322 O O . ARG A 1 410 ? -39.572 3.385 1.946 1.00 89.25 410 ARG A O 1
ATOM 3329 N N . THR A 1 411 ? -39.000 4.936 0.433 1.00 89.38 411 THR A N 1
ATOM 3330 C CA . THR A 1 411 ? -40.344 5.520 0.318 1.00 89.38 411 THR A CA 1
ATOM 3331 C C . THR A 1 411 ? -41.355 4.575 -0.332 1.00 89.38 411 THR A C 1
ATOM 3333 O O . THR A 1 411 ? -42.534 4.655 -0.003 1.00 89.38 411 THR A O 1
ATOM 3336 N N . ARG A 1 412 ? -40.929 3.683 -1.238 1.00 88.62 412 ARG A N 1
ATOM 3337 C CA . ARG A 1 412 ? -41.834 2.773 -1.967 1.00 88.62 412 ARG A CA 1
ATOM 3338 C C . ARG A 1 412 ? -42.070 1.433 -1.278 1.00 88.62 412 ARG A C 1
ATOM 3340 O O . ARG A 1 412 ? -43.158 0.891 -1.411 1.00 88.62 412 ARG A O 1
ATOM 3347 N N . VAL A 1 413 ? -41.051 0.885 -0.618 1.00 88.69 413 VAL A N 1
ATOM 3348 C CA . VAL A 1 413 ? -41.075 -0.489 -0.082 1.00 88.69 413 VAL A CA 1
ATOM 3349 C C . VAL A 1 413 ? -41.174 -0.498 1.442 1.00 88.69 413 VAL A C 1
ATOM 3351 O O . VAL A 1 413 ? -41.845 -1.355 1.999 1.00 88.69 413 VAL A O 1
ATOM 3354 N N . HIS A 1 414 ? -40.557 0.476 2.118 1.00 88.56 414 HIS A N 1
ATOM 3355 C CA . HIS A 1 414 ? -40.468 0.539 3.581 1.00 88.56 414 HIS A CA 1
ATOM 3356 C C . HIS A 1 414 ? -41.000 1.872 4.121 1.00 88.56 414 HIS A C 1
ATOM 3358 O O . HIS A 1 414 ? -40.328 2.543 4.906 1.00 88.56 414 HIS A O 1
ATOM 3364 N N . THR A 1 415 ? -42.182 2.296 3.663 1.00 83.88 415 THR A N 1
ATOM 3365 C CA . THR A 1 415 ? -42.744 3.627 3.953 1.00 83.88 415 THR A CA 1
ATOM 3366 C C . THR A 1 415 ? -43.106 3.818 5.426 1.00 83.88 415 THR A C 1
ATOM 3368 O O . THR A 1 415 ? -42.961 4.918 5.952 1.00 83.88 415 THR A O 1
ATOM 3371 N N . ARG A 1 416 ? -43.610 2.763 6.079 1.00 78.31 416 ARG A N 1
ATOM 3372 C CA . ARG A 1 416 ? -44.155 2.815 7.448 1.00 78.31 416 ARG A CA 1
ATOM 3373 C C . ARG A 1 416 ? -43.267 2.141 8.497 1.00 78.31 416 ARG A C 1
ATOM 3375 O O . ARG A 1 416 ? -43.508 2.321 9.684 1.00 78.31 416 ARG A O 1
ATOM 3382 N N . ASP A 1 417 ? -42.241 1.414 8.066 1.00 80.75 417 ASP A N 1
ATOM 3383 C CA . ASP A 1 417 ? -41.352 0.662 8.955 1.00 80.75 417 ASP A CA 1
ATOM 3384 C C . ASP A 1 417 ? -40.163 1.507 9.419 1.00 80.75 417 ASP A C 1
ATOM 3386 O O . ASP A 1 417 ? -39.862 2.561 8.850 1.00 80.75 417 ASP A O 1
ATOM 3390 N N . SER A 1 418 ? -39.404 1.024 10.403 1.00 81.75 418 SER A N 1
ATOM 3391 C CA . SER A 1 418 ? -38.068 1.558 10.696 1.00 81.75 418 SER A CA 1
ATOM 3392 C C . SER A 1 418 ? -37.134 1.390 9.489 1.00 81.75 418 SER A C 1
ATOM 3394 O O . SER A 1 418 ? -37.409 0.615 8.571 1.00 81.75 418 SER A O 1
ATOM 3396 N N . ALA A 1 419 ? -36.065 2.190 9.420 1.00 81.94 419 ALA A N 1
ATOM 3397 C CA . ALA A 1 419 ? -35.120 2.102 8.309 1.00 81.94 419 ALA A CA 1
ATOM 3398 C C . ALA A 1 419 ? -34.485 0.700 8.292 1.00 81.94 419 ALA A C 1
ATOM 3400 O O . ALA A 1 419 ? -33.907 0.306 9.308 1.00 81.94 419 ALA A O 1
ATOM 3401 N N . PRO A 1 420 ? -34.595 -0.058 7.184 1.00 84.25 420 PRO A N 1
ATOM 3402 C CA . PRO A 1 420 ? -34.088 -1.420 7.144 1.00 84.25 420 PRO A CA 1
ATOM 3403 C C . PRO A 1 420 ? -32.563 -1.436 7.246 1.00 84.25 420 PRO A C 1
ATOM 3405 O O . PRO A 1 420 ? -31.875 -0.511 6.808 1.00 84.25 420 PRO A O 1
ATOM 3408 N N . GLU A 1 421 ? -32.032 -2.523 7.796 1.00 85.69 421 GLU A N 1
ATOM 3409 C CA . GLU A 1 421 ? -30.602 -2.794 7.751 1.00 85.69 421 GLU A CA 1
ATOM 3410 C C . GLU A 1 421 ? -30.191 -3.431 6.424 1.00 85.69 421 GLU A C 1
ATOM 3412 O O . GLU A 1 421 ? -30.993 -4.051 5.717 1.00 85.69 421 GLU A O 1
ATOM 3417 N N . PHE A 1 422 ? -28.908 -3.296 6.102 1.00 87.31 422 PHE A N 1
ATOM 3418 C CA . PHE A 1 422 ? -28.348 -3.755 4.843 1.00 87.31 422 PHE A CA 1
ATOM 3419 C C . PHE A 1 422 ? -27.174 -4.686 5.080 1.00 87.31 422 PHE A C 1
ATOM 3421 O O . PHE A 1 422 ? -26.281 -4.404 5.873 1.00 87.31 422 PHE A O 1
ATOM 3428 N N . GLU A 1 423 ? -27.183 -5.794 4.353 1.00 88.38 423 GLU A N 1
ATOM 3429 C CA . GLU A 1 423 ? -26.059 -6.708 4.249 1.00 88.38 423 GLU A CA 1
ATOM 3430 C C . GLU A 1 423 ? -25.214 -6.317 3.032 1.00 88.38 423 GLU A C 1
ATOM 3432 O O . GLU A 1 423 ? -25.751 -6.112 1.939 1.00 88.38 423 GLU A O 1
ATOM 3437 N N . VAL A 1 424 ? -23.899 -6.193 3.220 1.00 88.62 424 VAL A N 1
ATOM 3438 C CA . VAL A 1 424 ? -22.963 -5.761 2.174 1.00 88.62 424 VAL A CA 1
ATOM 3439 C C . VAL A 1 424 ? -22.048 -6.915 1.794 1.00 88.62 424 VAL A C 1
ATOM 3441 O O . VAL A 1 424 ? -21.380 -7.495 2.643 1.00 88.62 424 VAL A O 1
ATOM 3444 N N . MET A 1 425 ? -21.966 -7.202 0.498 1.00 84.31 425 MET A N 1
ATOM 3445 C CA . MET A 1 425 ? -21.046 -8.180 -0.077 1.00 84.31 425 MET A CA 1
ATOM 3446 C C . MET A 1 425 ? -20.136 -7.505 -1.099 1.00 84.31 425 MET A C 1
ATOM 3448 O O . MET A 1 425 ? -20.603 -6.863 -2.038 1.00 84.31 425 MET A O 1
ATOM 3452 N N . VAL A 1 426 ? -18.823 -7.667 -0.952 1.00 83.94 426 VAL A N 1
ATOM 3453 C CA . VAL A 1 426 ? -17.855 -7.171 -1.940 1.00 83.94 426 VAL A CA 1
ATOM 3454 C C . VAL A 1 426 ? -17.728 -8.200 -3.061 1.00 83.94 426 VAL A C 1
ATOM 3456 O O . VAL A 1 426 ? -17.276 -9.314 -2.816 1.00 83.94 426 VAL A O 1
ATOM 3459 N N . LEU A 1 427 ? -18.115 -7.827 -4.284 1.00 75.81 427 LEU A N 1
ATOM 3460 C CA . LEU A 1 427 ? -18.072 -8.709 -5.456 1.00 75.81 427 LEU A CA 1
ATOM 3461 C C . LEU A 1 427 ? -16.699 -8.687 -6.136 1.00 75.81 427 LEU A C 1
ATOM 3463 O O . LEU A 1 427 ? -16.193 -9.732 -6.531 1.00 75.81 427 LEU A O 1
ATOM 3467 N N . HIS A 1 428 ? -16.095 -7.498 -6.260 1.00 75.62 428 HIS A N 1
ATOM 3468 C CA . HIS A 1 428 ? -14.782 -7.299 -6.887 1.00 75.62 428 HIS A CA 1
ATOM 3469 C C . HIS A 1 428 ? -13.932 -6.311 -6.083 1.00 75.62 428 HIS A C 1
ATOM 3471 O O . HIS A 1 428 ? -14.453 -5.329 -5.547 1.00 75.62 428 HIS A O 1
ATOM 3477 N N . ARG A 1 429 ? -12.617 -6.559 -6.022 1.00 78.00 429 ARG A N 1
ATOM 3478 C CA . ARG A 1 429 ? -11.617 -5.749 -5.300 1.00 78.00 429 ARG A CA 1
ATOM 3479 C C . ARG A 1 429 ? -10.536 -5.236 -6.263 1.00 78.00 429 ARG A C 1
ATOM 3481 O O . ARG A 1 429 ? -10.320 -5.836 -7.312 1.00 78.00 429 ARG A O 1
ATOM 3488 N N . HIS A 1 430 ? -9.839 -4.163 -5.876 1.00 63.50 430 HIS A N 1
ATOM 3489 C CA . HIS A 1 430 ? -8.644 -3.632 -6.559 1.00 63.50 430 HIS A CA 1
ATOM 3490 C C . HIS A 1 430 ? -8.850 -3.207 -8.030 1.00 63.50 430 HIS A C 1
ATOM 3492 O O . HIS A 1 430 ? -7.956 -3.334 -8.866 1.00 63.50 430 HIS A O 1
ATOM 3498 N N . LEU A 1 431 ? -10.025 -2.664 -8.361 1.00 68.62 431 LEU A N 1
ATOM 3499 C CA . LEU A 1 431 ? -10.333 -2.098 -9.678 1.00 68.62 431 LEU A CA 1
ATOM 3500 C C . LEU A 1 431 ? -10.004 -0.598 -9.707 1.00 68.62 431 LEU A C 1
ATOM 3502 O O . LEU A 1 431 ? -10.890 0.258 -9.622 1.00 68.62 431 LEU A O 1
ATOM 3506 N N . GLU A 1 432 ? -8.714 -0.273 -9.803 1.00 71.12 432 GLU A N 1
ATOM 3507 C CA . GLU A 1 432 ? -8.226 1.117 -9.806 1.00 71.12 432 GLU A CA 1
ATOM 3508 C C . GLU A 1 432 ? -8.697 1.897 -11.042 1.00 71.12 432 GLU A C 1
ATOM 3510 O O . GLU A 1 432 ? -9.117 3.050 -10.943 1.00 71.12 432 GLU A O 1
ATOM 3515 N N . ASN A 1 433 ? -8.714 1.243 -12.205 1.00 76.25 433 ASN A N 1
ATOM 3516 C CA . ASN A 1 433 ? -9.174 1.852 -13.447 1.00 76.25 433 ASN A CA 1
ATOM 3517 C C . ASN A 1 433 ? -10.706 2.041 -13.439 1.00 76.25 433 ASN A C 1
ATOM 3519 O O . ASN A 1 433 ? -11.464 1.079 -13.302 1.00 76.25 433 ASN A O 1
ATOM 3523 N N . THR A 1 434 ? -11.157 3.286 -13.625 1.00 80.12 434 THR A N 1
ATOM 3524 C CA . THR A 1 434 ? -12.582 3.660 -13.613 1.00 80.12 434 THR A CA 1
ATOM 3525 C C . THR A 1 434 ? -13.401 2.952 -14.688 1.00 80.12 434 THR A C 1
ATOM 3527 O O . THR A 1 434 ? -14.484 2.460 -14.381 1.00 80.12 434 THR A O 1
ATOM 3530 N N . LEU A 1 435 ? -12.884 2.837 -15.915 1.00 76.00 435 LEU A N 1
ATOM 3531 C CA . LEU A 1 435 ? -13.573 2.140 -17.003 1.00 76.00 435 LEU A CA 1
ATOM 3532 C C . LEU A 1 435 ? -13.746 0.655 -16.670 1.00 76.00 435 LEU A C 1
ATOM 3534 O O . LEU A 1 435 ? -14.850 0.125 -16.766 1.00 76.00 435 LEU A O 1
ATOM 3538 N N . HIS A 1 436 ? -12.681 -0.008 -16.210 1.00 75.44 436 HIS A N 1
ATOM 3539 C CA . HIS A 1 436 ? -12.755 -1.414 -15.806 1.00 75.44 436 HIS A CA 1
ATOM 3540 C C . HIS A 1 436 ? -13.783 -1.612 -14.682 1.00 75.44 436 HIS A C 1
ATOM 3542 O O . HIS A 1 436 ? -14.611 -2.518 -14.745 1.00 75.44 436 HIS A O 1
ATOM 3548 N N . ARG A 1 437 ? -13.796 -0.723 -13.687 1.00 84.19 437 ARG A N 1
ATOM 3549 C CA . ARG A 1 437 ? -14.748 -0.784 -12.576 1.00 84.19 437 ARG A CA 1
ATOM 3550 C C . ARG A 1 437 ? -16.204 -0.609 -13.026 1.00 84.19 437 ARG A C 1
ATOM 3552 O O . ARG A 1 437 ? -17.047 -1.403 -12.616 1.00 84.19 437 ARG A O 1
ATOM 3559 N N . LYS A 1 438 ? -16.477 0.340 -13.926 1.00 83.31 438 LYS A N 1
ATOM 3560 C CA . LYS A 1 438 ? -17.804 0.560 -14.534 1.00 83.31 438 LYS A CA 1
ATOM 3561 C C . LYS A 1 438 ? -18.258 -0.620 -15.402 1.00 83.31 438 LYS A C 1
ATOM 3563 O O . LYS A 1 438 ? -19.420 -1.011 -15.346 1.00 83.31 438 LYS A O 1
ATOM 3568 N N . ILE A 1 439 ? -17.347 -1.252 -16.148 1.00 80.06 439 ILE A N 1
ATOM 3569 C CA . ILE A 1 439 ? -17.644 -2.475 -16.918 1.00 80.06 439 ILE A CA 1
ATOM 3570 C C . ILE A 1 439 ? -18.031 -3.627 -15.982 1.00 80.06 439 ILE A C 1
ATOM 3572 O O . ILE A 1 439 ? -18.988 -4.353 -16.251 1.00 80.06 439 ILE A O 1
ATOM 3576 N N . MET A 1 440 ? -17.302 -3.796 -14.878 1.00 79.69 440 MET A N 1
ATOM 3577 C CA . MET A 1 440 ? -17.582 -4.848 -13.901 1.00 79.69 440 MET A CA 1
ATOM 3578 C C . MET A 1 440 ? -18.905 -4.603 -13.167 1.00 79.69 440 MET A C 1
ATOM 3580 O O . MET A 1 440 ? -19.687 -5.538 -13.024 1.00 79.69 440 MET A O 1
ATOM 3584 N N . GLU A 1 441 ? -19.202 -3.360 -12.783 1.00 88.81 441 GLU A N 1
ATOM 3585 C CA . GLU A 1 441 ? -20.513 -2.953 -12.256 1.00 88.81 441 GLU A CA 1
ATOM 3586 C C . GLU A 1 441 ? -21.641 -3.319 -13.234 1.00 88.81 441 GLU A C 1
ATOM 3588 O O . GLU A 1 441 ? -22.560 -4.055 -12.870 1.00 88.81 441 GLU A O 1
ATOM 3593 N N . ALA A 1 442 ? -21.527 -2.908 -14.501 1.00 84.31 442 ALA A N 1
ATOM 3594 C CA . ALA A 1 442 ? -22.516 -3.206 -15.536 1.00 84.31 442 ALA A CA 1
ATOM 3595 C C . ALA A 1 442 ? -22.711 -4.717 -15.754 1.00 84.31 442 ALA A C 1
ATOM 3597 O O . ALA A 1 442 ? -23.840 -5.190 -15.930 1.00 84.31 442 ALA A O 1
ATOM 3598 N N . ARG A 1 443 ? -21.621 -5.495 -15.710 1.00 83.38 443 ARG A N 1
ATOM 3599 C CA . ARG A 1 443 ? -21.662 -6.958 -15.823 1.00 83.38 443 ARG A CA 1
ATOM 3600 C C . ARG A 1 443 ? -22.460 -7.586 -14.685 1.00 83.38 443 ARG A C 1
ATOM 3602 O O . ARG A 1 443 ? -23.299 -8.446 -14.945 1.00 83.38 443 ARG A O 1
ATOM 3609 N N . GLU A 1 444 ? -22.206 -7.174 -13.445 1.00 85.25 444 GLU A N 1
ATOM 3610 C CA . GLU A 1 444 ? -22.907 -7.731 -12.287 1.00 85.25 444 GLU A CA 1
ATOM 3611 C C . GLU A 1 444 ? -24.372 -7.265 -12.230 1.00 85.25 444 GLU A C 1
ATOM 3613 O O . GLU A 1 444 ? -25.245 -8.081 -11.940 1.00 85.25 444 GLU A O 1
ATOM 3618 N N . ILE A 1 445 ? -24.684 -6.021 -12.619 1.00 87.38 445 ILE A N 1
ATOM 3619 C CA . ILE A 1 445 ? -26.075 -5.557 -12.786 1.00 87.38 445 ILE A CA 1
ATOM 3620 C C . ILE A 1 445 ? -26.815 -6.439 -13.798 1.00 87.38 445 ILE A C 1
ATOM 3622 O O . ILE A 1 445 ? -27.918 -6.907 -13.523 1.00 87.38 445 ILE A O 1
ATOM 3626 N N . LYS A 1 446 ? -26.201 -6.729 -14.953 1.00 86.00 446 LYS A N 1
ATOM 3627 C CA . LYS A 1 446 ? -26.805 -7.608 -15.966 1.00 86.00 446 LYS A CA 1
ATOM 3628 C C . LYS A 1 446 ? -26.997 -9.040 -15.456 1.00 86.00 446 LYS A C 1
ATOM 3630 O O . LYS A 1 446 ? -27.982 -9.679 -15.817 1.00 86.00 446 LYS A O 1
ATOM 3635 N N . ARG A 1 447 ? -26.063 -9.539 -14.640 1.00 84.56 447 ARG A N 1
ATOM 3636 C CA . ARG A 1 447 ? -26.092 -10.895 -14.075 1.00 84.56 447 ARG A CA 1
ATOM 3637 C C . ARG A 1 447 ? -27.180 -11.071 -13.019 1.00 84.56 447 ARG A C 1
ATOM 3639 O O . ARG A 1 447 ? -27.860 -12.090 -13.034 1.00 84.56 447 ARG A O 1
ATOM 3646 N N . TYR A 1 448 ? -27.305 -10.121 -12.095 1.00 85.06 448 TYR A N 1
ATOM 3647 C CA . TYR A 1 448 ? -28.174 -10.254 -10.923 1.00 85.06 448 TYR A CA 1
ATOM 3648 C C . TYR A 1 448 ? -29.514 -9.530 -11.048 1.00 85.06 448 TYR A C 1
ATOM 3650 O O . TYR A 1 448 ? -30.389 -9.795 -10.233 1.00 85.06 448 TYR A O 1
ATOM 3658 N N . GLN A 1 449 ? -29.665 -8.635 -12.031 1.00 89.19 449 GLN A N 1
ATOM 3659 C CA . GLN A 1 449 ? -30.875 -7.836 -12.266 1.00 89.19 449 GLN A CA 1
ATOM 3660 C C . GLN A 1 449 ? -31.438 -7.186 -10.980 1.00 89.19 449 GLN A C 1
ATOM 3662 O O . GLN A 1 449 ? -32.600 -7.398 -10.642 1.00 89.19 449 GLN A O 1
ATOM 3667 N N . PRO A 1 450 ? -30.616 -6.411 -10.242 1.00 91.44 450 PRO A N 1
ATOM 3668 C CA . PRO A 1 450 ? -30.993 -5.843 -8.947 1.00 91.44 450 PRO A CA 1
ATOM 3669 C C . PRO A 1 450 ? -32.180 -4.872 -9.045 1.00 91.44 450 PRO A C 1
ATOM 3671 O O . PRO A 1 450 ? -32.220 -4.006 -9.919 1.00 91.44 450 PRO A O 1
ATOM 3674 N N . GLU A 1 451 ? -33.125 -4.983 -8.110 1.00 93.69 451 GLU A N 1
ATOM 3675 C CA . GLU A 1 451 ? -34.402 -4.257 -8.123 1.00 93.69 451 GLU A CA 1
ATOM 3676 C C . GLU A 1 451 ? -34.276 -2.795 -7.668 1.00 93.69 451 GLU A C 1
ATOM 3678 O O . GLU A 1 451 ? -35.106 -1.956 -8.021 1.00 93.69 451 GLU A O 1
ATOM 3683 N N . ILE A 1 452 ? -33.248 -2.475 -6.875 1.00 91.81 452 ILE A N 1
ATOM 3684 C CA . ILE A 1 452 ? -33.056 -1.131 -6.310 1.00 91.81 452 ILE A CA 1
ATOM 3685 C C . ILE A 1 452 ? -32.395 -0.183 -7.328 1.00 91.81 452 ILE A C 1
ATOM 3687 O O . ILE A 1 452 ? -32.668 1.023 -7.307 1.00 91.81 452 ILE A O 1
ATOM 3691 N N . ASN A 1 453 ? -31.543 -0.700 -8.223 1.00 91.62 453 ASN A N 1
ATOM 3692 C CA . ASN A 1 453 ? -30.837 0.090 -9.240 1.00 91.62 453 ASN A CA 1
ATOM 3693 C C . ASN A 1 453 ? -31.805 0.845 -10.165 1.00 91.62 453 ASN A C 1
ATOM 3695 O O . ASN A 1 453 ? -32.918 0.396 -10.441 1.00 91.62 453 ASN A O 1
ATOM 3699 N N . ASN A 1 454 ? -31.394 2.019 -10.652 1.00 80.19 454 ASN A N 1
ATOM 3700 C CA . ASN A 1 454 ? -32.250 2.870 -11.486 1.00 80.19 454 ASN A CA 1
ATOM 3701 C C . ASN A 1 454 ? -31.967 2.753 -12.996 1.00 80.19 454 ASN A C 1
ATOM 3703 O O . ASN A 1 454 ? -32.654 3.409 -13.774 1.00 80.19 454 ASN A O 1
ATOM 3707 N N . LYS A 1 455 ? -31.041 1.870 -13.402 1.00 72.56 455 LYS A N 1
ATOM 3708 C CA . LYS A 1 455 ? -30.581 1.608 -14.781 1.00 72.56 455 LYS A CA 1
ATOM 3709 C C . LYS A 1 455 ? -29.792 2.758 -15.418 1.00 72.56 455 LYS A C 1
ATOM 3711 O O . LYS A 1 455 ? -29.251 2.569 -16.508 1.00 72.56 455 LYS A O 1
ATOM 3716 N N . GLU A 1 456 ? -29.665 3.906 -14.755 1.00 74.62 456 GLU A N 1
ATOM 3717 C CA . GLU A 1 456 ? -28.822 5.021 -15.210 1.00 74.62 456 GLU A CA 1
ATOM 3718 C C . GLU A 1 456 ? -27.334 4.648 -15.135 1.00 74.62 456 GLU A C 1
ATOM 3720 O O . GLU A 1 456 ? -26.528 5.127 -15.932 1.00 74.62 456 GLU A O 1
ATOM 3725 N N . GLU A 1 457 ? -26.977 3.708 -14.254 1.00 73.31 457 GLU A N 1
ATOM 3726 C CA . GLU A 1 457 ? -25.606 3.232 -14.051 1.00 73.31 457 GLU A CA 1
ATOM 3727 C C . GLU A 1 457 ? -25.022 2.588 -15.326 1.00 73.31 457 GLU A C 1
ATOM 3729 O O . GLU A 1 457 ? -23.831 2.714 -15.618 1.00 73.31 457 GLU A O 1
ATOM 3734 N N . LEU A 1 458 ? -25.874 1.951 -16.140 1.00 67.31 458 LEU A N 1
ATOM 3735 C CA . LEU A 1 458 ? -25.489 1.367 -17.431 1.00 67.31 458 LEU A CA 1
ATOM 3736 C C . LEU A 1 458 ? -25.237 2.437 -18.503 1.00 67.31 458 LEU A C 1
ATOM 3738 O O . LEU A 1 458 ? -24.380 2.253 -19.366 1.00 67.31 458 LEU A O 1
ATOM 3742 N N . VAL A 1 459 ? -25.958 3.561 -18.444 1.00 71.81 459 VAL A N 1
ATOM 3743 C CA . VAL A 1 459 ? -25.809 4.681 -19.386 1.00 71.81 459 VAL A CA 1
ATOM 3744 C C . VAL A 1 459 ? -24.510 5.441 -19.116 1.00 71.81 459 VAL A C 1
ATOM 3746 O O . VAL A 1 459 ? -23.822 5.843 -20.052 1.00 71.81 459 VAL A O 1
ATOM 3749 N N . GLU A 1 460 ? -24.124 5.600 -17.849 1.00 68.75 460 GLU A N 1
ATOM 3750 C CA . GLU A 1 460 ? -22.841 6.211 -17.483 1.00 68.75 460 GLU A CA 1
ATOM 3751 C C . GLU A 1 460 ? -21.633 5.418 -17.990 1.00 68.75 460 GLU A C 1
ATOM 3753 O O . GLU A 1 460 ? -20.657 6.017 -18.439 1.00 68.75 460 GLU A O 1
ATOM 3758 N N . ALA A 1 461 ? -21.694 4.083 -17.959 1.00 63.50 461 ALA A N 1
ATOM 3759 C CA . ALA A 1 461 ? -20.614 3.243 -18.472 1.00 63.50 461 ALA A CA 1
ATOM 3760 C C . ALA A 1 461 ? -20.386 3.452 -19.981 1.00 63.50 461 ALA A C 1
ATOM 3762 O O . ALA A 1 461 ? -19.242 3.452 -20.432 1.00 63.50 461 ALA A O 1
ATOM 3763 N N . LEU A 1 462 ? -21.455 3.692 -20.750 1.00 65.62 462 LEU A N 1
ATOM 3764 C CA . LEU A 1 462 ? -21.371 3.955 -22.191 1.00 65.62 462 LEU A CA 1
ATOM 3765 C C . LEU A 1 462 ? -20.695 5.297 -22.510 1.00 65.62 462 LEU A C 1
ATOM 3767 O O . LEU A 1 462 ? -19.983 5.387 -23.505 1.00 65.62 462 LEU A O 1
ATOM 3771 N N . LYS A 1 463 ? -20.838 6.314 -21.647 1.00 70.31 463 LYS A N 1
ATOM 3772 C CA . LYS A 1 463 ? -20.173 7.622 -21.823 1.00 70.31 463 LYS A CA 1
ATOM 3773 C C . LYS A 1 463 ? -18.646 7.546 -21.742 1.00 70.31 463 LYS A C 1
ATOM 3775 O O . LYS A 1 463 ? -17.978 8.443 -22.232 1.00 70.31 463 LYS A O 1
ATOM 3780 N N . LEU A 1 464 ? -18.098 6.507 -21.111 1.00 61.69 464 LEU A N 1
ATOM 3781 C CA . LEU A 1 464 ? -16.650 6.305 -20.967 1.00 61.69 464 LEU A CA 1
ATOM 3782 C C . LEU A 1 464 ? -16.030 5.508 -22.125 1.00 61.69 464 LEU A C 1
ATOM 3784 O O . LEU A 1 464 ? -14.818 5.305 -22.141 1.00 61.69 464 LEU A O 1
ATOM 3788 N N . ILE A 1 465 ? -16.862 5.004 -23.040 1.00 54.16 465 ILE A N 1
ATOM 3789 C CA . ILE A 1 465 ? -16.457 4.214 -24.211 1.00 54.16 465 ILE A CA 1
ATOM 3790 C C . ILE A 1 465 ? -16.497 5.071 -25.494 1.00 54.16 465 ILE A C 1
ATOM 3792 O O . ILE A 1 465 ? -15.906 4.670 -26.495 1.00 54.16 465 ILE A O 1
ATOM 3796 N N . ALA A 1 466 ? -17.187 6.219 -25.454 1.00 44.47 466 ALA A N 1
ATOM 3797 C CA . ALA A 1 466 ? -17.398 7.134 -26.578 1.00 44.47 466 ALA A CA 1
ATOM 3798 C C . ALA A 1 466 ? -16.182 8.015 -26.894 1.00 44.47 466 ALA A C 1
ATOM 3800 O O . ALA A 1 466 ? -15.480 8.422 -25.938 1.00 44.47 466 ALA A O 1
#

Organism: NCBI:txid53326

InterPro domains:
  IPR000210 BTB/POZ domain [PS50097] (3-75)
  IPR000210 BTB/POZ domain [SM00225] (3-107)
  IPR000305 GIY-YIG endonuclease [PS50164] (360-454)
  IPR003131 Potassium channel tetramerisation-type BTB domain [PF02214] (5-94)
  IPR011333 SKP1/BTB/POZ domain superfamily [G3DSA:3.30.710.10] (1-108)
  IPR011333 SKP1/BTB/POZ domain superfamily [SSF54695] (3-100)
  IPR035901 GIY-YIG endonuclease superfamily [G3DSA:3.40.1440.10] (361-458)
  IPR058912 Helix-turn-helix domain, animal [PF26215] (230-282)

Secondary structure (DSSP, 8-state):
---EEEEEETTEEEEEETTTTTT-TTHHHHTTSS---TTS-TTS-S--EEEE-S-SSSHHHHHHHHHHS-----S-HHHHHHHHHHHHHHT-HHHHHHHHHHHHHS-S--SSS--EEEEEEEEE-TT----S--TTHHHHHHHHHHHHHHHHH--SSEEEEETTEEEEEESSHHHHHHHHHHHHHH-SSEEEEEEPPPTTS-EEETTEEEEEETTEEEEEE---TT-------TTSSS-HHHHHHHHHHHHHHHHHHS---HHHHHHHHHHHHHTT--SS-------------EEEEEE---HHHHHHHHHHHHHTT-SEEEEEEPPPPHHHHHT---GGG-S-SSTT-SS-SSS--TT--SEEEEEEETTT--EEEEEESS-HHHHHHHHHHHHH-GGG-TTSHHHHHHHHHSSSSPPPPEEEEEEE----SHHHHHHHHHHHHHHH--SS--SHHHHHHHHTT-

Foldseek 3Di:
DFAKAWEQEQNDIDIDGPQLLPLQVQLVVLVVPPPCPVPPDPPPRDDDYHYHDHDCPLVVQSSVCSVPVDHDLPDDPVSLVVNLVVCVNSNNVVSNVVSVLSCVVDDPDDDDADKFKKKKAKDFDPPPPPPDDDDPPVQLVQVVVLVVLCVQQDDPWDWDDDRRIIIIIDRDPVNVVSSQVSSCVPDVRIHIDIGGQDPVQWDDDDQWTWHADNNDIDIAGHDDPPDPLDDQAPPDPDDLVRVVVRLVCQVVVRVVGHPDDPVSVVVSQVSCVVSPNDDDDPPPPDPPPDPQADEDEAECDDDVVVVVVVVVCVVVPFSYDYDYDYDDDPCNVSVPPPVPPQDDSDDPPVQDDRHPQQQFALFWKKKAWPVPRFIDIDTGRGRVNVVVVVLVCCQQCVVVPVPALSSVCNCPPVVPHDRTDIHMGTPDGDNNDPLNSLVVSLVVCVVPVTPSDPCVSVVVSVVVRD

pLDDT: mean 73.96, std 16.44, range [28.88, 95.0]

Radius of gyration: 32.01 Å; chains: 1; bounding box: 77×52×98 Å

Sequence (466 aa):
MANVISLNVGGKIFATTVGTLREATKLAHYFKDTSLNPFDDEDSRRNETVFIDRDPTYFPLLLKYLREGKVRLSMSARELEGLREDAEFYGVLPLADLLRLEEGRREPFFIEDKVVWRILLGIFSPEASFKDFLYYPLYNFAIVYLDHIEKSSLTKVLYKRYIDDVFVIGSSCAELTETLANLNAVDENIKFTIEEPSSDGFLPFLNTKVRICDGTTEIRWYRKRSSKNILLHSRSAHPTSMKVNVVRNLVKTSERITASSSEVDETIHRILFDNGYNSGEMTTWIPHSAPDGIALVLPYLNEHLAKRVNTIVKRSQLPVRLIFKPPPTLKEILTSSRLYENGCDEEGCRYCTDQKICHLRGTVYMIKCRGCGQRYIGESGRPLRKRLDEHHRALVRPQAYPNNSFSRHRTRVHTRDSAPEFEVMVLHRHLENTLHRKIMEAREIKRYQPEINNKEELVEALKLIA